Protein AF-A0A0E0Q072-F1 (afdb_monomer)

Nearest PDB structures (foldseek):
  6a0h-assembly2_B  TM=9.080E-01  e=6.173E-30  Homo sapiens
  6a0h-assembly1_A  TM=9.050E-01  e=2.503E-29  Homo sapiens
  6a0e-assembly2_B  TM=8.892E-01  e=4.600E-29  Homo sapiens
  6a0i-assembly2_B  TM=8.952E-01  e=5.868E-29  Homo sapiens
  2f9z-assembly2_D  TM=7.106E-01  e=1.193E-06  Thermotoga maritima MSB8

pLDDT: mean 83.38, std 21.67, range [19.42, 98.88]

Mean predicted aligned error: 9.22 Å

Foldseek 3Di:
DEDEPRHDDDQPDDDDDDDPDPDDRLLSSVVSQVPDPQQLVLLVVQLPFDAAEAEQWDDPPCPPPPDPQRFQEAEAEALAKDKAQLVQGQKYKYFQQWQWKKKWKAFPPRLTIMIHTYQALLLQQQAVVVRVVVRDDPLGEIEMAIAGREQDFDQDQDDDDPDGDGPRDARNSSNSSSNSVNVSPDPHHYHHNYDCYYHNQWDADPVGAITGSARMWMARSVVRDIHRYDYDPQRNDDPNLVSVLCNVQLCPAPVCRSHGFYFADNVQQKGWRAAGFHALCLLVVLVVLLPDDLQCNLVPPDSRSVHGDPCPSVSSNSNNVCCNVPSGSCLLQPVRGTFMWHQDPSRHTHTDPPNDDPDPPPPDPDDPDDPPDDDDDDDDDD

Secondary structure (DSSP, 8-state):
-EEETTEEP------------S-SHHHHHHHHHHT-HHHHHHHHHHHHSPPEEE--S--TT-TTS--PPPP-EEE--TTEEEEE-TTT-SEEEE---SSSEEEEEEETTT--EEEEEE--GGGHHHHHHHHHHHS--S-PPEEEEEEE------EEEEEETTEEEEEE--SHHHHHHHHHHHHHHSSS-EEEEEEEEGGGSEEE-TTS-EEES---EEEETTT--EEEEEE-GGGG-SSHHHHHHHHHHTTT-GGGTT-PEE--BTTTTEEEE------THHHHHHHHHHTS-HHHHHHHH-SSTTTS-TTHHHHHHHHHHHHHH---HHHHSGGGPPEEEEEPTTS-EEEPTTTS-S-TTTTS------------------

InterPro domains:
  IPR026750 Protein N-terminal asparagine amidohydrolase [PF14736] (68-348)
  IPR026750 Protein N-terminal asparagine amidohydrolase [PTHR12498] (1-348)

Sequence (382 aa):
MLLVDGEPVSASASPTFGSSRGGSGGRELVAALMGNPGLRAASERLRAEPERRISSGPEEDDADAAAAAAPRHVYVFQREFATVDPARVELVGTDEVTTCVGVVIRNNKTGMTSISHMDFPKIVEGGLKQMLELLGDDNAPFDVHLIGGFDDVSTKVVHSAGRKHIKQEGYSYPLCCRILEVLYKSRQQFHLRTFCVLGSNTTTDSYGNTRPIIGGFVVETSSGAVNPASFEMNSRCPDEIVRRIRVSVSSYDPNWQGRLLETYDTHSDAFEIAPACWMPDWAEMASSLNQLSDSEVLLQCSTSPAAEPPHFVENERRIWRYLIENPYWQDTFPKYKPRVFHRTSDGRCLCAVGQCRFHCTLLLGRNCASSASTQRFAISTV

Organism: Oryza rufipogon (NCBI:txid4529)

Radius of gyration: 22.43 Å; Cα contacts (8 Å, |Δi|>4): 724; chains: 1; bounding box: 52×67×78 Å

Solvent-accessible surface area (backbone atoms only — not comparable to full-atom values): 21535 Å² total; per-residue (Å²): 52,37,24,46,97,86,40,73,69,76,70,80,81,75,92,75,78,92,74,98,68,95,72,61,65,19,53,51,46,50,56,53,53,71,67,33,66,69,31,48,52,38,25,53,51,45,72,69,47,71,72,40,77,42,59,60,50,80,61,96,83,54,86,81,63,82,76,69,75,43,73,46,61,49,55,39,52,68,40,19,32,40,50,40,43,40,94,74,32,47,33,43,32,36,50,86,25,43,53,24,36,35,41,36,45,28,28,70,80,81,34,28,35,24,41,33,26,44,73,52,54,72,27,44,64,45,29,54,50,57,48,50,70,74,50,62,90,80,86,61,50,25,42,28,35,39,38,18,9,17,66,48,85,30,86,45,81,45,88,51,96,94,46,88,44,78,46,80,56,29,66,18,59,57,31,53,19,42,48,51,39,50,51,48,72,34,86,58,44,32,38,54,61,32,56,24,33,29,76,67,14,43,42,68,52,99,85,71,50,58,30,46,68,47,38,21,33,36,29,35,29,80,79,63,50,69,42,31,21,46,66,39,81,75,36,48,48,69,63,51,58,64,58,55,45,39,53,70,34,28,80,75,24,78,92,39,64,40,41,52,42,62,39,45,40,55,89,80,54,27,36,40,42,57,63,59,57,55,60,60,63,51,21,57,50,26,55,57,56,63,70,48,54,69,67,53,43,32,65,73,75,44,95,47,57,89,49,59,61,94,59,49,60,60,52,52,48,53,40,27,51,48,32,53,78,47,41,51,38,54,78,72,21,56,91,71,36,55,50,46,26,39,63,45,99,82,65,48,64,48,66,44,90,89,61,67,77,92,67,92,67,78,88,52,103,62,89,77,76,84,80,80,78,86,78,89,80,88,79,81,88,132

Structure (mmCIF, N/CA/C/O backbone):
data_AF-A0A0E0Q072-F1
#
_entry.id   AF-A0A0E0Q072-F1
#
loop_
_atom_site.group_PDB
_atom_site.id
_atom_site.type_symbol
_atom_site.label_atom_id
_atom_site.label_alt_id
_atom_site.label_comp_id
_atom_site.label_asym_id
_atom_site.label_entity_id
_atom_site.label_seq_id
_atom_site.pdbx_PDB_ins_code
_atom_site.Cartn_x
_atom_site.Cartn_y
_atom_site.Cartn_z
_atom_site.occupancy
_atom_site.B_iso_or_equiv
_atom_site.auth_seq_id
_atom_site.auth_comp_id
_atom_site.auth_asym_id
_atom_site.auth_atom_id
_atom_site.pdbx_PDB_model_num
ATOM 1 N N . MET A 1 1 ? -19.745 9.078 6.021 1.00 87.56 1 MET A N 1
ATOM 2 C CA . MET A 1 1 ? -19.800 9.256 7.489 1.00 87.56 1 MET A CA 1
ATOM 3 C C . MET A 1 1 ? -18.695 8.429 8.119 1.00 87.56 1 MET A C 1
ATOM 5 O O . MET A 1 1 ? -18.677 7.222 7.917 1.00 87.56 1 MET A O 1
ATOM 9 N N . LEU A 1 2 ? -17.774 9.070 8.841 1.00 94.31 2 LEU A N 1
ATOM 10 C CA . LEU A 1 2 ? -16.689 8.397 9.558 1.00 94.31 2 LEU A CA 1
ATOM 11 C C . LEU A 1 2 ? -17.085 8.207 11.026 1.00 94.31 2 LEU A C 1
ATOM 13 O O . LEU A 1 2 ? -17.513 9.166 11.669 1.00 94.31 2 LEU A O 1
ATOM 17 N N . LEU A 1 3 ? -16.942 6.987 11.527 1.00 94.62 3 LEU A N 1
ATOM 18 C CA . LEU A 1 3 ? -17.363 6.538 12.847 1.00 94.62 3 LEU A CA 1
ATOM 19 C C . LEU A 1 3 ? -16.160 5.988 13.622 1.00 94.62 3 LEU A C 1
ATOM 21 O O . LEU A 1 3 ? -15.319 5.292 13.051 1.00 94.62 3 LEU A O 1
ATOM 25 N N . VAL A 1 4 ? -16.116 6.242 14.927 1.00 95.06 4 VAL A N 1
ATOM 26 C CA . VAL A 1 4 ? -15.191 5.609 15.880 1.00 95.06 4 VAL A CA 1
ATOM 27 C C . VAL A 1 4 ? -16.017 5.127 17.060 1.00 95.06 4 VAL A C 1
ATOM 29 O O . VAL A 1 4 ? -16.837 5.878 17.574 1.00 95.06 4 VAL A O 1
ATOM 32 N N . ASP A 1 5 ? -15.856 3.861 17.444 1.00 89.94 5 ASP A N 1
ATOM 33 C CA . ASP A 1 5 ? -16.647 3.232 18.514 1.00 89.94 5 ASP A CA 1
ATOM 34 C C . ASP A 1 5 ? -18.176 3.362 18.321 1.00 89.94 5 ASP A C 1
ATOM 36 O O . ASP A 1 5 ? -18.945 3.373 19.275 1.00 89.94 5 ASP A O 1
ATOM 40 N N . GLY A 1 6 ? -18.620 3.442 17.060 1.00 88.44 6 GLY 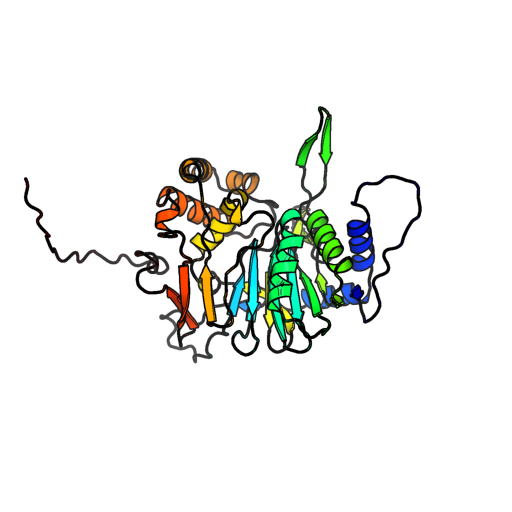A N 1
ATOM 41 C CA . GLY A 1 6 ? -20.030 3.601 16.682 1.00 88.44 6 GLY A CA 1
ATOM 42 C C . GLY A 1 6 ? -20.512 5.052 16.595 1.00 88.44 6 GLY A C 1
ATOM 43 O O . GLY A 1 6 ? -21.586 5.287 16.049 1.00 88.44 6 GLY A O 1
ATOM 44 N N . GLU A 1 7 ? -19.706 6.019 17.034 1.00 91.50 7 GLU A N 1
ATOM 45 C CA . GLU A 1 7 ? -20.078 7.433 17.085 1.00 91.50 7 GLU A CA 1
ATOM 46 C C . GLU A 1 7 ? -19.473 8.240 15.924 1.00 91.50 7 GLU A C 1
ATOM 48 O O . GLU A 1 7 ? -18.306 8.032 15.567 1.00 91.50 7 GLU A O 1
ATOM 53 N N . PRO A 1 8 ? -20.217 9.193 15.328 1.00 91.06 8 PRO A N 1
ATOM 54 C CA . PRO A 1 8 ? -19.684 10.091 14.311 1.00 91.06 8 PRO A CA 1
ATOM 55 C C . PRO A 1 8 ? -18.508 10.924 14.811 1.00 91.06 8 PRO A C 1
ATOM 57 O O . PRO A 1 8 ? -18.574 11.599 15.840 1.00 91.06 8 PRO A O 1
ATOM 60 N N . VAL A 1 9 ? -17.436 10.947 14.019 1.00 89.19 9 VAL A N 1
ATOM 61 C CA . VAL A 1 9 ? -16.302 11.836 14.269 1.00 89.19 9 VAL A CA 1
ATOM 62 C C . VAL A 1 9 ? -16.777 13.278 14.116 1.00 89.19 9 VAL A C 1
ATOM 64 O O . VAL A 1 9 ? -17.205 13.692 13.042 1.00 89.19 9 VAL A O 1
ATOM 67 N N . SER A 1 10 ? -16.696 14.063 15.187 1.00 78.00 10 SER A N 1
ATOM 68 C CA . SER A 1 10 ? -16.997 15.492 15.136 1.00 78.00 10 SER A CA 1
ATOM 69 C C . SER A 1 10 ? -15.737 16.261 14.750 1.00 78.00 10 SER A C 1
ATOM 71 O O . SER A 1 10 ? -14.806 16.360 15.546 1.00 78.00 10 SER A O 1
ATOM 73 N N . ALA A 1 11 ? -15.692 16.827 13.542 1.00 63.88 11 ALA A N 1
ATOM 74 C CA . ALA A 1 11 ? -14.712 17.870 13.250 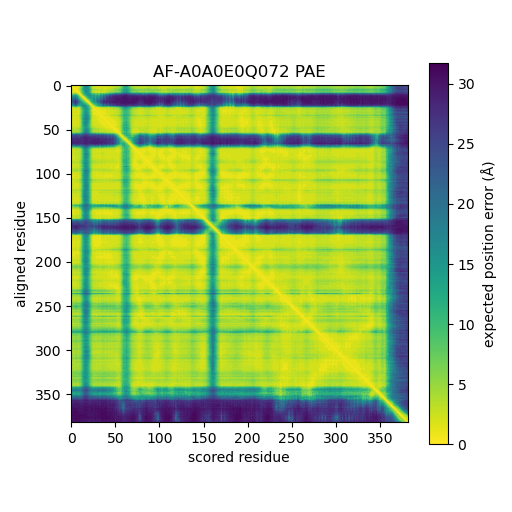1.00 63.88 11 ALA A CA 1
ATOM 75 C C . ALA A 1 11 ? -15.111 19.109 14.065 1.00 63.88 11 ALA A C 1
ATOM 77 O O . ALA A 1 11 ? -16.192 19.665 13.855 1.00 63.88 11 ALA A O 1
ATOM 78 N N . SER A 1 12 ? -14.299 19.515 15.043 1.00 55.53 12 SER A N 1
ATOM 79 C CA . SER A 1 12 ? -14.575 20.721 15.822 1.00 55.53 12 SER A CA 1
ATOM 80 C C . SER A 1 12 ? -14.520 21.935 14.894 1.00 55.53 12 SER A C 1
ATOM 82 O O . SER A 1 12 ? -13.439 22.434 14.591 1.00 55.53 12 SER A O 1
ATOM 84 N N . ALA A 1 13 ? -15.677 22.427 14.450 1.00 39.50 13 ALA A N 1
ATOM 85 C CA . ALA A 1 13 ? -15.762 23.702 13.759 1.00 39.50 13 ALA A CA 1
ATOM 86 C C . ALA A 1 13 ? -15.328 24.807 14.731 1.00 39.50 13 ALA A C 1
ATOM 88 O O . ALA A 1 13 ? -16.107 25.239 15.576 1.00 39.50 13 ALA A O 1
ATOM 89 N N . SER A 1 14 ? -14.083 25.265 14.625 1.00 35.72 14 SER A N 1
ATOM 90 C CA . SER A 1 14 ? -13.699 26.559 15.186 1.00 35.72 14 SER A CA 1
ATOM 91 C C . SER A 1 14 ? -14.120 27.632 14.177 1.00 35.72 14 SER A C 1
ATOM 93 O O . SER A 1 14 ? -13.580 27.654 13.068 1.00 35.72 14 SER A O 1
ATOM 95 N N . PRO A 1 15 ? -15.087 28.517 14.487 1.00 39.28 15 PRO A N 1
ATOM 96 C CA . PRO A 1 15 ? -15.460 29.587 13.585 1.00 39.28 15 PRO A CA 1
ATOM 97 C C . PRO A 1 15 ? -14.526 30.767 13.845 1.00 39.28 15 PRO A C 1
ATOM 99 O O . PRO A 1 15 ? -14.800 31.620 14.684 1.00 39.28 15 PRO A O 1
ATOM 102 N N . THR A 1 16 ? -13.426 30.852 13.107 1.00 33.47 16 THR A N 1
ATOM 103 C CA . THR A 1 16 ? -12.670 32.103 13.001 1.00 33.47 16 THR A CA 1
ATOM 104 C C . THR A 1 16 ? -12.431 32.447 11.540 1.00 33.47 16 THR A C 1
ATOM 106 O O . THR A 1 16 ? -11.523 31.956 10.885 1.00 33.47 16 THR A O 1
ATOM 109 N N . PHE A 1 17 ? -13.325 33.317 11.065 1.00 35.50 17 PHE A N 1
ATOM 110 C CA . PHE A 1 17 ? -13.156 34.295 9.994 1.00 35.50 17 PHE A CA 1
ATOM 111 C C . PHE A 1 17 ? -12.535 33.824 8.669 1.00 35.50 17 PHE A C 1
ATOM 113 O O . PHE A 1 17 ? -11.326 33.789 8.484 1.00 35.50 17 PHE A O 1
ATOM 120 N N . GLY A 1 18 ? -13.429 33.620 7.695 1.00 40.88 18 GLY A N 1
ATOM 121 C CA . GLY A 1 18 ? -13.274 34.089 6.318 1.00 40.88 18 GLY A CA 1
ATOM 122 C C . GLY A 1 18 ? -11.920 33.870 5.648 1.00 40.88 18 GLY A C 1
ATOM 123 O O . GLY A 1 18 ? -11.159 34.815 5.474 1.00 40.88 18 GLY A O 1
ATOM 124 N N . SER A 1 19 ? -11.678 32.664 5.139 1.00 33.84 19 SER A N 1
ATOM 125 C CA . SER A 1 19 ? -10.881 32.503 3.922 1.00 33.84 19 SER A CA 1
ATOM 126 C C . SER A 1 19 ? -11.206 31.176 3.248 1.00 33.84 19 SER A C 1
ATOM 128 O O . SER A 1 19 ? -10.967 30.094 3.779 1.00 33.84 19 SER A O 1
ATOM 130 N N . SER A 1 20 ? -11.776 31.261 2.053 1.00 41.22 20 SER A N 1
ATOM 131 C CA . SER A 1 20 ? -11.933 30.144 1.135 1.00 41.22 20 SER A CA 1
ATOM 132 C C . SER A 1 20 ? -10.554 29.627 0.707 1.00 41.22 20 SER A C 1
ATOM 134 O O . SER A 1 20 ? -9.929 30.216 -0.175 1.00 41.22 20 SER A O 1
ATOM 136 N N . ARG A 1 21 ? -10.081 28.530 1.309 1.00 39.97 21 ARG A N 1
ATOM 137 C CA . ARG A 1 21 ? -9.084 27.610 0.729 1.00 39.97 21 ARG A CA 1
ATOM 138 C C . ARG A 1 21 ? -9.036 26.321 1.555 1.00 39.97 21 ARG A C 1
ATOM 140 O O . ARG A 1 21 ? -8.611 26.331 2.703 1.00 39.97 21 ARG A O 1
ATOM 147 N N . GLY A 1 22 ? -9.526 25.225 0.970 1.00 40.94 22 GLY A N 1
ATOM 148 C CA . GLY A 1 22 ? -9.598 23.906 1.605 1.00 40.94 22 GLY A CA 1
ATOM 149 C C . GLY A 1 22 ? -8.232 23.431 2.101 1.00 40.94 22 GLY A C 1
ATOM 150 O O . GLY A 1 22 ? -7.261 23.437 1.348 1.00 40.94 22 GLY A O 1
ATOM 151 N N . GLY A 1 23 ? -8.158 23.057 3.378 1.00 46.75 23 GLY A N 1
ATOM 152 C CA . GLY A 1 23 ? -6.923 22.565 3.992 1.00 46.75 23 GLY A CA 1
ATOM 153 C C . GLY A 1 23 ? -6.960 22.375 5.513 1.00 46.75 23 GLY A C 1
ATOM 154 O O . GLY A 1 23 ? -6.079 21.703 6.039 1.00 46.75 23 GLY A O 1
ATOM 155 N N . SER A 1 24 ? -7.952 22.917 6.234 1.00 58.78 24 SER A N 1
ATOM 156 C CA . SER A 1 24 ? -8.035 22.777 7.702 1.00 58.78 24 SER A CA 1
ATOM 157 C C . SER A 1 24 ? -8.644 21.447 8.167 1.00 58.78 24 SER A C 1
ATOM 159 O O . SER A 1 24 ? -8.152 20.861 9.128 1.00 58.78 24 SER A O 1
ATOM 161 N N . GLY A 1 25 ? -9.642 20.914 7.450 1.00 80.44 25 GLY A N 1
ATOM 162 C CA . GLY A 1 25 ? -10.427 19.763 7.923 1.00 80.44 25 GLY A CA 1
ATOM 163 C C . GLY A 1 25 ? -9.619 18.479 8.154 1.00 80.44 25 GLY A C 1
ATOM 164 O O . GLY A 1 25 ? -9.797 17.821 9.170 1.00 80.44 25 GLY A O 1
ATOM 165 N N . GLY A 1 26 ? -8.682 18.134 7.262 1.00 89.25 26 GLY A N 1
ATOM 166 C CA . GLY A 1 26 ? -7.856 16.928 7.428 1.00 89.25 26 GLY A CA 1
ATOM 167 C C . GLY A 1 26 ? -6.961 16.973 8.673 1.00 89.25 26 GLY A C 1
ATOM 168 O O . GLY A 1 26 ? -6.786 15.961 9.346 1.00 89.25 26 GLY A O 1
ATOM 169 N N . ARG A 1 27 ? -6.441 18.156 9.020 1.00 91.81 27 ARG A N 1
ATOM 170 C CA . ARG A 1 27 ? -5.563 18.350 10.184 1.00 91.81 27 ARG A CA 1
ATOM 171 C C . ARG A 1 27 ? -6.324 18.220 11.499 1.00 91.81 27 ARG A C 1
ATOM 173 O O . ARG A 1 27 ? -5.841 17.570 12.421 1.00 91.81 27 ARG A O 1
ATOM 180 N N . GLU A 1 28 ? -7.516 18.810 11.559 1.00 92.44 28 GLU A N 1
ATOM 181 C CA . GLU A 1 28 ? -8.428 18.690 12.703 1.00 92.44 28 GLU A CA 1
ATOM 182 C C . GLU A 1 28 ? -8.840 17.229 12.925 1.00 92.44 28 GLU A C 1
ATOM 184 O O . GLU A 1 28 ? -8.807 16.751 14.058 1.00 92.44 28 GLU A O 1
ATOM 189 N N . LEU A 1 29 ? -9.136 16.495 11.844 1.00 95.12 29 LEU A N 1
ATOM 190 C CA . LEU A 1 29 ? -9.445 15.065 11.908 1.00 95.12 29 LEU A CA 1
ATOM 191 C C . LEU A 1 29 ? -8.266 14.247 12.446 1.00 95.12 29 LEU A C 1
ATOM 193 O O . LEU A 1 29 ? -8.465 13.443 13.352 1.00 95.12 29 LEU A O 1
ATOM 197 N N . VAL A 1 30 ? -7.041 14.464 11.946 1.00 95.62 30 VAL A N 1
ATOM 198 C CA . VAL A 1 30 ? -5.846 13.778 12.476 1.00 95.62 30 VAL A CA 1
ATOM 199 C C . VAL A 1 30 ? -5.697 14.048 13.973 1.00 95.62 30 VAL A C 1
ATOM 201 O O . VAL A 1 30 ? -5.550 13.106 14.745 1.00 95.62 30 VAL A O 1
ATOM 204 N N . ALA A 1 31 ? -5.773 15.311 14.401 1.00 93.25 31 ALA A N 1
ATOM 205 C CA . ALA A 1 31 ? -5.617 15.672 15.809 1.00 93.25 31 ALA A CA 1
ATOM 206 C C . ALA A 1 31 ? -6.680 15.008 16.703 1.00 93.25 31 ALA A C 1
ATOM 208 O O . ALA A 1 31 ? -6.342 14.443 17.744 1.00 93.25 31 ALA A O 1
ATOM 209 N N . ALA A 1 32 ? -7.947 15.023 16.276 1.00 93.69 32 ALA A N 1
ATOM 210 C CA . ALA A 1 32 ? -9.045 14.397 17.006 1.00 93.69 32 ALA A CA 1
ATOM 211 C C . ALA A 1 32 ? -8.873 12.872 17.120 1.00 93.69 32 ALA A C 1
ATOM 213 O O . ALA A 1 32 ? -9.045 12.306 18.199 1.00 93.69 32 ALA A O 1
ATOM 214 N N . LEU A 1 33 ? -8.494 12.205 16.026 1.00 96.25 33 LEU A N 1
ATOM 215 C CA . LEU A 1 33 ? -8.372 10.746 15.978 1.00 96.25 33 LEU A CA 1
ATOM 216 C C . LEU A 1 33 ? -7.120 10.235 16.700 1.00 96.25 33 LEU A C 1
ATOM 218 O O . LEU A 1 33 ? -7.197 9.216 17.381 1.00 96.25 33 LEU A O 1
ATOM 222 N N . MET A 1 34 ? -6.003 10.970 16.655 1.00 94.31 34 MET A N 1
ATOM 223 C CA . MET A 1 34 ? -4.815 10.675 17.474 1.00 94.31 34 MET A CA 1
ATOM 224 C C . MET A 1 34 ? -5.099 10.784 18.981 1.00 94.31 34 MET A C 1
ATOM 226 O O . MET A 1 34 ? -4.472 10.098 19.789 1.00 94.31 34 MET A O 1
ATOM 230 N N . GLY A 1 35 ? -6.030 11.659 19.372 1.00 90.50 35 GLY A N 1
ATOM 231 C CA . GLY A 1 35 ? -6.463 11.835 20.758 1.00 90.50 35 GLY A CA 1
ATOM 232 C C . GLY A 1 35 ? -7.518 10.830 21.230 1.00 90.50 35 GLY A C 1
ATOM 233 O O . GLY A 1 35 ? -7.785 10.767 22.429 1.00 90.50 35 GLY A O 1
ATOM 234 N N . ASN A 1 36 ? -8.117 10.043 20.330 1.00 95.56 36 ASN A N 1
ATOM 235 C CA . ASN A 1 36 ? -9.210 9.139 20.675 1.00 95.56 36 ASN A CA 1
ATOM 236 C C . ASN A 1 36 ? -8.704 7.919 21.488 1.00 95.56 36 ASN A C 1
ATOM 238 O O . ASN A 1 36 ? -7.833 7.188 21.008 1.00 95.56 36 ASN A O 1
ATOM 242 N N . PRO A 1 37 ? -9.250 7.648 22.692 1.00 95.38 37 PRO A N 1
ATOM 243 C CA . PRO A 1 37 ? -8.779 6.550 23.541 1.00 95.38 37 PRO A CA 1
ATOM 244 C C . PRO A 1 37 ? -8.940 5.151 22.928 1.00 95.38 37 PRO A C 1
ATOM 246 O O . PRO A 1 37 ? -8.040 4.325 23.070 1.00 95.38 37 PRO A O 1
ATOM 249 N N . GLY A 1 38 ? -10.052 4.886 22.233 1.00 96.19 38 GLY A N 1
ATOM 250 C CA . GLY A 1 38 ? -10.331 3.593 21.602 1.00 96.19 38 GLY A CA 1
ATOM 251 C C . GLY A 1 38 ? -9.330 3.269 20.494 1.00 96.19 38 GLY A C 1
ATOM 252 O O . GLY A 1 38 ? -8.743 2.184 20.477 1.00 96.19 38 GLY A O 1
ATOM 253 N N . LEU A 1 39 ? -9.048 4.249 19.630 1.00 97.88 39 LEU A N 1
ATOM 254 C CA . LEU A 1 39 ? -8.047 4.125 18.567 1.00 97.88 39 LEU A CA 1
ATOM 255 C C . LEU A 1 39 ? -6.625 3.996 19.115 1.00 97.88 39 LEU A C 1
ATOM 257 O O . LEU A 1 39 ? -5.859 3.172 18.619 1.00 97.88 39 LEU A O 1
ATOM 261 N N . ARG A 1 40 ? -6.271 4.752 20.161 1.00 96.94 40 ARG A N 1
ATOM 262 C CA . ARG A 1 40 ? -4.966 4.616 20.827 1.00 96.94 40 ARG A CA 1
ATOM 263 C C . ARG A 1 40 ? -4.769 3.214 21.392 1.00 96.94 40 ARG A C 1
ATOM 265 O O . ARG A 1 40 ? -3.735 2.604 21.132 1.00 96.94 40 ARG A O 1
ATOM 272 N N . ALA A 1 41 ? -5.777 2.685 22.085 1.00 97.75 41 ALA A N 1
ATOM 273 C CA . ALA A 1 41 ? -5.747 1.328 22.617 1.00 97.75 41 ALA A CA 1
ATOM 274 C C . ALA A 1 41 ? -5.674 0.272 21.498 1.00 97.75 41 ALA A C 1
ATOM 276 O O . ALA A 1 41 ? -4.998 -0.743 21.650 1.00 97.75 41 ALA A O 1
ATOM 277 N N . ALA A 1 42 ? -6.346 0.493 20.362 1.00 97.94 42 ALA A N 1
ATOM 278 C CA . ALA A 1 42 ? -6.244 -0.388 19.198 1.00 97.94 42 ALA A CA 1
ATOM 279 C C . ALA A 1 42 ? -4.830 -0.396 18.597 1.00 97.94 42 ALA A C 1
ATOM 281 O O . ALA A 1 42 ? -4.296 -1.468 18.319 1.00 97.94 42 ALA A O 1
ATOM 282 N N . SER A 1 43 ? -4.202 0.773 18.457 1.00 98.12 43 SER A N 1
ATOM 283 C CA . SER A 1 43 ? -2.818 0.894 17.987 1.00 98.12 43 SER A CA 1
ATOM 284 C C . SER A 1 43 ? -1.821 0.280 18.975 1.00 98.12 43 SER A C 1
ATOM 286 O O . SER A 1 43 ? -0.889 -0.393 18.559 1.00 98.12 43 SER A O 1
ATOM 288 N N . GLU A 1 44 ? -2.030 0.445 20.285 1.00 98.12 44 GLU A N 1
ATOM 289 C CA . GLU A 1 44 ? -1.227 -0.216 21.325 1.00 98.12 44 GLU A CA 1
ATOM 290 C C . GLU A 1 44 ? -1.287 -1.740 21.231 1.00 98.12 44 GLU A C 1
ATOM 292 O O . GLU A 1 44 ? -0.240 -2.381 21.276 1.00 98.12 44 GLU A O 1
ATOM 297 N N . ARG A 1 45 ? -2.485 -2.313 21.044 1.00 98.12 45 ARG A N 1
ATOM 298 C CA . ARG A 1 45 ? -2.640 -3.758 20.832 1.00 98.12 45 ARG A CA 1
ATOM 299 C C . ARG A 1 45 ? -1.919 -4.217 19.572 1.00 98.12 45 ARG A C 1
ATOM 301 O O . ARG A 1 45 ? -1.132 -5.147 19.652 1.00 98.12 45 ARG A O 1
ATOM 308 N N . LEU A 1 46 ? -2.117 -3.526 18.447 1.00 98.31 46 LEU A N 1
ATOM 309 C CA . LEU A 1 46 ? -1.458 -3.885 17.189 1.00 98.31 46 LEU A CA 1
ATOM 310 C C . LEU A 1 46 ? 0.074 -3.871 17.319 1.00 98.31 46 LEU A C 1
ATOM 312 O O . LEU A 1 46 ? 0.730 -4.774 16.821 1.00 98.31 46 LEU A O 1
ATOM 316 N N . ARG A 1 47 ? 0.650 -2.876 18.006 1.00 97.56 47 ARG A N 1
ATOM 317 C CA . ARG A 1 47 ? 2.104 -2.802 18.239 1.00 97.56 47 ARG A CA 1
ATOM 318 C C . ARG A 1 47 ? 2.636 -3.868 19.195 1.00 97.56 47 ARG A C 1
ATOM 320 O O . ARG A 1 47 ? 3.837 -4.115 19.195 1.00 97.56 47 ARG A O 1
ATOM 327 N N . ALA A 1 48 ? 1.782 -4.416 20.055 1.00 97.38 48 ALA A N 1
ATOM 328 C CA . ALA A 1 48 ? 2.157 -5.465 20.996 1.00 97.38 48 ALA A CA 1
ATOM 329 C C . ALA A 1 48 ? 2.132 -6.862 20.357 1.00 97.38 48 ALA A C 1
ATOM 331 O O . ALA A 1 48 ? 2.750 -7.778 20.899 1.00 97.38 48 ALA A O 1
ATOM 332 N N . GLU A 1 49 ? 1.440 -7.025 19.225 1.00 97.19 49 GLU A N 1
ATOM 333 C CA . GLU A 1 49 ? 1.439 -8.277 18.473 1.00 97.19 49 GLU A CA 1
ATOM 334 C C . GLU A 1 49 ? 2.822 -8.552 17.859 1.00 97.19 49 GLU A C 1
ATOM 336 O O . GLU A 1 49 ? 3.484 -7.630 17.367 1.00 97.19 49 GLU A O 1
ATOM 341 N N . PRO A 1 50 ? 3.279 -9.815 17.857 1.00 96.19 50 PRO A N 1
ATOM 342 C CA . PRO A 1 50 ? 4.528 -10.179 17.210 1.00 96.19 50 PRO A CA 1
ATOM 343 C C . PRO A 1 50 ? 4.423 -10.007 15.691 1.00 96.19 50 PRO A C 1
ATOM 345 O O . PRO A 1 50 ? 3.405 -10.332 15.076 1.00 96.19 50 PRO A O 1
ATOM 348 N N . GLU A 1 51 ? 5.511 -9.549 15.069 1.00 96.00 51 GLU A N 1
ATOM 349 C CA . GLU A 1 51 ? 5.589 -9.483 13.612 1.00 96.00 51 GLU A CA 1
ATOM 350 C C . GLU A 1 51 ? 5.552 -10.890 13.004 1.00 96.00 51 GLU A C 1
ATOM 352 O O . GLU A 1 51 ? 6.350 -11.768 13.343 1.00 96.00 51 GLU A O 1
ATOM 357 N N . ARG A 1 52 ? 4.612 -11.103 12.082 1.00 95.31 52 ARG A N 1
ATOM 358 C CA . ARG A 1 52 ? 4.470 -12.346 11.328 1.00 95.31 52 ARG A CA 1
ATOM 359 C C . ARG A 1 52 ? 5.327 -12.298 10.070 1.00 95.31 52 ARG A C 1
ATOM 361 O O . ARG A 1 52 ? 5.107 -11.465 9.197 1.00 95.31 52 ARG A O 1
ATOM 368 N N . ARG A 1 53 ? 6.240 -13.251 9.922 1.00 94.06 53 ARG A N 1
ATOM 369 C CA . ARG A 1 53 ? 7.015 -13.418 8.689 1.00 94.06 53 ARG A CA 1
ATOM 370 C C . ARG A 1 53 ? 6.240 -14.280 7.690 1.00 94.06 53 ARG A C 1
ATOM 372 O O . ARG A 1 53 ? 5.924 -15.429 7.990 1.00 94.06 53 ARG A O 1
ATOM 379 N N . ILE A 1 54 ? 5.907 -13.722 6.528 1.00 91.62 54 ILE A N 1
ATOM 380 C CA . ILE A 1 54 ? 5.132 -14.382 5.471 1.00 91.62 54 ILE A CA 1
ATOM 381 C C . ILE A 1 54 ? 6.073 -14.887 4.374 1.00 91.62 54 ILE A C 1
ATOM 383 O O . ILE A 1 54 ? 6.740 -14.098 3.699 1.00 91.62 54 ILE A O 1
ATOM 387 N N . SER A 1 55 ? 6.083 -16.203 4.169 1.00 85.44 55 SER A N 1
ATOM 388 C CA . SER A 1 55 ? 6.840 -16.894 3.122 1.00 85.44 55 SER A CA 1
ATOM 389 C C . SER A 1 55 ? 5.904 -17.611 2.143 1.00 85.44 55 SER A C 1
ATOM 391 O O . SER A 1 55 ? 4.728 -17.845 2.434 1.00 85.44 55 SER A O 1
ATOM 393 N N . SER A 1 56 ? 6.415 -17.951 0.958 1.00 70.44 56 SER A N 1
ATOM 394 C CA . SER A 1 56 ? 5.648 -18.644 -0.092 1.00 70.44 56 SER A CA 1
ATOM 395 C C . SER A 1 56 ? 5.692 -20.184 -0.005 1.00 70.44 56 SER A C 1
ATOM 397 O O . SER A 1 56 ? 5.282 -20.860 -0.944 1.00 70.44 56 SER A O 1
ATOM 399 N N . GLY A 1 57 ? 6.086 -20.744 1.146 1.00 63.41 57 GLY A N 1
ATOM 400 C CA . GLY A 1 57 ? 6.268 -22.190 1.358 1.00 63.41 57 GLY A CA 1
ATOM 401 C C . GLY A 1 57 ? 7.738 -22.617 1.258 1.00 63.41 57 GLY A C 1
ATOM 402 O O . GLY A 1 57 ? 8.585 -21.766 0.980 1.00 63.41 57 GLY A O 1
ATOM 403 N N . PRO A 1 58 ? 8.066 -23.894 1.541 1.00 50.88 58 PRO A N 1
ATOM 404 C CA . PRO A 1 58 ? 9.445 -24.368 1.479 1.00 50.88 58 PRO A CA 1
ATOM 405 C C . PRO A 1 58 ? 9.997 -24.254 0.053 1.00 50.88 58 PRO A C 1
ATOM 407 O O . PRO A 1 58 ? 9.321 -24.599 -0.920 1.00 50.88 58 PRO A O 1
ATOM 410 N N . GLU A 1 59 ? 11.233 -23.766 -0.061 1.00 50.81 59 GLU A N 1
ATOM 411 C CA . GLU A 1 59 ? 12.017 -23.890 -1.289 1.00 50.81 59 GLU A CA 1
ATOM 412 C C . GLU A 1 59 ? 12.263 -25.384 -1.573 1.00 50.81 59 GLU A C 1
ATOM 414 O O . GLU A 1 59 ? 12.253 -26.201 -0.652 1.00 50.81 59 GLU A O 1
ATOM 419 N N . GLU A 1 60 ? 12.459 -25.762 -2.842 1.00 50.38 60 GLU A N 1
ATOM 420 C CA . GLU A 1 60 ? 12.527 -27.167 -3.305 1.00 50.38 60 GLU A CA 1
ATOM 421 C C . GLU A 1 60 ? 13.583 -28.042 -2.579 1.00 50.38 60 GLU A C 1
ATOM 423 O O . GLU A 1 60 ? 13.560 -29.264 -2.722 1.00 50.38 60 GLU A O 1
ATOM 428 N N . ASP A 1 61 ? 14.467 -27.441 -1.775 1.00 47.81 61 ASP A N 1
ATOM 429 C CA . ASP A 1 61 ? 15.557 -28.100 -1.051 1.00 47.81 61 ASP A CA 1
ATOM 430 C C . ASP A 1 61 ? 15.198 -28.574 0.380 1.00 47.81 61 ASP A C 1
ATOM 432 O O . ASP A 1 61 ? 15.990 -29.303 0.978 1.00 47.81 61 ASP A O 1
ATOM 436 N N . ASP A 1 62 ? 14.022 -28.234 0.931 1.00 47.31 62 ASP A N 1
ATOM 437 C CA . ASP A 1 62 ? 13.630 -28.602 2.309 1.00 47.31 62 ASP A CA 1
ATOM 438 C C . ASP A 1 62 ? 12.605 -29.757 2.336 1.00 47.31 62 ASP A C 1
ATOM 440 O O . ASP A 1 62 ? 11.403 -29.589 2.558 1.00 47.31 62 ASP A O 1
ATOM 444 N N . ALA A 1 63 ? 13.093 -30.973 2.069 1.00 48.59 63 ALA A N 1
ATOM 445 C CA . ALA A 1 63 ? 12.285 -32.192 1.923 1.00 48.59 63 ALA A CA 1
ATOM 446 C C . ALA A 1 63 ? 11.600 -32.687 3.219 1.00 48.59 63 ALA A C 1
ATOM 448 O O . ALA A 1 63 ? 10.718 -33.546 3.150 1.00 48.59 63 ALA A O 1
ATOM 449 N N . ASP A 1 64 ? 11.984 -32.153 4.384 1.00 47.22 64 ASP A N 1
ATOM 450 C CA . ASP A 1 64 ? 11.529 -32.621 5.702 1.00 47.22 64 ASP A CA 1
ATOM 451 C C . ASP A 1 64 ? 10.410 -31.759 6.322 1.00 47.22 64 ASP A C 1
ATOM 453 O O . ASP A 1 64 ? 9.843 -32.117 7.362 1.00 47.22 64 ASP A O 1
ATOM 457 N N . ALA A 1 65 ? 10.029 -30.642 5.694 1.00 51.19 65 ALA A N 1
ATOM 458 C CA . ALA A 1 65 ? 8.904 -29.837 6.156 1.00 51.19 65 ALA A CA 1
ATOM 459 C C . ALA A 1 65 ? 7.581 -30.477 5.705 1.00 51.19 65 ALA A C 1
ATOM 461 O O . ALA A 1 65 ? 7.213 -30.425 4.532 1.00 51.19 65 ALA A O 1
ATOM 462 N N . ALA A 1 66 ? 6.836 -31.070 6.646 1.00 42.94 66 ALA A N 1
ATOM 463 C CA . ALA A 1 66 ? 5.457 -31.497 6.420 1.00 42.94 66 ALA A CA 1
ATOM 464 C C . ALA A 1 66 ? 4.655 -30.317 5.841 1.00 42.94 66 ALA A C 1
ATOM 466 O O . ALA A 1 66 ? 4.373 -29.346 6.543 1.00 42.94 66 ALA A O 1
ATOM 467 N N . ALA A 1 67 ? 4.352 -30.390 4.543 1.00 48.62 67 ALA A N 1
ATOM 468 C CA . ALA A 1 67 ? 3.831 -29.288 3.747 1.00 48.62 67 ALA A CA 1
ATOM 469 C C . ALA A 1 67 ? 2.400 -28.918 4.163 1.00 48.62 67 ALA A C 1
ATOM 471 O O . ALA A 1 67 ? 1.418 -29.318 3.537 1.00 48.62 67 ALA A O 1
ATOM 472 N N . ALA A 1 68 ? 2.264 -28.120 5.222 1.00 53.56 68 ALA A N 1
ATOM 473 C CA . ALA A 1 68 ? 1.133 -27.216 5.310 1.00 53.56 68 ALA A CA 1
ATOM 474 C C . ALA A 1 68 ? 1.239 -26.286 4.096 1.00 53.56 68 ALA A C 1
ATOM 476 O O . ALA A 1 68 ? 2.257 -25.614 3.918 1.00 53.56 68 ALA A O 1
ATOM 477 N N . ALA A 1 69 ? 0.231 -26.310 3.222 1.00 63.50 69 ALA A N 1
ATOM 478 C CA . ALA A 1 69 ? 0.198 -25.431 2.062 1.00 63.50 69 ALA A CA 1
ATOM 479 C C . ALA A 1 69 ? 0.388 -23.984 2.536 1.00 63.50 69 ALA A C 1
ATOM 481 O O . ALA A 1 69 ? -0.295 -23.545 3.465 1.00 63.50 69 ALA A O 1
ATOM 482 N N . ALA A 1 70 ? 1.339 -23.266 1.934 1.00 73.25 70 ALA A N 1
ATOM 483 C CA . ALA A 1 70 ? 1.547 -21.862 2.251 1.00 73.25 70 ALA A CA 1
ATOM 484 C C . ALA A 1 70 ? 0.230 -21.095 2.043 1.00 73.25 70 ALA A C 1
ATOM 486 O O . ALA A 1 70 ? -0.487 -21.375 1.073 1.00 73.25 70 ALA A O 1
ATOM 487 N N . PRO A 1 71 ? -0.108 -20.142 2.928 1.00 82.81 71 PRO A N 1
ATOM 488 C CA . PRO A 1 71 ? -1.373 -19.433 2.835 1.00 82.81 71 PRO A CA 1
ATOM 489 C C . PRO A 1 71 ? -1.457 -18.708 1.494 1.00 82.81 71 PRO A C 1
ATOM 491 O O . PRO A 1 71 ? -0.508 -18.030 1.069 1.00 82.81 71 PRO A O 1
ATOM 494 N N . ARG A 1 72 ? -2.610 -18.819 0.828 1.00 89.31 72 ARG A N 1
ATOM 495 C CA . ARG A 1 72 ? -2.855 -18.067 -0.404 1.00 89.31 72 ARG A CA 1
ATOM 496 C C . ARG A 1 72 ? -2.914 -16.594 -0.069 1.00 89.31 72 ARG A C 1
ATOM 498 O O . ARG A 1 72 ? -3.883 -16.125 0.526 1.00 89.31 72 ARG A O 1
ATOM 505 N N . HIS A 1 73 ? -1.869 -15.876 -0.457 1.00 93.31 73 HIS A N 1
ATOM 506 C CA . HIS A 1 73 ? -1.742 -14.471 -0.132 1.00 93.31 73 HIS A CA 1
ATOM 507 C C . HIS A 1 73 ? -1.561 -13.591 -1.360 1.00 93.31 73 HIS A C 1
ATOM 509 O O . HIS A 1 73 ? -1.075 -14.026 -2.410 1.00 93.31 73 HIS A O 1
ATOM 515 N N . VAL A 1 74 ? -1.971 -12.338 -1.207 1.00 95.75 74 VAL A N 1
ATOM 516 C CA . VAL A 1 74 ? -1.761 -11.269 -2.179 1.00 95.75 74 VAL A CA 1
ATOM 517 C C . VAL A 1 74 ? -0.943 -10.174 -1.504 1.00 95.75 74 VAL A C 1
ATOM 519 O O . VAL A 1 74 ? -1.372 -9.566 -0.523 1.00 95.75 74 VAL A O 1
ATOM 522 N N . TYR A 1 75 ? 0.258 -9.952 -2.027 1.00 97.00 75 TYR A N 1
ATOM 523 C CA . TYR A 1 75 ? 1.133 -8.863 -1.616 1.00 97.00 75 TYR A CA 1
ATOM 524 C C . TYR A 1 75 ? 0.891 -7.635 -2.503 1.00 97.00 75 TYR A C 1
ATOM 526 O O . TYR A 1 75 ? 0.785 -7.779 -3.723 1.00 97.00 75 TYR A O 1
ATOM 534 N N . VAL A 1 76 ? 0.834 -6.441 -1.914 1.00 98.06 76 VAL A N 1
ATOM 535 C CA . VAL A 1 76 ? 0.617 -5.154 -2.597 1.00 98.06 76 VAL A CA 1
ATOM 536 C C . VAL A 1 76 ? 1.854 -4.271 -2.417 1.00 98.06 76 VAL A C 1
ATOM 538 O O . VAL A 1 76 ? 2.242 -3.998 -1.286 1.00 98.06 76 VAL A O 1
ATOM 541 N N . PHE A 1 77 ? 2.480 -3.818 -3.510 1.00 97.62 77 PHE A N 1
ATOM 542 C CA . PHE A 1 77 ? 3.579 -2.847 -3.438 1.00 97.62 77 PHE A CA 1
ATOM 543 C C . PHE A 1 77 ? 3.059 -1.428 -3.224 1.00 97.62 77 PHE A C 1
ATOM 545 O O . PHE A 1 77 ? 1.877 -1.129 -3.401 1.00 97.62 77 PHE A O 1
ATOM 552 N N . GLN A 1 78 ? 3.986 -0.524 -2.912 1.00 97.06 78 GLN A N 1
ATOM 553 C CA . GLN A 1 78 ? 3.752 0.911 -2.955 1.00 97.06 78 GLN A CA 1
ATOM 554 C C . GLN A 1 78 ? 2.982 1.324 -4.217 1.00 97.06 78 GLN A C 1
ATOM 556 O O . GLN A 1 78 ? 3.262 0.858 -5.318 1.00 97.06 78 GLN A O 1
ATOM 561 N N . ARG A 1 79 ? 1.999 2.211 -4.043 1.00 96.81 79 ARG A N 1
ATOM 562 C CA . ARG A 1 79 ? 1.104 2.750 -5.077 1.00 96.81 79 ARG A CA 1
ATOM 563 C C . ARG A 1 79 ? 0.150 1.741 -5.721 1.00 96.81 79 ARG A C 1
ATOM 565 O O . ARG A 1 79 ? -0.656 2.124 -6.571 1.00 96.81 79 ARG A O 1
ATOM 572 N N . GLU A 1 80 ? 0.182 0.483 -5.308 1.00 98.06 80 GLU A N 1
ATOM 573 C CA . GLU A 1 80 ? -0.754 -0.538 -5.756 1.00 98.06 80 GLU A CA 1
ATOM 574 C C . GLU A 1 80 ? -1.967 -0.657 -4.820 1.00 98.06 80 GLU A C 1
ATOM 576 O O . GLU A 1 80 ? -1.974 -0.186 -3.675 1.00 98.06 80 GLU A O 1
ATOM 581 N N . PHE A 1 81 ? -3.012 -1.307 -5.329 1.00 98.19 81 PHE A N 1
ATOM 582 C CA . PHE A 1 81 ? -4.100 -1.836 -4.518 1.00 98.19 81 PHE A CA 1
ATOM 583 C C . PHE A 1 81 ? -4.570 -3.191 -5.037 1.00 98.19 81 PHE A C 1
ATOM 585 O O . PHE A 1 81 ? -4.352 -3.544 -6.201 1.00 98.19 81 PHE A O 1
ATOM 592 N N . ALA A 1 82 ? -5.249 -3.920 -4.158 1.00 98.06 82 ALA A N 1
ATOM 593 C CA . ALA A 1 82 ? -5.974 -5.135 -4.481 1.00 98.06 82 ALA A CA 1
ATOM 594 C C . ALA A 1 82 ? -7.299 -5.170 -3.713 1.00 98.06 82 ALA A C 1
ATOM 596 O O . ALA A 1 82 ? -7.419 -4.607 -2.620 1.00 98.06 82 ALA A O 1
ATOM 597 N N . THR A 1 83 ? -8.287 -5.859 -4.273 1.00 98.12 83 THR A N 1
ATOM 598 C CA . THR A 1 83 ? -9.525 -6.226 -3.580 1.00 98.12 83 THR A CA 1
ATOM 599 C C . THR A 1 83 ? -9.672 -7.729 -3.676 1.00 98.12 83 THR A C 1
ATOM 601 O O . THR A 1 83 ? -9.575 -8.282 -4.767 1.00 98.12 83 THR A O 1
ATOM 604 N N . VAL A 1 84 ? -9.851 -8.387 -2.536 1.00 97.81 84 VAL A N 1
ATOM 605 C CA . VAL A 1 84 ? -9.804 -9.842 -2.432 1.00 97.81 84 VAL A CA 1
ATOM 606 C C . VAL A 1 84 ? -11.076 -10.399 -1.806 1.00 97.81 84 VAL A C 1
ATOM 608 O O . VAL A 1 84 ? -11.628 -9.830 -0.858 1.00 97.81 84 VAL A O 1
ATOM 611 N N . ASP A 1 85 ? -11.513 -11.531 -2.348 1.00 96.94 85 ASP A N 1
ATOM 612 C CA . ASP A 1 85 ? -12.577 -12.365 -1.803 1.00 96.94 85 ASP A CA 1
ATOM 613 C C . ASP A 1 85 ? -11.997 -13.322 -0.743 1.00 96.94 85 ASP A C 1
ATOM 615 O O . ASP A 1 85 ? -11.075 -14.090 -1.061 1.00 96.94 85 ASP A O 1
ATOM 619 N N . PRO A 1 86 ? -12.521 -13.324 0.501 1.00 96.62 86 PRO A N 1
ATOM 620 C CA . PRO A 1 86 ? -12.079 -14.250 1.545 1.00 96.62 86 PRO A CA 1
ATOM 621 C C . PRO A 1 86 ? -12.250 -15.732 1.176 1.00 96.62 86 PRO A C 1
ATOM 623 O O . PRO A 1 86 ? -11.595 -16.586 1.768 1.00 96.62 86 PRO A O 1
ATOM 626 N N . ALA A 1 87 ? -13.086 -16.071 0.189 1.00 95.06 87 ALA A N 1
ATOM 627 C CA . ALA A 1 87 ? -13.206 -17.437 -0.319 1.00 95.06 87 ALA A CA 1
ATOM 628 C C . ALA A 1 87 ? -11.988 -17.898 -1.148 1.00 95.06 87 ALA A C 1
ATOM 630 O O . ALA A 1 87 ? -11.840 -19.095 -1.412 1.00 95.06 87 ALA A O 1
ATOM 631 N N . ARG A 1 88 ? -11.130 -16.970 -1.593 1.00 92.69 88 ARG A N 1
ATOM 632 C CA . ARG A 1 88 ? -10.017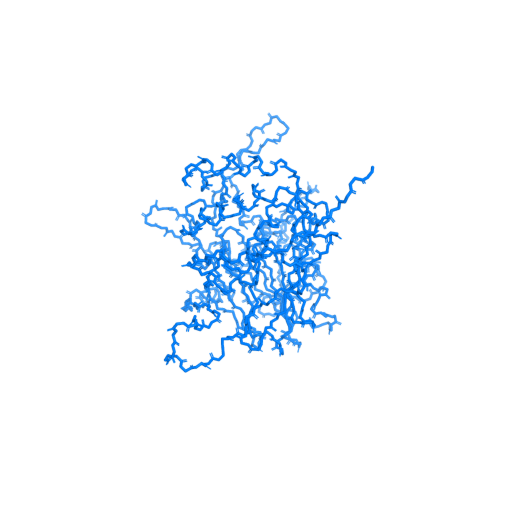 -17.237 -2.524 1.00 92.69 88 ARG A CA 1
ATOM 633 C C . ARG A 1 88 ? -8.654 -16.906 -1.943 1.00 92.69 88 ARG A C 1
ATOM 635 O O . ARG A 1 88 ? -7.703 -17.655 -2.157 1.00 92.69 88 ARG A O 1
ATOM 642 N N . VAL A 1 89 ? -8.574 -15.799 -1.217 1.00 94.19 89 VAL A N 1
ATOM 643 C CA . VAL A 1 89 ? -7.337 -15.279 -0.637 1.00 94.19 89 VAL A CA 1
ATOM 644 C C . VAL A 1 89 ? -7.467 -15.332 0.872 1.00 94.19 89 VAL A C 1
ATOM 646 O O . VAL A 1 89 ? -8.426 -14.800 1.415 1.00 94.19 89 VAL A O 1
ATOM 649 N N . GLU A 1 90 ? -6.505 -15.951 1.546 1.00 95.12 90 GLU A N 1
ATOM 650 C CA . GLU A 1 90 ? -6.475 -16.090 3.006 1.00 95.12 90 GLU A CA 1
ATOM 651 C C . GLU A 1 90 ? -5.824 -14.875 3.669 1.00 95.12 90 GLU A C 1
ATOM 653 O O . GLU A 1 90 ? -6.263 -14.426 4.728 1.00 95.12 90 GLU A O 1
ATOM 658 N N . LEU A 1 91 ? -4.791 -14.321 3.026 1.00 96.62 91 LEU A N 1
ATOM 659 C CA . LEU A 1 91 ? -4.013 -13.201 3.543 1.00 96.62 91 LEU A CA 1
ATOM 660 C C . LEU A 1 91 ? -3.819 -12.118 2.477 1.00 96.62 91 LEU A C 1
ATOM 662 O O . LEU A 1 91 ? -3.483 -12.406 1.333 1.00 96.62 91 LEU A O 1
ATOM 666 N N . VAL A 1 92 ? -3.948 -10.851 2.848 1.00 97.88 92 VAL A N 1
ATOM 667 C CA . VAL A 1 92 ? -3.578 -9.739 1.963 1.00 97.88 92 VAL A CA 1
ATOM 668 C C . VAL A 1 92 ? -2.792 -8.699 2.747 1.00 97.88 92 VAL A C 1
ATOM 670 O O . VAL A 1 92 ? -3.154 -8.381 3.877 1.00 97.88 92 VAL A O 1
ATOM 673 N N . GLY A 1 93 ? -1.689 -8.196 2.201 1.00 98.19 93 GLY A N 1
ATOM 674 C CA . GLY A 1 93 ? -0.809 -7.321 2.969 1.00 98.19 93 GLY A CA 1
ATOM 675 C C . GLY A 1 93 ? 0.208 -6.553 2.145 1.00 98.19 93 GLY A C 1
ATOM 676 O O . GLY A 1 93 ? 0.274 -6.668 0.923 1.00 98.19 93 GLY A O 1
ATOM 677 N N . THR A 1 94 ? 0.986 -5.751 2.858 1.00 98.38 94 THR A N 1
ATOM 678 C CA . THR A 1 94 ? 2.074 -4.926 2.334 1.00 98.38 94 THR A CA 1
ATOM 679 C C . THR A 1 94 ? 3.139 -4.775 3.412 1.00 98.38 94 THR A C 1
ATOM 681 O O . THR A 1 94 ? 2.821 -4.767 4.602 1.00 98.38 94 THR A O 1
ATOM 684 N N . ASP A 1 95 ? 4.390 -4.585 3.009 1.00 97.19 95 ASP A N 1
ATOM 685 C CA . ASP A 1 95 ? 5.448 -4.076 3.877 1.00 97.19 95 ASP A CA 1
ATOM 686 C C . ASP A 1 95 ? 6.184 -2.909 3.204 1.00 97.19 95 ASP A C 1
ATOM 688 O O . ASP A 1 95 ? 5.631 -2.285 2.293 1.00 97.19 95 ASP A O 1
ATOM 692 N N . GLU A 1 96 ? 7.361 -2.543 3.720 1.00 95.12 96 GLU A N 1
ATOM 693 C CA . GLU A 1 96 ? 8.150 -1.387 3.264 1.00 95.12 96 GLU A CA 1
ATOM 694 C C . GLU A 1 96 ? 7.403 -0.046 3.413 1.00 95.12 96 GLU A C 1
ATOM 696 O O . GLU A 1 96 ? 7.678 0.928 2.716 1.00 95.12 96 GLU A O 1
ATOM 701 N N . VAL A 1 97 ? 6.451 0.026 4.349 1.00 92.62 97 VAL A N 1
ATOM 702 C CA . VAL A 1 97 ? 5.633 1.214 4.612 1.00 92.62 97 VAL A CA 1
ATOM 703 C C . VAL A 1 97 ? 6.398 2.163 5.541 1.00 92.62 97 VAL A C 1
ATOM 705 O O . VAL A 1 97 ? 6.219 2.140 6.760 1.00 92.62 97 VAL A O 1
ATOM 708 N N . THR A 1 98 ? 7.274 2.993 4.969 1.00 93.56 98 THR A N 1
ATOM 709 C CA . THR A 1 98 ? 8.025 4.017 5.715 1.00 93.56 98 THR A CA 1
ATOM 710 C C . THR A 1 98 ? 7.185 5.279 5.920 1.00 93.56 98 THR A C 1
ATOM 712 O O . THR A 1 98 ? 6.452 5.381 6.902 1.00 93.56 98 THR A O 1
ATOM 715 N N . THR A 1 99 ? 7.248 6.241 4.998 1.00 96.50 99 THR A N 1
ATOM 716 C CA . THR A 1 99 ? 6.421 7.462 5.035 1.00 96.50 99 THR A CA 1
ATOM 717 C C . THR A 1 99 ? 5.037 7.286 4.405 1.00 96.50 99 THR A C 1
ATOM 719 O O . THR A 1 99 ? 4.137 8.111 4.590 1.00 96.50 99 THR A O 1
ATOM 722 N N . CYS A 1 100 ? 4.860 6.201 3.656 1.00 97.75 100 CYS A N 1
ATOM 723 C CA . CYS A 1 100 ? 3.599 5.789 3.064 1.00 97.75 100 CYS A CA 1
ATOM 724 C C . CYS A 1 100 ? 2.581 5.360 4.131 1.00 97.75 100 CYS A C 1
ATOM 726 O O . CYS A 1 100 ? 2.916 5.169 5.295 1.00 97.75 100 CYS A O 1
ATOM 728 N N . VAL A 1 101 ? 1.325 5.163 3.733 1.00 98.69 101 VAL A N 1
ATOM 729 C CA . VAL A 1 101 ? 0.263 4.652 4.608 1.00 98.69 101 VAL A CA 1
ATOM 730 C C . VAL A 1 101 ? -0.465 3.520 3.901 1.00 98.69 101 VAL A C 1
ATOM 732 O O . VAL A 1 101 ? -0.995 3.695 2.802 1.00 98.69 101 VAL A O 1
ATOM 735 N N . GLY A 1 102 ? -0.531 2.365 4.552 1.00 98.75 102 GLY A N 1
ATOM 736 C CA . GLY A 1 102 ? -1.419 1.290 4.151 1.00 98.75 102 GLY A CA 1
ATOM 737 C C . GLY A 1 102 ? -2.852 1.585 4.587 1.00 98.75 102 GLY A C 1
ATOM 738 O O . GLY A 1 102 ? -3.105 1.935 5.743 1.00 98.75 102 GLY A O 1
ATOM 739 N N . VAL A 1 103 ? -3.793 1.444 3.655 1.00 98.88 103 VAL A N 1
ATOM 740 C CA . VAL A 1 103 ? -5.226 1.638 3.898 1.00 98.88 103 VAL A CA 1
ATOM 741 C C . VAL A 1 103 ? -5.954 0.345 3.586 1.00 98.88 103 VAL A C 1
ATOM 743 O O . VAL A 1 103 ? -5.906 -0.127 2.451 1.00 98.88 103 VAL A O 1
ATOM 746 N N . VAL A 1 104 ? -6.661 -0.192 4.577 1.00 98.88 104 VAL A N 1
ATOM 747 C CA . VAL A 1 104 ? -7.565 -1.337 4.428 1.00 98.88 104 VAL A CA 1
ATOM 748 C C . VAL A 1 104 ? -9.000 -0.847 4.535 1.00 98.88 104 VAL A C 1
ATOM 750 O O . VAL A 1 104 ? -9.318 -0.095 5.455 1.00 98.88 104 VAL A O 1
ATOM 753 N N . ILE A 1 105 ? -9.860 -1.293 3.624 1.00 98.62 105 ILE A N 1
ATOM 754 C CA . ILE A 1 105 ? -11.310 -1.102 3.668 1.00 98.62 105 ILE A CA 1
ATOM 755 C C . ILE A 1 105 ? -11.954 -2.471 3.487 1.00 98.62 105 ILE A C 1
ATOM 757 O O . ILE A 1 105 ? -11.770 -3.119 2.457 1.00 98.62 105 ILE A O 1
ATOM 761 N N . ARG A 1 106 ? -12.707 -2.915 4.486 1.00 98.19 106 ARG A N 1
ATOM 762 C CA . ARG A 1 106 ? -13.356 -4.223 4.492 1.00 98.19 106 ARG A CA 1
ATOM 763 C C . ARG A 1 106 ? -14.866 -4.061 4.547 1.00 98.19 106 ARG A C 1
ATOM 765 O O . ARG A 1 106 ? -15.381 -3.350 5.402 1.00 98.19 106 ARG A O 1
ATOM 772 N N . ASN A 1 107 ? -15.580 -4.735 3.651 1.00 97.50 107 ASN A N 1
ATOM 773 C CA . ASN A 1 107 ? -17.034 -4.823 3.714 1.00 97.50 107 ASN A CA 1
ATOM 774 C C . ASN A 1 107 ? -17.427 -5.761 4.866 1.00 97.50 107 ASN A C 1
ATOM 776 O O . ASN A 1 107 ? -17.085 -6.945 4.863 1.00 97.50 107 ASN A O 1
ATOM 780 N N . ASN A 1 108 ? -18.159 -5.244 5.853 1.00 91.69 108 ASN A N 1
ATOM 781 C CA . ASN A 1 108 ? -18.480 -5.998 7.067 1.00 91.69 108 ASN A CA 1
ATOM 782 C C . ASN A 1 108 ? -19.463 -7.146 6.831 1.00 91.69 108 ASN A C 1
ATOM 784 O O . ASN A 1 108 ? -19.508 -8.082 7.628 1.00 91.69 108 ASN A O 1
ATOM 788 N N . LYS A 1 109 ? -20.236 -7.087 5.745 1.00 94.19 109 LYS A N 1
ATOM 789 C CA . LYS A 1 109 ? -21.243 -8.087 5.407 1.00 94.19 109 LYS A CA 1
ATOM 790 C C . LYS A 1 109 ? -20.676 -9.204 4.539 1.00 94.19 109 LYS A C 1
ATOM 792 O O . LYS A 1 109 ? -20.946 -10.368 4.812 1.00 94.19 109 LYS A O 1
ATOM 797 N N . THR A 1 110 ? -19.915 -8.863 3.501 1.00 95.44 110 THR A N 1
ATOM 798 C CA . THR A 1 110 ? -19.380 -9.854 2.548 1.00 95.44 110 THR A CA 1
ATOM 799 C C . THR A 1 110 ? -17.993 -10.365 2.924 1.00 95.44 110 THR A C 1
ATOM 801 O O . THR A 1 110 ? -17.594 -11.436 2.486 1.00 95.44 110 THR A O 1
ATOM 804 N N . GLY A 1 111 ? -17.243 -9.603 3.721 1.00 96.31 111 GLY A N 1
ATOM 805 C CA . GLY A 1 111 ? -15.841 -9.876 4.017 1.00 96.31 111 GLY A CA 1
ATOM 806 C C . GLY A 1 111 ? -14.870 -9.528 2.891 1.00 96.31 111 GLY A C 1
ATOM 807 O O . GLY A 1 111 ? -13.660 -9.654 3.087 1.00 96.31 111 GLY A O 1
ATOM 808 N N . MET A 1 112 ? -15.372 -9.026 1.755 1.00 97.75 112 MET A N 1
ATOM 809 C CA . MET A 1 112 ? -14.535 -8.457 0.700 1.00 97.75 112 MET A CA 1
ATOM 810 C C . MET A 1 112 ? -13.599 -7.415 1.309 1.00 97.75 112 MET A C 1
ATOM 812 O O . MET A 1 112 ? -14.040 -6.513 2.026 1.00 97.75 112 MET A O 1
ATOM 816 N N . THR A 1 113 ? -12.304 -7.561 1.049 1.00 98.56 113 THR A N 1
ATOM 817 C CA . THR A 1 113 ? -11.267 -6.743 1.679 1.00 98.56 113 THR A CA 1
ATOM 818 C C . THR A 1 113 ? -10.439 -6.074 0.601 1.00 98.56 113 THR A C 1
ATOM 820 O O . THR A 1 113 ? -9.855 -6.749 -0.240 1.00 98.56 113 THR A O 1
ATOM 823 N N . SER A 1 114 ? -10.369 -4.746 0.621 1.00 98.62 114 SER A N 1
ATOM 824 C CA . SER A 1 114 ? -9.457 -3.990 -0.226 1.00 98.62 114 SER A CA 1
ATOM 825 C C . SER A 1 114 ? -8.332 -3.401 0.601 1.00 98.62 114 SER A C 1
ATOM 827 O O . SER A 1 114 ? -8.572 -2.836 1.665 1.00 98.62 114 SER A O 1
ATOM 829 N N . ILE A 1 115 ? -7.109 -3.517 0.100 1.00 98.81 115 ILE A N 1
ATOM 830 C CA . ILE A 1 115 ? -5.916 -2.912 0.682 1.00 98.81 115 ILE A CA 1
ATOM 831 C C . ILE A 1 115 ? -5.183 -2.116 -0.390 1.00 98.81 115 ILE A C 1
ATOM 833 O O . ILE A 1 115 ? -5.114 -2.522 -1.549 1.00 98.81 115 ILE A O 1
ATOM 837 N N . SER A 1 116 ? -4.627 -0.982 0.011 1.00 98.69 116 SER A N 1
ATOM 838 C CA . SER A 1 116 ? -3.727 -0.178 -0.807 1.00 98.69 116 SER A CA 1
ATOM 839 C C . SER A 1 116 ? -2.523 0.275 0.000 1.00 98.69 116 SER A C 1
ATOM 841 O O . SER A 1 116 ? -2.609 0.423 1.220 1.00 98.69 116 SER A O 1
ATOM 843 N N . HIS A 1 117 ? -1.425 0.540 -0.696 1.00 98.62 117 HIS A N 1
ATOM 844 C CA . HIS A 1 117 ? -0.233 1.162 -0.136 1.00 98.62 117 HIS A CA 1
ATOM 845 C C . HIS A 1 117 ? -0.108 2.565 -0.737 1.00 98.62 117 HIS A C 1
ATOM 847 O O . HIS A 1 117 ? 0.406 2.747 -1.839 1.00 98.62 117 HIS A O 1
ATOM 853 N N . MET A 1 118 ? -0.612 3.581 -0.038 1.00 98.19 118 MET A N 1
ATOM 854 C CA . MET A 1 118 ? -0.649 4.950 -0.552 1.00 98.19 118 MET A CA 1
ATOM 855 C C . MET A 1 118 ? 0.637 5.699 -0.206 1.00 98.19 118 MET A C 1
ATOM 857 O O . MET A 1 118 ? 1.060 5.697 0.943 1.00 98.19 118 MET A O 1
ATOM 861 N N . ASP A 1 119 ? 1.224 6.390 -1.178 1.00 95.69 119 ASP A N 1
ATOM 862 C CA . ASP A 1 119 ? 2.490 7.123 -1.034 1.00 95.69 119 ASP A CA 1
ATOM 863 C C . ASP A 1 119 ? 2.356 8.635 -1.279 1.00 95.69 119 ASP A C 1
ATOM 865 O O . ASP A 1 119 ? 3.261 9.416 -0.979 1.00 95.69 119 ASP A O 1
ATOM 869 N N . PHE A 1 120 ? 1.218 9.083 -1.822 1.00 92.56 120 PHE A N 1
ATOM 870 C CA . PHE A 1 120 ? 1.068 10.460 -2.272 1.00 92.56 120 PHE A CA 1
ATOM 871 C C . PHE A 1 120 ? -0.358 11.015 -2.100 1.00 92.56 120 PHE A C 1
ATOM 873 O O . PHE A 1 120 ? -1.327 10.418 -2.563 1.00 92.56 120 PHE A O 1
ATOM 880 N N . PRO A 1 121 ? -0.551 12.225 -1.533 1.00 95.12 121 PRO A N 1
ATOM 881 C CA . PRO A 1 121 ? -1.893 12.778 -1.321 1.00 95.12 121 PRO A CA 1
ATOM 882 C C . PRO A 1 121 ? -2.766 12.890 -2.585 1.00 95.12 121 PRO A C 1
ATOM 884 O O . PRO A 1 121 ? -3.991 12.793 -2.503 1.00 95.12 121 PRO A O 1
ATOM 887 N N . LYS A 1 122 ? -2.174 13.100 -3.771 1.00 94.12 122 LYS A N 1
ATOM 888 C CA . LYS A 1 122 ? -2.962 13.305 -5.002 1.00 94.12 122 LYS A CA 1
ATOM 889 C C . LYS A 1 122 ? -3.597 12.026 -5.554 1.00 94.12 122 LYS A C 1
ATOM 891 O O . LYS A 1 122 ? -4.508 12.146 -6.365 1.00 94.12 122 LYS A O 1
ATOM 896 N N . ILE A 1 123 ? -3.149 10.842 -5.133 1.00 94.94 123 ILE A N 1
ATOM 897 C CA . ILE A 1 123 ? -3.751 9.567 -5.560 1.00 94.94 123 ILE A CA 1
ATOM 898 C C . ILE A 1 123 ? -4.878 9.105 -4.632 1.00 94.94 123 ILE A C 1
ATOM 900 O O . ILE A 1 123 ? -5.652 8.237 -5.007 1.00 94.94 123 ILE A O 1
ATOM 904 N N . VAL A 1 124 ? -5.010 9.700 -3.442 1.00 98.00 124 VAL A N 1
ATOM 905 C CA . VAL A 1 124 ? -5.927 9.227 -2.392 1.00 98.00 124 VAL A CA 1
ATOM 906 C C . VAL A 1 124 ? -7.388 9.211 -2.846 1.00 98.00 124 VAL A C 1
ATOM 908 O O . VAL A 1 124 ? -8.096 8.245 -2.599 1.00 98.00 124 VAL A O 1
ATOM 911 N N . GLU A 1 125 ? -7.863 10.270 -3.506 1.00 97.19 125 GLU A N 1
ATOM 912 C CA . GLU A 1 125 ? -9.282 10.370 -3.882 1.00 97.19 125 GLU A CA 1
ATOM 913 C C . GLU A 1 125 ? -9.665 9.370 -4.977 1.00 97.19 125 GLU A C 1
ATOM 915 O O . GLU A 1 125 ? -10.648 8.647 -4.825 1.00 97.19 125 GLU A O 1
ATOM 920 N N . GLY A 1 126 ? -8.867 9.285 -6.047 1.00 97.31 126 GLY A N 1
ATOM 921 C CA . GLY A 1 126 ? -9.080 8.293 -7.101 1.00 97.31 126 GLY A CA 1
ATOM 922 C C . GLY A 1 126 ? -8.854 6.867 -6.603 1.00 97.31 126 GLY A C 1
ATOM 923 O O . GLY A 1 126 ? -9.649 5.987 -6.912 1.00 97.31 126 GLY A O 1
ATOM 924 N N . GLY A 1 127 ? -7.844 6.658 -5.760 1.00 97.75 127 GLY A N 1
ATOM 925 C CA . GLY A 1 127 ? -7.532 5.366 -5.162 1.00 97.75 127 GLY A CA 1
ATOM 926 C C . GLY A 1 127 ? -8.641 4.830 -4.258 1.00 97.75 127 GLY A C 1
ATOM 927 O O . GLY A 1 127 ? -9.102 3.711 -4.455 1.00 97.75 127 GLY A O 1
ATOM 928 N N . LEU A 1 128 ? -9.143 5.639 -3.317 1.00 98.00 128 LEU A N 1
ATOM 929 C CA . LEU A 1 128 ? -10.269 5.238 -2.465 1.00 98.00 128 LEU A CA 1
ATOM 930 C C . LEU A 1 128 ? -11.530 4.962 -3.289 1.00 98.00 128 LEU A C 1
ATOM 932 O O . LEU A 1 128 ? -12.266 4.029 -2.980 1.00 98.00 128 LEU A O 1
ATOM 936 N N . LYS A 1 129 ? -11.769 5.734 -4.356 1.00 97.12 129 LYS A N 1
ATOM 937 C CA . LYS A 1 129 ? -12.866 5.461 -5.288 1.00 97.12 129 LYS A CA 1
ATOM 938 C C . LYS A 1 129 ? -12.706 4.085 -5.953 1.00 97.12 129 LYS A C 1
ATOM 940 O O . LYS A 1 129 ? -13.652 3.308 -5.905 1.00 97.12 129 LYS A O 1
ATOM 945 N N . GLN A 1 130 ? -11.523 3.771 -6.494 1.00 97.12 130 GLN A N 1
ATOM 946 C CA . GLN A 1 130 ? -11.228 2.465 -7.105 1.00 97.12 130 GLN A CA 1
ATOM 947 C C . GLN A 1 130 ? -11.450 1.309 -6.116 1.00 97.12 130 GLN A C 1
ATOM 949 O O . GLN A 1 130 ? -12.090 0.320 -6.457 1.00 97.12 130 GLN A O 1
ATOM 954 N N . MET A 1 131 ? -10.969 1.446 -4.876 1.00 97.81 131 MET A N 1
ATOM 955 C CA . MET A 1 131 ? -11.151 0.423 -3.839 1.00 97.81 131 MET A CA 1
ATOM 956 C C . MET A 1 131 ? -12.635 0.181 -3.525 1.00 97.81 131 MET A C 1
ATOM 958 O O . MET A 1 131 ? -13.065 -0.964 -3.420 1.00 97.81 131 MET A O 1
ATOM 962 N N . LEU A 1 132 ? -13.427 1.249 -3.383 1.00 96.25 132 LEU A N 1
ATOM 963 C CA . LEU A 1 132 ? -14.852 1.155 -3.046 1.00 96.25 132 LEU A CA 1
ATOM 964 C C . LEU A 1 132 ? -15.692 0.548 -4.174 1.00 96.25 132 LEU A C 1
ATOM 966 O O . LEU A 1 132 ? -16.620 -0.202 -3.889 1.00 96.25 132 LEU A O 1
ATOM 970 N N . GLU A 1 133 ? -15.362 0.834 -5.436 1.00 95.50 133 GLU A N 1
ATOM 971 C CA . GLU A 1 133 ? -16.066 0.277 -6.602 1.00 95.50 133 GLU A CA 1
ATOM 972 C C . GLU A 1 133 ? -16.024 -1.262 -6.636 1.00 95.50 133 GLU A C 1
ATOM 974 O O . GLU A 1 133 ? -16.979 -1.888 -7.096 1.00 95.50 133 GLU A O 1
ATOM 979 N N . LEU A 1 134 ? -14.965 -1.877 -6.096 1.00 95.56 134 LEU A N 1
ATOM 980 C CA . LEU A 1 134 ? -14.783 -3.334 -6.074 1.00 95.56 134 LEU A CA 1
ATOM 981 C C . LEU A 1 134 ? -15.298 -4.016 -4.796 1.00 95.56 134 LEU A C 1
ATOM 983 O O . LEU A 1 134 ? -15.363 -5.243 -4.736 1.00 95.56 134 LEU A O 1
ATOM 987 N N . LEU A 1 135 ? -15.671 -3.253 -3.766 1.00 94.94 135 LEU A N 1
ATOM 988 C CA . LEU A 1 135 ? -16.146 -3.790 -2.482 1.00 94.94 135 LEU A CA 1
ATOM 989 C C . LEU A 1 135 ? -17.656 -4.088 -2.448 1.00 94.94 135 LEU A C 1
ATOM 991 O O . LEU A 1 135 ? -18.158 -4.626 -1.454 1.00 94.94 135 LEU A O 1
ATOM 995 N N . GLY A 1 136 ? -18.360 -3.772 -3.538 1.00 85.94 136 GLY A N 1
ATOM 996 C CA . GLY A 1 136 ? -19.806 -3.925 -3.672 1.00 85.94 136 GLY A CA 1
ATOM 997 C C . GLY A 1 136 ? -20.604 -2.788 -3.023 1.00 85.94 136 GLY A C 1
ATOM 998 O O . GLY A 1 136 ? -20.114 -2.069 -2.155 1.00 85.94 136 GLY A O 1
ATOM 999 N N . ASP A 1 137 ? -21.856 -2.636 -3.461 1.00 79.06 137 ASP A N 1
ATOM 1000 C CA . ASP A 1 137 ? -22.788 -1.602 -2.992 1.00 79.06 137 ASP A CA 1
ATOM 1001 C C . ASP A 1 137 ? -24.014 -2.245 -2.329 1.00 79.06 137 ASP A C 1
ATOM 1003 O O . ASP A 1 137 ? -25.106 -2.331 -2.892 1.00 79.06 137 ASP A O 1
ATOM 1007 N N . ASP A 1 138 ? -23.808 -2.788 -1.132 1.00 84.25 138 ASP A N 1
ATOM 1008 C CA . ASP A 1 138 ? -24.852 -3.423 -0.324 1.00 84.25 138 ASP A CA 1
ATOM 1009 C C . ASP A 1 138 ? -25.326 -2.542 0.843 1.00 84.25 138 ASP A C 1
ATOM 1011 O O . ASP A 1 138 ? -26.046 -3.020 1.725 1.00 84.25 138 ASP A O 1
ATOM 1015 N N . ASN A 1 139 ? -24.949 -1.255 0.827 1.00 83.06 139 ASN A N 1
ATOM 1016 C CA . ASN A 1 139 ? -25.151 -0.270 1.895 1.00 83.06 139 ASN A CA 1
ATOM 1017 C C . ASN A 1 139 ? -24.606 -0.708 3.271 1.00 83.06 139 ASN A C 1
ATOM 1019 O O . ASN A 1 139 ? -24.977 -0.116 4.291 1.00 83.06 139 ASN A O 1
ATOM 1023 N N . ALA A 1 140 ? -23.749 -1.735 3.330 1.00 87.56 140 ALA A N 1
ATOM 1024 C CA . ALA A 1 140 ? -23.111 -2.138 4.571 1.00 87.56 140 ALA A CA 1
ATOM 1025 C C . ALA A 1 140 ? -22.040 -1.111 4.978 1.00 87.56 140 ALA A C 1
ATOM 1027 O O . ALA A 1 140 ? -21.356 -0.547 4.122 1.00 87.56 140 ALA A O 1
ATOM 1028 N N . PRO A 1 141 ? -21.852 -0.864 6.284 1.00 91.94 141 PRO A N 1
ATOM 1029 C CA . PRO A 1 141 ? -20.696 -0.117 6.750 1.00 91.94 141 PRO A CA 1
ATOM 1030 C C . PRO A 1 141 ? -19.389 -0.861 6.453 1.00 91.94 141 PRO A C 1
ATOM 1032 O O . PRO A 1 141 ? -19.336 -2.094 6.493 1.00 91.94 141 PRO A O 1
ATOM 1035 N N . PHE A 1 142 ? -18.327 -0.097 6.219 1.00 97.31 142 PHE A N 1
ATOM 1036 C CA . PHE A 1 142 ? -16.985 -0.619 5.994 1.00 97.31 142 PHE A CA 1
ATOM 1037 C C . PHE A 1 142 ? -16.115 -0.452 7.236 1.00 97.31 142 PHE A C 1
ATOM 1039 O O . PHE A 1 142 ? -16.067 0.635 7.812 1.00 97.31 142 PHE A O 1
ATOM 1046 N N . ASP A 1 143 ? -15.373 -1.485 7.610 1.00 97.94 143 ASP A N 1
ATOM 1047 C CA . ASP A 1 143 ? -14.277 -1.359 8.566 1.00 97.94 143 ASP A CA 1
ATOM 1048 C C . ASP A 1 143 ? -13.036 -0.796 7.865 1.00 97.94 143 ASP A C 1
ATOM 1050 O O . ASP A 1 143 ? -12.708 -1.183 6.742 1.00 97.94 143 ASP A O 1
ATOM 1054 N N . VAL A 1 144 ? -12.353 0.144 8.521 1.00 98.56 144 VAL A N 1
ATOM 1055 C CA . VAL A 1 144 ? -11.178 0.834 7.979 1.00 98.56 144 VAL A CA 1
ATOM 1056 C C . VAL A 1 144 ? -9.991 0.725 8.927 1.00 98.56 144 VAL A C 1
ATOM 1058 O O . VAL A 1 144 ? -10.118 0.978 10.128 1.00 98.56 144 VAL A O 1
ATOM 1061 N N . HIS A 1 145 ? -8.817 0.425 8.371 1.00 98.81 145 HIS A N 1
ATOM 1062 C CA . HIS A 1 145 ? -7.544 0.422 9.092 1.00 98.81 145 HIS A CA 1
ATOM 1063 C C . HIS A 1 145 ? -6.527 1.293 8.353 1.00 98.81 145 HIS A C 1
ATOM 1065 O O . HIS A 1 145 ? -6.311 1.111 7.155 1.00 98.81 145 HIS A O 1
ATOM 1071 N N . LEU A 1 146 ? -5.912 2.236 9.068 1.00 98.75 146 LEU A N 1
ATOM 1072 C CA . LEU A 1 146 ? -4.800 3.062 8.591 1.00 98.75 146 LEU A CA 1
ATOM 1073 C C . LEU A 1 146 ? -3.559 2.714 9.413 1.00 98.75 146 LEU A C 1
ATOM 1075 O O . LEU A 1 146 ? -3.568 2.875 10.640 1.00 98.75 146 LEU A O 1
ATOM 1079 N N . ILE A 1 147 ? -2.520 2.215 8.745 1.00 98.81 147 ILE A N 1
ATOM 1080 C CA . ILE A 1 147 ? -1.290 1.717 9.374 1.00 98.81 147 ILE A CA 1
ATOM 1081 C C . ILE A 1 147 ? -0.088 2.158 8.539 1.00 98.81 147 ILE A C 1
ATOM 1083 O O . ILE A 1 147 ? -0.136 2.110 7.311 1.00 98.81 147 ILE A O 1
ATOM 1087 N N . GLY A 1 148 ? 0.992 2.567 9.195 1.00 98.00 148 GLY A N 1
ATOM 1088 C CA . GLY A 1 148 ? 2.201 3.057 8.533 1.00 98.00 148 GLY A CA 1
ATOM 1089 C C . GLY A 1 148 ? 2.373 4.559 8.700 1.00 98.00 148 GLY A C 1
ATOM 1090 O O . GLY A 1 148 ? 1.624 5.204 9.432 1.00 98.00 148 GLY A O 1
ATOM 1091 N N . GLY A 1 149 ? 3.385 5.130 8.059 1.00 96.88 149 GLY A N 1
ATOM 1092 C CA . GLY A 1 149 ? 3.779 6.509 8.305 1.00 96.88 149 GLY A CA 1
ATOM 1093 C C . GLY A 1 149 ? 4.327 6.678 9.722 1.00 96.88 149 GLY A C 1
ATOM 1094 O O . GLY A 1 149 ? 4.061 5.894 10.635 1.00 96.88 149 GLY A O 1
ATOM 1095 N N . PHE A 1 150 ? 5.093 7.732 9.931 1.00 96.69 150 PHE A N 1
ATOM 1096 C CA . PHE A 1 150 ? 5.615 8.102 11.244 1.00 96.69 150 PHE A CA 1
ATOM 1097 C C . PHE A 1 150 ? 5.789 9.621 11.290 1.00 96.69 150 PHE A C 1
ATOM 1099 O O . PHE A 1 150 ? 5.481 10.314 10.319 1.00 96.69 150 PHE A O 1
ATOM 1106 N N . ASP A 1 151 ? 6.239 10.166 12.415 1.00 94.62 151 ASP A N 1
ATOM 1107 C CA . ASP A 1 151 ? 6.593 11.585 12.510 1.00 94.62 151 ASP A CA 1
ATOM 1108 C C . ASP A 1 151 ? 7.923 11.828 11.785 1.00 94.62 151 ASP A C 1
ATOM 1110 O O . ASP A 1 151 ? 8.999 11.955 12.381 1.00 94.62 151 ASP A O 1
ATOM 1114 N N . ASP A 1 152 ? 7.843 11.829 10.458 1.00 90.50 152 ASP A N 1
ATOM 1115 C CA . ASP A 1 152 ? 8.966 12.070 9.575 1.00 90.50 152 ASP A CA 1
ATOM 1116 C C . ASP A 1 152 ? 9.210 13.577 9.413 1.00 90.50 152 ASP A C 1
ATOM 1118 O O . ASP A 1 152 ? 8.289 14.394 9.313 1.00 90.50 152 ASP A O 1
ATOM 1122 N N . VAL A 1 153 ? 10.484 13.961 9.407 1.00 79.00 153 VAL A N 1
ATOM 1123 C CA . VAL A 1 153 ? 10.894 15.352 9.218 1.00 79.00 153 VAL A CA 1
ATOM 1124 C C . VAL A 1 153 ? 11.461 15.487 7.815 1.00 79.00 153 VAL A C 1
ATOM 1126 O O . VAL A 1 153 ? 12.575 15.048 7.543 1.00 79.00 153 VAL A O 1
ATOM 1129 N N . SER A 1 154 ? 10.714 16.136 6.921 1.00 63.38 154 SER A N 1
ATOM 1130 C CA . SER A 1 154 ? 11.221 16.505 5.598 1.00 63.38 154 SER A CA 1
ATOM 1131 C C . SER A 1 154 ? 11.516 18.001 5.527 1.00 63.38 154 SER A C 1
ATOM 1133 O O . SER A 1 154 ? 10.642 18.845 5.731 1.00 63.38 154 SER A O 1
ATOM 1135 N N . THR A 1 155 ? 12.756 18.359 5.198 1.00 52.34 155 THR A N 1
ATOM 1136 C CA . THR A 1 155 ? 13.154 19.721 4.824 1.00 52.34 155 THR A CA 1
ATOM 1137 C C . THR A 1 155 ? 12.968 19.915 3.321 1.00 52.34 155 THR A C 1
ATOM 1139 O O . THR A 1 155 ? 13.927 19.910 2.552 1.00 52.34 155 THR A O 1
ATOM 1142 N N . LYS A 1 156 ? 11.729 20.133 2.865 1.00 48.44 156 LYS A N 1
ATOM 1143 C CA . LYS A 1 156 ? 11.508 20.542 1.469 1.00 48.44 156 LYS A CA 1
ATOM 1144 C C . LYS A 1 156 ? 11.696 22.046 1.306 1.00 48.44 156 LYS A C 1
ATOM 1146 O O . LYS A 1 156 ? 11.000 22.858 1.920 1.00 48.44 156 LYS A O 1
ATOM 1151 N N . VAL A 1 157 ? 12.614 22.426 0.417 1.00 45.00 157 VAL A N 1
ATOM 1152 C CA . VAL A 1 157 ? 12.682 23.788 -0.124 1.00 45.00 157 VAL A CA 1
ATOM 1153 C C . VAL A 1 157 ? 11.567 23.920 -1.158 1.00 45.00 157 VAL A C 1
ATOM 1155 O O . VAL A 1 157 ? 11.676 23.405 -2.266 1.00 45.00 157 VAL A O 1
ATOM 1158 N N . VAL A 1 158 ? 10.470 24.589 -0.802 1.00 45.22 158 VAL A N 1
ATOM 1159 C CA . VAL A 1 158 ? 9.384 24.854 -1.751 1.00 45.22 158 VAL A CA 1
ATOM 1160 C C . VAL A 1 158 ? 9.642 26.205 -2.414 1.00 45.22 158 VAL A C 1
ATOM 1162 O O . VAL A 1 158 ? 9.635 27.249 -1.758 1.00 45.22 158 VAL A O 1
ATOM 1165 N N . HIS A 1 159 ? 9.857 26.194 -3.729 1.00 40.69 159 HIS A N 1
ATOM 1166 C CA . HIS A 1 159 ? 9.874 27.410 -4.535 1.00 40.69 159 HIS A CA 1
ATOM 1167 C C . HIS A 1 159 ? 8.428 27.808 -4.849 1.00 40.69 159 HIS A C 1
ATOM 1169 O O . HIS A 1 159 ? 7.734 27.146 -5.615 1.00 40.69 159 HIS A O 1
ATOM 1175 N N . SER A 1 160 ? 7.936 28.883 -4.239 1.00 40.25 160 SER A N 1
ATOM 1176 C CA . SER A 1 160 ? 6.643 29.477 -4.587 1.00 40.25 160 SER A CA 1
ATOM 1177 C C . SER A 1 160 ? 6.807 30.987 -4.716 1.00 40.25 160 SER A C 1
ATOM 1179 O O . SER A 1 160 ? 7.277 31.642 -3.790 1.00 40.25 160 SER A O 1
ATOM 1181 N N . ALA A 1 161 ? 6.459 31.522 -5.891 1.00 47.00 161 ALA A N 1
ATOM 1182 C CA . ALA A 1 161 ? 6.348 32.956 -6.186 1.00 47.00 161 ALA A CA 1
ATOM 1183 C C . ALA A 1 161 ? 7.481 33.844 -5.612 1.00 47.00 161 ALA A C 1
ATOM 1185 O O . ALA A 1 161 ? 7.226 34.861 -4.972 1.00 47.00 161 ALA A O 1
ATOM 1186 N N . GLY A 1 162 ? 8.744 33.451 -5.817 1.00 49.47 162 GLY A N 1
ATOM 1187 C CA . GLY A 1 162 ? 9.907 34.277 -5.468 1.00 49.47 162 GLY A CA 1
ATOM 1188 C C . GLY A 1 162 ? 10.260 34.361 -3.976 1.00 49.47 162 GLY A C 1
ATOM 1189 O O . GLY A 1 162 ? 11.170 35.108 -3.626 1.00 49.47 162 GLY A O 1
ATOM 1190 N N . ARG A 1 163 ? 9.608 33.594 -3.087 1.00 43.31 163 ARG A N 1
ATOM 1191 C CA . ARG A 1 163 ? 10.004 33.479 -1.671 1.00 43.31 163 ARG A CA 1
ATOM 1192 C C . ARG A 1 163 ? 10.350 32.036 -1.314 1.00 43.31 163 ARG A C 1
ATOM 1194 O O . ARG A 1 163 ? 9.554 31.122 -1.517 1.00 43.31 163 ARG A O 1
ATOM 1201 N N . LYS A 1 164 ? 11.556 31.837 -0.775 1.00 42.84 164 LYS A N 1
ATOM 1202 C CA . LYS A 1 164 ? 12.027 30.553 -0.243 1.00 42.84 164 LYS A CA 1
ATOM 1203 C C . LYS A 1 164 ? 11.291 30.286 1.072 1.00 42.84 164 LYS A C 1
ATOM 1205 O O . LYS A 1 164 ? 11.631 30.879 2.090 1.00 42.84 164 LYS A O 1
ATOM 1210 N N . HIS A 1 165 ? 10.280 29.422 1.052 1.00 44.12 165 HIS A N 1
ATOM 1211 C CA . HIS A 1 165 ? 9.651 28.928 2.275 1.00 44.12 165 HIS A CA 1
ATOM 1212 C C . HIS A 1 165 ? 10.202 27.534 2.582 1.00 44.12 165 HIS A C 1
ATOM 1214 O O . HIS A 1 165 ? 10.085 26.616 1.770 1.00 44.12 165 HIS A O 1
ATOM 1220 N N . ILE A 1 166 ? 10.821 27.383 3.754 1.00 45.78 166 ILE A N 1
ATOM 1221 C CA . ILE A 1 166 ? 11.150 26.068 4.303 1.00 45.78 166 ILE A CA 1
ATOM 1222 C C . ILE A 1 166 ? 9.850 25.536 4.897 1.00 45.78 166 ILE A C 1
ATOM 1224 O O . ILE A 1 166 ? 9.391 26.031 5.926 1.00 45.78 166 ILE A O 1
ATOM 1228 N N . LYS A 1 167 ? 9.222 24.572 4.225 1.00 51.25 167 LYS A N 1
ATOM 1229 C CA . LYS A 1 167 ? 8.104 23.832 4.805 1.00 51.25 167 LYS A CA 1
ATOM 1230 C C . LYS A 1 167 ? 8.708 22.590 5.450 1.00 51.25 167 LYS A C 1
ATOM 1232 O O . LYS A 1 167 ? 9.086 21.658 4.750 1.00 51.25 167 LYS A O 1
ATOM 1237 N N . GLN A 1 168 ? 8.861 22.628 6.771 1.00 55.28 168 GLN A N 1
ATOM 1238 C CA . GLN A 1 168 ? 9.163 21.442 7.573 1.00 55.28 168 GLN A CA 1
ATOM 1239 C C . GLN A 1 168 ? 7.862 20.665 7.767 1.00 55.28 168 GLN A C 1
ATOM 1241 O O . GLN A 1 168 ? 7.231 20.730 8.815 1.00 55.28 168 GLN A O 1
ATOM 1246 N N . GLU A 1 169 ? 7.389 20.028 6.706 1.00 68.69 169 GLU A N 1
ATOM 1247 C CA . GLU A 1 169 ? 6.245 19.127 6.776 1.00 68.69 169 GLU A CA 1
ATOM 1248 C C . GLU A 1 169 ? 6.709 17.829 6.125 1.00 68.69 169 GLU A C 1
ATOM 1250 O O . GLU A 1 169 ? 7.109 17.838 4.957 1.00 68.69 169 GLU A O 1
ATOM 1255 N N . GLY A 1 170 ? 6.736 16.753 6.913 1.00 84.94 170 GLY A N 1
ATOM 1256 C CA . GLY A 1 170 ? 7.026 15.407 6.436 1.00 84.94 170 GLY A CA 1
ATOM 1257 C C . GLY A 1 170 ? 6.065 14.943 5.342 1.00 84.94 170 GLY A C 1
ATOM 1258 O O . GLY A 1 170 ? 5.132 15.644 4.943 1.00 84.94 170 GLY A O 1
ATOM 1259 N N . TYR A 1 171 ? 6.285 13.738 4.848 1.00 92.81 171 TYR A N 1
ATOM 1260 C CA . TYR A 1 171 ? 5.469 13.068 3.847 1.00 92.81 171 TYR A CA 1
ATOM 1261 C C . TYR A 1 171 ? 4.237 12.394 4.471 1.00 92.81 171 TYR A C 1
ATOM 1263 O O . TYR A 1 171 ? 3.145 12.485 3.900 1.00 92.81 171 TYR A O 1
ATOM 1271 N N . SER A 1 172 ? 4.373 11.806 5.665 1.00 96.19 172 SER A N 1
ATOM 1272 C CA . SER A 1 172 ? 3.318 11.004 6.303 1.00 96.19 172 SER A CA 1
ATOM 1273 C C . SER A 1 172 ? 2.127 11.862 6.734 1.00 96.19 172 SER A C 1
ATOM 1275 O O . SER A 1 172 ? 0.968 11.501 6.514 1.00 96.19 172 SER A O 1
ATOM 1277 N N . TYR A 1 173 ? 2.385 13.033 7.330 1.00 95.75 173 TYR A N 1
ATOM 1278 C CA . TYR A 1 173 ? 1.329 13.885 7.894 1.00 95.75 173 TYR A CA 1
ATOM 1279 C C . TYR A 1 173 ? 0.348 14.427 6.833 1.00 95.75 173 TYR A C 1
ATOM 1281 O O . TYR A 1 173 ? -0.865 14.249 7.003 1.00 95.75 173 TYR A O 1
ATOM 1289 N N . PRO A 1 174 ? 0.801 15.021 5.706 1.00 95.44 174 PRO A N 1
ATOM 1290 C CA . PRO A 1 174 ? -0.091 15.427 4.618 1.00 95.44 174 PRO A CA 1
ATOM 1291 C C . PRO A 1 174 ? -0.885 14.268 4.011 1.00 95.44 174 PRO A C 1
ATOM 1293 O O . PRO A 1 174 ? -2.044 14.458 3.633 1.00 95.44 174 PRO A O 1
ATOM 1296 N N . LEU A 1 175 ? -0.278 13.081 3.916 1.00 97.25 175 LEU A N 1
ATOM 1297 C CA . LEU A 1 175 ? -0.941 11.888 3.404 1.00 97.25 175 LEU A CA 1
ATOM 1298 C C . LEU A 1 175 ? -2.076 11.444 4.333 1.00 97.25 175 LEU A C 1
ATOM 1300 O O . LEU A 1 175 ? -3.211 11.309 3.872 1.00 97.25 175 LEU A O 1
ATOM 1304 N N . CYS A 1 176 ? -1.813 11.347 5.640 1.00 97.81 176 CYS A N 1
ATOM 1305 C CA . CYS A 1 176 ? -2.824 11.042 6.657 1.00 97.81 176 CYS A CA 1
ATOM 1306 C C . CYS A 1 176 ? -3.985 12.044 6.628 1.00 97.81 176 CYS A C 1
ATOM 1308 O O . CYS A 1 176 ? -5.151 11.644 6.603 1.00 97.81 176 CYS A O 1
ATOM 1310 N N . CYS A 1 177 ? -3.677 13.346 6.567 1.00 96.88 177 CYS A N 1
ATOM 1311 C CA . CYS A 1 177 ? -4.690 14.399 6.472 1.00 96.88 177 CYS A CA 1
ATOM 1312 C C . CYS A 1 177 ? -5.607 14.191 5.264 1.00 96.88 177 CYS A C 1
ATOM 1314 O O . CYS A 1 177 ? -6.823 14.356 5.369 1.00 96.88 177 CYS A O 1
ATOM 1316 N N . ARG A 1 178 ? -5.027 13.839 4.111 1.00 97.75 178 ARG A N 1
ATOM 1317 C CA . ARG A 1 178 ? -5.781 13.673 2.873 1.00 97.75 178 ARG A CA 1
ATOM 1318 C C . ARG A 1 178 ? -6.640 12.409 2.877 1.00 97.75 178 ARG A C 1
ATOM 1320 O O . ARG A 1 178 ? -7.783 12.485 2.433 1.00 97.75 178 ARG A O 1
ATOM 1327 N N . ILE A 1 179 ? -6.138 11.288 3.399 1.00 98.38 179 ILE A N 1
ATOM 1328 C CA . ILE A 1 179 ? -6.915 10.041 3.532 1.00 98.38 179 ILE A CA 1
ATOM 1329 C C . ILE A 1 179 ? -8.156 10.290 4.392 1.00 98.38 179 ILE A C 1
ATOM 1331 O O . ILE A 1 179 ? -9.276 10.025 3.954 1.00 98.38 179 ILE A O 1
ATOM 1335 N N . LEU A 1 180 ? -7.977 10.883 5.575 1.00 97.75 180 LEU A N 1
ATOM 1336 C CA . LEU A 1 180 ? -9.089 11.174 6.478 1.00 97.75 180 LEU A CA 1
ATOM 1337 C C . LEU A 1 180 ? -10.076 12.185 5.896 1.00 97.75 180 LEU A C 1
ATOM 1339 O O . LEU A 1 180 ? -11.281 12.010 6.050 1.00 97.75 180 LEU A O 1
ATOM 1343 N N . GLU A 1 181 ? -9.595 13.214 5.195 1.00 96.38 181 GLU A N 1
ATOM 1344 C CA . GLU A 1 181 ? -10.468 14.184 4.532 1.00 96.38 181 GLU A CA 1
ATOM 1345 C C . GLU A 1 181 ? -11.398 13.509 3.510 1.00 96.38 181 GLU A C 1
ATOM 1347 O O . GLU A 1 181 ? -12.593 13.816 3.473 1.00 96.38 181 GLU A O 1
ATOM 1352 N N . VAL A 1 182 ? -10.873 12.594 2.688 1.00 96.94 182 VAL A N 1
ATOM 1353 C CA . VAL A 1 182 ? -11.673 11.891 1.674 1.00 96.94 182 VAL A CA 1
ATOM 1354 C C . VAL A 1 182 ? -12.651 10.909 2.327 1.00 96.94 182 VAL A C 1
ATOM 1356 O O . VAL A 1 182 ? -13.832 10.917 1.976 1.00 96.94 182 VAL A O 1
ATOM 1359 N N . LEU A 1 183 ? -12.209 10.124 3.318 1.00 96.56 183 LEU A N 1
ATOM 1360 C CA . LEU A 1 183 ? -13.086 9.209 4.063 1.00 96.56 183 LEU A CA 1
ATOM 1361 C C . LEU A 1 183 ? -14.226 9.956 4.769 1.00 96.56 183 LEU A C 1
ATOM 1363 O O . LEU A 1 183 ? -15.384 9.545 4.703 1.00 96.56 183 LEU A O 1
ATOM 1367 N N . TYR A 1 184 ? -13.919 11.090 5.400 1.00 94.94 184 TYR A N 1
ATOM 1368 C CA . TYR A 1 184 ? -14.896 11.902 6.120 1.00 94.94 184 TYR A CA 1
ATOM 1369 C C . TYR A 1 184 ? -15.967 12.495 5.194 1.00 94.94 184 TYR A C 1
ATOM 1371 O O . TYR A 1 184 ? -17.153 12.473 5.527 1.00 94.94 184 TYR A O 1
ATOM 1379 N N . LYS A 1 185 ? -15.565 12.995 4.017 1.00 93.50 185 LYS A N 1
ATOM 1380 C CA . LYS A 1 185 ? -16.478 13.588 3.020 1.00 93.50 185 LYS A CA 1
ATOM 1381 C C . LYS A 1 185 ? -17.295 12.557 2.243 1.00 93.50 185 LYS A C 1
ATOM 1383 O O . LYS A 1 185 ? -18.277 12.924 1.596 1.00 93.50 185 LYS A O 1
ATOM 1388 N N . SER A 1 186 ? -16.892 11.292 2.268 1.00 92.25 186 SER A N 1
ATOM 1389 C CA . SER A 1 186 ? -17.599 10.236 1.558 1.00 92.25 186 SER A CA 1
ATOM 1390 C C . SER A 1 186 ? -18.982 9.967 2.166 1.00 92.25 186 SER A C 1
ATOM 1392 O O . SER A 1 186 ? -19.206 10.060 3.379 1.00 92.25 186 SER A O 1
ATOM 1394 N N . ARG A 1 187 ? -19.932 9.619 1.291 1.00 90.50 187 ARG A N 1
ATOM 1395 C CA . ARG A 1 187 ? -21.307 9.255 1.666 1.00 90.50 187 ARG A CA 1
ATOM 1396 C C . ARG A 1 187 ? -21.392 7.869 2.304 1.00 90.50 187 ARG A C 1
ATOM 1398 O O . ARG A 1 187 ? -22.324 7.626 3.061 1.00 90.50 187 ARG A O 1
ATOM 1405 N N . GLN A 1 188 ? -20.415 7.007 2.031 1.00 93.00 188 GLN A N 1
ATOM 1406 C CA . GLN A 1 188 ? -20.329 5.673 2.618 1.00 93.00 188 GLN A CA 1
ATOM 1407 C C . GLN A 1 188 ? -20.069 5.749 4.128 1.00 93.00 188 GLN A C 1
ATOM 1409 O O . GLN A 1 188 ? -19.537 6.746 4.629 1.00 93.00 188 GLN A O 1
ATOM 1414 N N . GLN A 1 189 ? -20.473 4.716 4.863 1.00 94.62 189 GLN A N 1
ATOM 1415 C CA . GLN A 1 189 ? -20.237 4.622 6.304 1.00 94.62 189 GLN A CA 1
ATOM 1416 C C . GLN A 1 189 ? -18.937 3.863 6.572 1.00 94.62 189 GLN A C 1
ATOM 1418 O O . GLN A 1 189 ? -18.780 2.736 6.114 1.00 94.62 189 GLN A O 1
ATOM 1423 N N . PHE A 1 190 ? -18.024 4.479 7.321 1.00 97.12 190 PHE A N 1
ATOM 1424 C CA . PHE A 1 190 ? -16.721 3.912 7.660 1.00 97.12 190 PHE A CA 1
ATOM 1425 C C . PHE A 1 190 ? -16.560 3.828 9.170 1.00 97.12 190 PHE A C 1
ATOM 1427 O O . PHE A 1 190 ? -16.620 4.856 9.838 1.00 97.12 190 PHE A O 1
ATOM 1434 N N . HIS A 1 191 ? -16.294 2.642 9.701 1.00 97.38 191 HIS A N 1
ATOM 1435 C CA . HIS A 1 191 ? -15.851 2.439 11.073 1.00 97.38 191 HIS A CA 1
ATOM 1436 C C . HIS A 1 191 ? -14.329 2.384 11.089 1.00 97.38 191 HIS A C 1
ATOM 1438 O O . HIS A 1 191 ? -13.728 1.404 10.653 1.00 97.38 191 HIS A O 1
ATOM 1444 N N . LEU A 1 192 ? -13.686 3.434 11.592 1.00 98.06 192 LEU A N 1
ATOM 1445 C CA . LEU A 1 192 ? -12.240 3.428 11.761 1.00 98.06 192 LEU A CA 1
ATOM 1446 C C . LEU A 1 192 ? -11.889 2.530 12.952 1.00 98.06 192 LEU A C 1
ATOM 1448 O O . LEU A 1 192 ? -12.183 2.862 14.098 1.00 98.06 192 LEU A O 1
ATOM 1452 N N . ARG A 1 193 ? -11.293 1.371 12.664 1.00 98.00 193 ARG A N 1
ATOM 1453 C CA . ARG A 1 193 ? -10.933 0.339 13.648 1.00 98.00 193 ARG A CA 1
ATOM 1454 C C . ARG A 1 193 ? -9.507 0.482 14.150 1.00 98.00 193 ARG A C 1
ATOM 1456 O O . ARG A 1 193 ? -9.223 0.191 15.309 1.00 98.00 193 ARG A O 1
ATOM 1463 N N . THR A 1 194 ? -8.609 0.931 13.280 1.00 98.31 194 THR A N 1
ATOM 1464 C CA . THR A 1 194 ? -7.191 1.098 13.599 1.00 98.31 194 THR A CA 1
ATOM 1465 C C . THR A 1 194 ? -6.671 2.382 12.981 1.00 98.31 194 THR A C 1
ATOM 1467 O O . THR A 1 194 ? -6.881 2.639 11.796 1.00 98.31 194 THR A O 1
ATOM 1470 N N . PHE A 1 195 ? -5.969 3.171 13.790 1.00 98.44 195 PHE A N 1
ATOM 1471 C CA . PHE A 1 195 ? -5.305 4.400 13.373 1.00 98.44 195 PHE A CA 1
ATOM 1472 C C . PHE A 1 195 ? -3.887 4.415 13.960 1.00 98.44 195 PHE A C 1
ATOM 1474 O O . PHE A 1 195 ? -3.587 5.111 14.934 1.00 98.44 195 PHE A O 1
ATOM 1481 N N . CYS A 1 196 ? -3.032 3.552 13.410 1.00 98.56 196 CYS A N 1
ATOM 1482 C CA . CYS A 1 196 ? -1.652 3.349 13.847 1.00 98.56 196 CYS A CA 1
ATOM 1483 C C . CYS A 1 196 ? -0.699 4.028 12.862 1.00 98.56 196 CYS A C 1
ATOM 1485 O O . CYS A 1 196 ? 0.004 3.375 12.093 1.00 98.56 196 CYS A O 1
ATOM 1487 N N . VAL A 1 197 ? -0.727 5.360 12.881 1.00 98.38 197 VAL A N 1
ATOM 1488 C CA . VAL A 1 197 ? 0.063 6.235 12.007 1.00 98.38 197 VAL A CA 1
ATOM 1489 C C . VAL A 1 197 ? 0.754 7.332 12.818 1.00 98.38 197 VAL A C 1
ATOM 1491 O O . VAL A 1 197 ? 0.379 7.570 13.972 1.00 98.38 197 VAL A O 1
ATOM 1494 N N . LEU A 1 198 ? 1.717 8.038 12.213 1.00 97.06 198 LEU A N 1
ATOM 1495 C CA . LEU A 1 198 ? 2.389 9.205 12.819 1.00 97.06 198 LEU A CA 1
ATOM 1496 C C . LEU A 1 198 ? 2.940 8.858 14.210 1.00 97.06 198 LEU A C 1
ATOM 1498 O O . LEU A 1 198 ? 3.446 7.757 14.384 1.00 97.06 198 LEU A O 1
ATOM 1502 N N . GLY A 1 199 ? 2.785 9.724 15.215 1.00 95.94 199 GLY A N 1
ATOM 1503 C CA . GLY A 1 199 ? 3.209 9.464 16.597 1.00 95.94 199 GLY A CA 1
ATOM 1504 C C . GLY A 1 199 ? 2.756 8.136 17.213 1.00 95.94 199 GLY A C 1
ATOM 1505 O O . GLY A 1 199 ? 3.435 7.624 18.096 1.00 95.94 199 GLY A O 1
ATOM 1506 N N . SER A 1 200 ? 1.667 7.523 16.736 1.00 97.19 200 SER A N 1
ATOM 1507 C CA . SER A 1 200 ? 1.241 6.191 17.195 1.00 97.19 200 SER A CA 1
ATOM 1508 C C . SER A 1 200 ? 2.081 5.066 16.593 1.00 97.19 200 SER A C 1
ATOM 1510 O O . SER A 1 200 ? 2.032 3.949 17.096 1.00 97.19 200 SER A O 1
ATOM 1512 N N . ASN A 1 201 ? 2.825 5.345 15.530 1.00 98.00 201 ASN A N 1
ATOM 1513 C CA . ASN A 1 201 ? 3.728 4.440 14.836 1.00 98.00 201 ASN A CA 1
ATOM 1514 C C . ASN A 1 201 ? 5.177 4.968 14.818 1.00 98.00 201 ASN A C 1
ATOM 1516 O O . ASN A 1 201 ? 6.002 4.420 14.103 1.00 98.00 201 ASN A O 1
ATOM 1520 N N . THR A 1 202 ? 5.514 6.008 15.588 1.00 97.06 202 THR A N 1
ATOM 1521 C CA . THR A 1 202 ? 6.874 6.568 15.656 1.00 97.06 202 THR A CA 1
ATOM 1522 C C . THR A 1 202 ? 7.675 5.922 16.781 1.00 97.06 202 THR A C 1
ATOM 1524 O O . THR A 1 202 ? 7.234 5.874 17.927 1.00 97.06 202 THR A O 1
ATOM 1527 N N . THR A 1 203 ? 8.907 5.523 16.483 1.00 95.56 203 THR A N 1
ATOM 1528 C CA . THR A 1 203 ? 9.954 5.289 17.483 1.00 95.56 203 THR A CA 1
ATOM 1529 C C . THR A 1 203 ? 11.244 5.992 17.067 1.00 95.56 203 THR A C 1
ATOM 1531 O O . THR A 1 203 ? 11.323 6.586 15.991 1.00 95.56 203 THR A O 1
ATOM 1534 N N . THR A 1 204 ? 12.258 5.943 17.922 1.00 94.56 204 THR A N 1
ATOM 1535 C CA . THR A 1 204 ? 13.564 6.556 17.680 1.00 94.56 204 THR A CA 1
ATOM 1536 C C . THR A 1 204 ? 14.654 5.493 17.750 1.00 94.56 204 THR A C 1
ATOM 1538 O O . THR A 1 204 ? 14.592 4.570 18.567 1.00 94.56 204 THR A O 1
ATOM 1541 N N . ASP A 1 205 ? 15.632 5.577 16.856 1.00 90.44 205 ASP A N 1
ATOM 1542 C CA . ASP A 1 205 ? 16.824 4.736 16.910 1.00 90.44 205 ASP A CA 1
ATOM 1543 C C . ASP A 1 205 ? 17.851 5.231 17.945 1.00 90.44 205 ASP A C 1
ATOM 1545 O O . ASP A 1 205 ? 17.665 6.244 18.621 1.00 90.44 205 ASP A O 1
ATOM 1549 N N . SER A 1 206 ? 18.963 4.507 18.087 1.00 91.69 206 SER A N 1
ATOM 1550 C CA . SER A 1 206 ? 20.056 4.881 18.994 1.00 91.69 206 SER A CA 1
ATOM 1551 C C . SER A 1 206 ? 20.761 6.190 18.619 1.00 91.69 206 SER A C 1
ATOM 1553 O O . SER A 1 206 ? 21.513 6.725 19.430 1.00 91.69 206 SER A O 1
ATOM 1555 N N . TYR A 1 207 ? 20.552 6.689 17.400 1.00 89.44 207 TYR A N 1
ATOM 1556 C CA . TYR A 1 207 ? 21.163 7.902 16.861 1.00 89.44 207 TYR A CA 1
ATOM 1557 C C . TYR A 1 207 ? 20.220 9.112 16.913 1.00 89.44 207 TYR A C 1
ATOM 1559 O O . TYR A 1 207 ? 20.626 10.213 16.545 1.00 89.44 207 TYR A O 1
ATOM 1567 N N . GLY A 1 208 ? 18.986 8.937 17.392 1.00 88.81 208 GLY A N 1
ATOM 1568 C CA . GLY A 1 208 ? 17.992 10.004 17.456 1.00 88.81 208 GLY A CA 1
ATOM 1569 C C . GLY A 1 208 ? 17.138 10.152 16.192 1.00 88.81 208 GLY A C 1
ATOM 1570 O O . GLY A 1 208 ? 16.331 11.079 16.133 1.00 88.81 208 GLY A O 1
ATOM 1571 N N . ASN A 1 209 ? 17.270 9.269 15.197 1.00 90.25 209 ASN A N 1
ATOM 1572 C CA . ASN A 1 209 ? 16.438 9.311 13.994 1.00 90.25 209 ASN A CA 1
ATOM 1573 C C . ASN A 1 209 ? 15.062 8.707 14.274 1.00 90.25 209 ASN A C 1
ATOM 1575 O O . ASN A 1 209 ? 14.953 7.650 14.903 1.00 90.25 209 ASN A O 1
ATOM 1579 N N . THR A 1 210 ? 14.006 9.354 13.779 1.00 93.69 210 THR A N 1
ATOM 1580 C CA . THR A 1 210 ? 12.655 8.790 13.823 1.00 93.69 210 THR A CA 1
ATOM 1581 C C . THR A 1 210 ? 12.489 7.699 12.765 1.00 93.69 210 THR A C 1
ATOM 1583 O O . THR A 1 210 ? 13.027 7.797 11.662 1.00 93.69 210 THR A O 1
ATOM 1586 N N . ARG A 1 211 ? 11.752 6.641 13.112 1.00 94.44 211 ARG A N 1
ATOM 1587 C CA . ARG A 1 211 ? 11.456 5.495 12.240 1.00 94.44 211 ARG A CA 1
ATOM 1588 C C . ARG A 1 211 ? 10.084 4.895 12.574 1.00 94.44 211 ARG A C 1
ATOM 1590 O O . ARG A 1 211 ? 9.620 5.080 13.707 1.00 94.44 211 ARG A O 1
ATOM 1597 N N . PRO A 1 212 ? 9.440 4.175 11.639 1.00 96.56 212 PRO A N 1
ATOM 1598 C CA . PRO A 1 212 ? 8.191 3.486 11.929 1.00 96.56 212 PRO A CA 1
ATOM 1599 C C . PRO A 1 212 ? 8.412 2.325 12.913 1.00 96.56 212 PRO A C 1
ATOM 1601 O O . PRO A 1 212 ? 9.458 1.677 12.898 1.00 96.56 212 PRO A O 1
ATOM 1604 N N . ILE A 1 213 ? 7.423 2.057 13.768 1.00 97.06 213 ILE A N 1
ATOM 1605 C CA . ILE A 1 213 ? 7.374 0.858 14.619 1.00 97.06 213 ILE A CA 1
ATOM 1606 C C . ILE A 1 213 ? 6.909 -0.336 13.786 1.00 97.06 213 ILE A C 1
ATOM 1608 O O . ILE A 1 213 ? 7.546 -1.382 13.792 1.00 97.06 213 ILE A O 1
ATOM 1612 N N . ILE A 1 214 ? 5.802 -0.163 13.065 1.00 97.81 214 ILE A N 1
ATOM 1613 C CA . ILE A 1 214 ? 5.226 -1.142 12.148 1.00 97.81 214 ILE A CA 1
ATOM 1614 C C . ILE A 1 214 ? 5.536 -0.675 10.726 1.00 97.81 214 ILE A C 1
ATOM 1616 O O . ILE A 1 214 ? 4.993 0.337 10.276 1.00 97.81 214 ILE A O 1
ATOM 1620 N N . GLY A 1 215 ? 6.415 -1.414 10.043 1.00 95.94 215 GLY A N 1
ATOM 1621 C CA . GLY A 1 215 ? 6.784 -1.194 8.638 1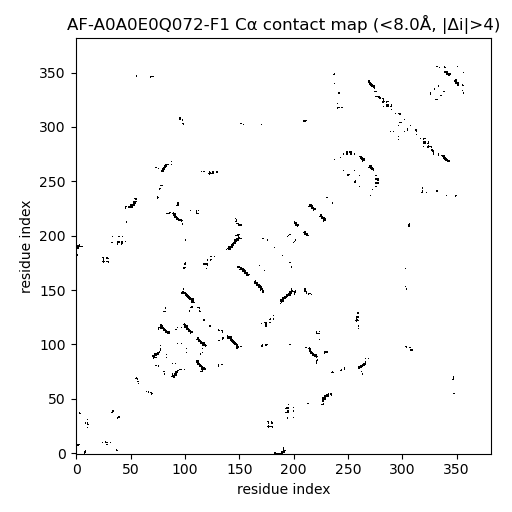.00 95.94 215 GLY A CA 1
ATOM 1622 C C . GLY A 1 215 ? 6.009 -2.067 7.644 1.00 95.94 215 GLY A C 1
ATOM 1623 O O . GLY A 1 215 ? 6.172 -1.915 6.437 1.00 95.94 215 GLY A O 1
ATOM 1624 N N . GLY A 1 216 ? 5.162 -2.974 8.130 1.00 98.12 216 GLY A N 1
ATOM 1625 C CA . GLY A 1 216 ? 4.337 -3.845 7.304 1.00 98.12 216 GLY A CA 1
ATOM 1626 C C . GLY A 1 216 ? 3.256 -4.550 8.107 1.00 98.12 216 GLY A C 1
ATOM 1627 O O . GLY A 1 216 ? 3.327 -4.653 9.334 1.00 98.12 216 GLY A O 1
ATOM 1628 N N . PHE A 1 217 ? 2.210 -4.991 7.419 1.00 98.75 217 PHE A N 1
ATOM 1629 C CA . PHE A 1 217 ? 1.087 -5.683 8.034 1.00 98.75 217 PHE A CA 1
ATOM 1630 C C . PHE A 1 217 ? 0.374 -6.597 7.040 1.00 98.75 217 PHE A C 1
ATOM 1632 O O . PHE A 1 217 ? 0.468 -6.455 5.818 1.00 98.75 217 PHE A O 1
ATOM 1639 N N . VAL A 1 218 ? -0.386 -7.533 7.598 1.00 98.50 218 VAL A N 1
ATOM 1640 C CA . VAL A 1 218 ? -1.216 -8.476 6.859 1.00 98.50 218 VAL A CA 1
ATOM 1641 C C . VAL A 1 218 ? -2.609 -8.530 7.470 1.00 98.50 218 VAL A C 1
ATOM 1643 O O . VAL A 1 218 ? -2.777 -8.424 8.688 1.00 98.50 218 VAL A O 1
ATOM 1646 N N . VAL A 1 219 ? -3.607 -8.697 6.611 1.00 98.56 219 VAL A N 1
ATOM 1647 C CA . VAL A 1 219 ? -5.008 -8.886 6.970 1.00 98.56 219 VAL A CA 1
ATOM 1648 C C . VAL A 1 219 ? -5.379 -10.338 6.717 1.00 98.56 219 VAL A C 1
ATOM 1650 O O . VAL A 1 219 ? -5.206 -10.836 5.605 1.00 98.56 219 VAL A O 1
ATOM 1653 N N . GLU A 1 220 ? -5.910 -11.004 7.735 1.00 97.88 220 GLU A N 1
ATOM 1654 C CA . GLU A 1 220 ? -6.599 -12.279 7.567 1.00 97.88 220 GLU A CA 1
ATOM 1655 C C . GLU A 1 220 ? -8.007 -12.007 7.039 1.00 97.88 220 GLU A C 1
ATOM 1657 O O . GLU A 1 220 ? -8.819 -11.360 7.696 1.00 97.88 220 GLU A O 1
ATOM 1662 N N . THR A 1 221 ? -8.299 -12.453 5.823 1.00 97.25 221 THR A N 1
ATOM 1663 C CA . THR A 1 221 ? -9.511 -12.041 5.092 1.00 97.25 221 THR A CA 1
ATOM 1664 C C . THR A 1 221 ? -10.792 -12.611 5.712 1.00 97.25 221 THR A C 1
ATOM 1666 O O . THR A 1 221 ? -11.831 -11.941 5.742 1.00 97.25 221 THR A O 1
ATOM 1669 N N . SER A 1 222 ? -10.708 -13.823 6.267 1.00 96.50 222 SER A N 1
ATOM 1670 C CA . SER A 1 222 ? -11.825 -14.529 6.898 1.00 96.50 222 SER A CA 1
ATOM 1671 C C . SER A 1 222 ? -12.353 -13.784 8.128 1.00 96.50 222 SER A C 1
ATOM 1673 O O . SER A 1 222 ? -13.566 -13.654 8.294 1.00 96.50 222 SER A O 1
ATOM 1675 N N . SER A 1 223 ? -11.456 -13.240 8.953 1.00 96.56 223 SER A N 1
ATOM 1676 C CA . SER A 1 223 ? -11.784 -12.559 10.210 1.00 96.56 223 SER A CA 1
ATOM 1677 C C . SER A 1 223 ? -11.742 -11.030 10.113 1.00 96.56 223 SER A C 1
ATOM 1679 O O . SER A 1 223 ? -12.408 -10.346 10.886 1.00 96.56 223 SER A O 1
ATOM 1681 N N . GLY A 1 224 ? -10.975 -10.480 9.169 1.00 96.88 224 GLY A N 1
ATOM 1682 C CA . GLY A 1 224 ? -10.604 -9.065 9.127 1.00 96.88 224 GLY A CA 1
ATOM 1683 C C . GLY A 1 224 ? -9.501 -8.683 10.122 1.00 96.88 224 GLY A C 1
ATOM 1684 O O . GLY A 1 224 ? -9.225 -7.496 10.284 1.00 96.88 224 GLY A O 1
ATOM 1685 N N . ALA A 1 225 ? -8.876 -9.648 10.806 1.00 97.38 225 ALA A N 1
ATOM 1686 C CA . ALA A 1 225 ? -7.828 -9.370 11.782 1.00 97.38 225 ALA A CA 1
ATOM 1687 C C . ALA A 1 225 ? -6.563 -8.825 11.105 1.00 97.38 225 ALA A C 1
ATOM 1689 O O . ALA A 1 225 ? -6.070 -9.395 10.131 1.00 97.38 225 ALA A O 1
ATOM 1690 N N . VAL A 1 226 ? -6.009 -7.747 11.661 1.00 98.31 226 VAL A N 1
ATOM 1691 C CA . VAL A 1 226 ? -4.787 -7.109 11.161 1.00 98.31 226 VAL A CA 1
ATOM 1692 C C . VAL A 1 226 ? -3.636 -7.374 12.119 1.00 98.31 226 VAL A C 1
ATOM 1694 O O . VAL A 1 226 ? -3.780 -7.163 13.320 1.00 98.31 226 VAL A O 1
ATOM 1697 N N . ASN A 1 227 ? -2.501 -7.821 11.584 1.00 98.00 227 ASN A N 1
ATOM 1698 C CA . ASN A 1 227 ? -1.305 -8.161 12.356 1.00 98.00 227 ASN A CA 1
ATOM 1699 C C . ASN A 1 227 ? -0.068 -7.515 11.718 1.00 98.00 227 ASN A C 1
ATOM 1701 O O . ASN A 1 227 ? -0.014 -7.453 10.484 1.00 98.00 227 ASN A O 1
ATOM 1705 N N . PRO A 1 228 ? 0.938 -7.083 12.502 1.00 98.50 228 PRO A N 1
ATOM 1706 C CA . PRO A 1 228 ? 2.228 -6.683 11.952 1.00 98.50 228 PRO A CA 1
ATOM 1707 C C . PRO A 1 228 ? 2.843 -7.840 11.159 1.00 98.50 228 PRO A C 1
ATOM 1709 O O . PRO A 1 228 ? 2.727 -9.004 11.555 1.00 98.50 228 PRO A O 1
ATOM 1712 N N . ALA A 1 229 ? 3.463 -7.537 10.024 1.00 97.62 229 ALA A N 1
ATOM 1713 C CA . ALA A 1 229 ? 4.033 -8.554 9.154 1.00 97.62 229 ALA A CA 1
ATOM 1714 C C . ALA A 1 229 ? 5.182 -8.034 8.292 1.00 97.62 229 ALA A C 1
ATOM 1716 O O . ALA A 1 229 ? 5.200 -6.873 7.889 1.00 97.62 229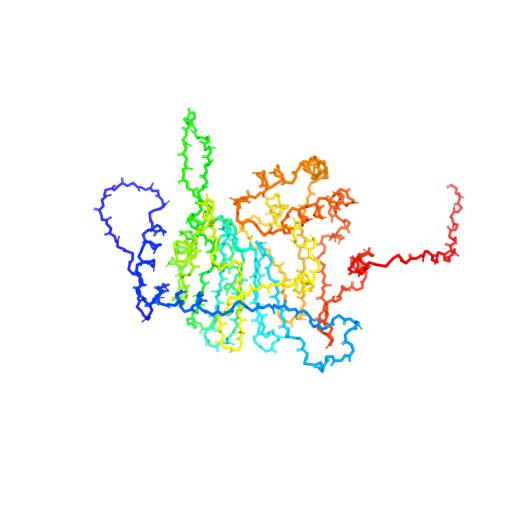 ALA A O 1
ATOM 1717 N N . SER A 1 230 ? 6.077 -8.952 7.944 1.00 95.88 230 SER A N 1
ATOM 1718 C CA . SER A 1 230 ? 7.114 -8.785 6.929 1.00 95.88 230 SER A CA 1
ATOM 1719 C C . SER A 1 230 ? 6.997 -9.891 5.883 1.00 95.88 230 SER A C 1
ATOM 1721 O O . SER A 1 230 ? 6.582 -11.014 6.182 1.00 95.88 230 SER A O 1
ATOM 1723 N N . PHE A 1 231 ? 7.337 -9.575 4.637 1.00 93.81 231 PHE A N 1
ATOM 1724 C CA . PHE A 1 231 ? 7.242 -10.496 3.510 1.00 93.81 231 PHE A CA 1
ATOM 1725 C C . PHE A 1 231 ? 8.633 -10.848 3.009 1.00 93.81 231 PHE A C 1
ATOM 1727 O O . PHE A 1 231 ? 9.429 -9.972 2.668 1.00 93.81 231 PHE A O 1
ATOM 1734 N N . GLU A 1 232 ? 8.917 -12.142 2.926 1.00 90.38 232 GLU A N 1
ATOM 1735 C CA . GLU A 1 232 ? 10.115 -12.620 2.249 1.00 90.38 232 GLU A CA 1
ATOM 1736 C C . GLU A 1 232 ? 10.100 -12.270 0.760 1.00 90.38 232 GLU A C 1
ATOM 1738 O O . GLU A 1 232 ? 9.059 -12.084 0.136 1.00 90.38 232 GLU A O 1
ATOM 1743 N N . MET A 1 233 ? 11.279 -12.206 0.151 1.00 83.19 233 MET A N 1
ATOM 1744 C CA . MET A 1 233 ? 11.408 -11.772 -1.239 1.00 83.19 233 MET A CA 1
ATOM 1745 C C . MET A 1 233 ? 10.569 -12.618 -2.216 1.00 83.19 233 MET A C 1
ATOM 1747 O O . MET A 1 233 ? 9.956 -12.070 -3.131 1.00 83.19 233 MET A O 1
ATOM 1751 N N . ASN A 1 234 ? 10.476 -13.932 -1.989 1.00 81.81 234 ASN A N 1
ATOM 1752 C CA . ASN A 1 234 ? 9.692 -14.851 -2.821 1.00 81.81 234 ASN A CA 1
ATOM 1753 C C . ASN A 1 234 ? 8.165 -14.758 -2.591 1.00 81.81 234 ASN A C 1
ATOM 1755 O O . ASN A 1 234 ? 7.392 -15.170 -3.455 1.00 81.81 234 ASN A O 1
ATOM 1759 N N . SER A 1 235 ? 7.706 -14.174 -1.477 1.00 87.12 235 SER A N 1
ATOM 1760 C CA . SER A 1 235 ? 6.279 -13.980 -1.176 1.00 87.12 235 SER A CA 1
ATOM 1761 C C . SER A 1 235 ? 5.734 -12.652 -1.721 1.00 87.12 235 SER A C 1
ATOM 1763 O O . SER A 1 235 ? 4.532 -12.415 -1.752 1.00 87.12 235 SER A O 1
ATOM 1765 N N . ARG A 1 236 ? 6.598 -11.794 -2.272 1.00 90.19 236 ARG A N 1
ATOM 1766 C CA . ARG A 1 236 ? 6.196 -10.536 -2.931 1.00 90.19 236 ARG A CA 1
ATOM 1767 C C . ARG A 1 236 ? 5.881 -10.706 -4.423 1.00 90.19 236 ARG A C 1
ATOM 1769 O O . ARG A 1 236 ? 5.580 -9.740 -5.126 1.00 90.19 236 ARG A O 1
ATOM 1776 N N . CYS A 1 237 ? 5.980 -11.936 -4.923 1.00 81.75 237 CYS A N 1
ATOM 1777 C CA . CYS A 1 237 ? 5.675 -12.322 -6.295 1.00 81.75 237 CYS A CA 1
ATOM 1778 C C . CYS A 1 237 ? 4.184 -12.130 -6.652 1.00 81.75 237 CYS A C 1
ATOM 1780 O O . CYS A 1 237 ? 3.339 -12.004 -5.765 1.00 81.75 237 CYS A O 1
ATOM 1782 N N . PRO A 1 238 ? 3.833 -12.138 -7.953 1.00 91.06 238 PRO A N 1
ATOM 1783 C CA . PRO A 1 238 ? 4.697 -12.253 -9.134 1.00 91.06 238 PRO A CA 1
ATOM 1784 C C . PRO A 1 238 ? 5.280 -10.912 -9.601 1.00 91.06 238 PRO A C 1
ATOM 1786 O O . PRO A 1 238 ? 4.871 -9.852 -9.135 1.00 91.06 238 PRO A O 1
ATOM 1789 N N . ASP A 1 239 ? 6.224 -10.990 -10.548 1.00 91.31 239 ASP A N 1
ATOM 1790 C CA . ASP A 1 239 ? 6.735 -9.868 -11.362 1.00 91.31 239 ASP A CA 1
ATOM 1791 C C . ASP A 1 239 ? 7.255 -8.660 -10.560 1.00 91.31 239 ASP A C 1
ATOM 1793 O O . ASP A 1 239 ? 7.073 -7.506 -10.947 1.00 91.31 239 ASP A O 1
ATOM 1797 N N . GLU A 1 240 ? 7.914 -8.947 -9.433 1.00 92.31 240 GLU A N 1
ATOM 1798 C CA . GLU A 1 240 ? 8.384 -7.979 -8.430 1.00 92.31 240 GLU A CA 1
ATOM 1799 C C . GLU A 1 240 ? 9.047 -6.739 -9.055 1.00 92.31 240 GLU A C 1
ATOM 1801 O O . GLU A 1 240 ? 8.657 -5.610 -8.772 1.00 92.31 240 GLU A O 1
ATOM 1806 N N . ILE A 1 241 ? 10.010 -6.939 -9.962 1.00 93.56 241 ILE A N 1
ATOM 1807 C CA . ILE A 1 241 ? 10.760 -5.843 -10.592 1.00 93.56 241 ILE A CA 1
ATOM 1808 C C . ILE A 1 241 ? 9.866 -4.958 -11.461 1.00 93.56 241 ILE A C 1
ATOM 1810 O O . ILE A 1 241 ? 9.922 -3.736 -11.339 1.00 93.56 241 ILE A O 1
ATOM 1814 N N . VAL A 1 242 ? 9.015 -5.544 -12.308 1.00 94.75 242 VAL A N 1
ATOM 1815 C CA . VAL A 1 242 ? 8.115 -4.774 -13.182 1.00 94.75 242 VAL A CA 1
ATOM 1816 C C . VAL A 1 242 ? 7.099 -3.998 -12.350 1.00 94.75 242 VAL A C 1
ATOM 1818 O O . VAL A 1 242 ? 6.832 -2.832 -12.634 1.00 94.75 242 VAL A O 1
ATOM 1821 N N . ARG A 1 243 ? 6.567 -4.603 -11.286 1.00 95.94 243 ARG A N 1
ATOM 1822 C CA . ARG A 1 243 ? 5.649 -3.933 -10.355 1.00 95.94 243 ARG A CA 1
ATOM 1823 C C . ARG A 1 243 ? 6.309 -2.754 -9.647 1.00 95.94 243 ARG A C 1
ATOM 1825 O O . ARG A 1 243 ? 5.735 -1.670 -9.633 1.00 95.94 243 ARG A O 1
ATOM 1832 N N . ARG A 1 244 ? 7.550 -2.911 -9.176 1.00 94.75 244 ARG A N 1
ATOM 1833 C CA . ARG A 1 244 ? 8.335 -1.804 -8.606 1.00 94.75 244 ARG A CA 1
ATOM 1834 C C . ARG A 1 244 ? 8.635 -0.704 -9.631 1.00 94.75 244 ARG A C 1
ATOM 1836 O O . ARG A 1 244 ? 8.480 0.469 -9.311 1.00 94.75 244 ARG A O 1
ATOM 1843 N N . ILE A 1 245 ? 8.960 -1.051 -10.882 1.00 94.44 245 ILE A N 1
ATOM 1844 C CA . ILE A 1 245 ? 9.135 -0.067 -11.969 1.00 94.44 245 ILE A CA 1
ATOM 1845 C C . ILE A 1 245 ? 7.876 0.788 -12.140 1.00 94.44 245 ILE A C 1
ATOM 1847 O O . ILE A 1 245 ? 7.983 2.010 -12.272 1.00 94.44 245 ILE A O 1
ATOM 1851 N N . ARG A 1 246 ? 6.680 0.174 -12.104 1.00 94.50 246 ARG A N 1
ATOM 1852 C CA . ARG A 1 246 ? 5.405 0.901 -12.240 1.00 94.50 246 ARG A CA 1
ATOM 1853 C C . ARG A 1 246 ? 5.270 2.014 -11.201 1.00 94.50 246 ARG A C 1
ATOM 1855 O O . ARG A 1 246 ? 4.741 3.070 -11.543 1.00 94.50 246 ARG A O 1
ATOM 1862 N N . VAL A 1 247 ? 5.772 1.833 -9.979 1.00 90.50 247 VAL A N 1
ATOM 1863 C CA . VAL A 1 247 ? 5.735 2.864 -8.925 1.00 90.50 247 VAL A CA 1
ATOM 1864 C C . VAL A 1 247 ? 6.436 4.142 -9.386 1.00 90.50 247 VAL A C 1
ATOM 1866 O O . VAL A 1 247 ? 5.845 5.224 -9.341 1.00 90.50 247 VAL A O 1
ATOM 1869 N N . SER A 1 248 ? 7.648 4.008 -9.926 1.00 85.69 248 SER A N 1
ATOM 1870 C CA . SER A 1 248 ? 8.478 5.132 -10.368 1.00 85.69 248 SER A CA 1
ATOM 1871 C C . SER A 1 248 ? 7.937 5.789 -11.640 1.00 85.69 248 SER A C 1
ATOM 1873 O O . SER A 1 248 ? 7.804 7.015 -11.713 1.00 85.69 248 SER A O 1
ATOM 1875 N N . VAL A 1 249 ? 7.565 4.985 -12.639 1.00 88.19 249 VAL A N 1
ATOM 1876 C CA . VAL A 1 249 ? 7.236 5.496 -13.983 1.00 88.19 249 VAL A CA 1
ATOM 1877 C C . VAL A 1 249 ? 5.785 5.967 -14.112 1.00 88.19 249 VAL A C 1
ATOM 1879 O O . VAL A 1 249 ? 5.502 6.882 -14.885 1.00 88.19 249 VAL A O 1
ATOM 1882 N N . SER A 1 250 ? 4.857 5.424 -13.312 1.00 86.25 250 SER A N 1
ATOM 1883 C CA . SER A 1 250 ? 3.426 5.781 -13.372 1.00 86.25 250 SER A CA 1
ATOM 1884 C C . SER A 1 250 ? 3.138 7.252 -13.073 1.00 86.25 250 SER A C 1
ATOM 1886 O O . SER A 1 250 ? 2.097 7.769 -13.467 1.00 86.25 250 SER A O 1
ATOM 1888 N N . SER A 1 251 ? 4.051 7.965 -12.407 1.00 79.19 251 SER A N 1
ATOM 1889 C CA . SER A 1 251 ? 3.950 9.419 -12.214 1.00 79.19 251 SER A CA 1
ATOM 1890 C C . SER A 1 251 ? 3.943 10.212 -13.524 1.00 79.19 251 SER A C 1
ATOM 1892 O O . SER A 1 251 ? 3.425 11.328 -13.539 1.00 79.19 251 SER A O 1
ATOM 1894 N N . TYR A 1 252 ? 4.506 9.651 -14.595 1.00 80.06 252 TYR A N 1
ATOM 1895 C CA . TYR A 1 252 ? 4.642 10.294 -15.903 1.00 80.06 252 TYR A CA 1
ATOM 1896 C C . TYR A 1 252 ? 3.656 9.754 -16.942 1.00 80.06 252 TYR A C 1
ATOM 1898 O O . TYR A 1 252 ? 3.488 10.371 -17.991 1.00 80.06 252 TYR A O 1
ATOM 1906 N N . ASP A 1 253 ? 2.990 8.634 -16.656 1.00 86.00 253 ASP A N 1
ATOM 1907 C CA . ASP A 1 253 ? 1.975 8.044 -17.525 1.00 86.00 253 ASP A CA 1
ATOM 1908 C C . ASP A 1 253 ? 0.601 8.686 -17.242 1.00 86.00 253 ASP A C 1
ATOM 1910 O O . ASP A 1 253 ?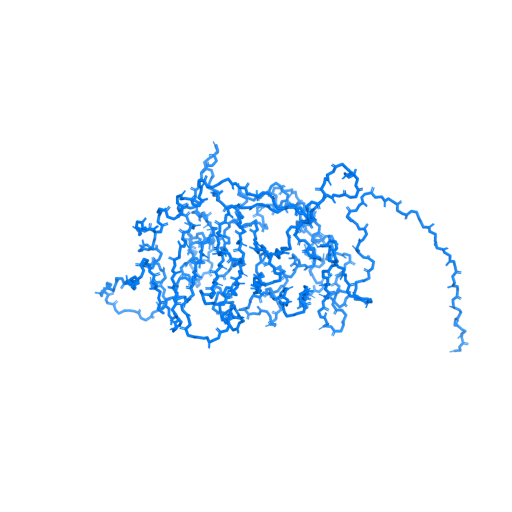 0.047 8.504 -16.149 1.00 86.00 253 ASP A O 1
ATOM 1914 N N . PRO A 1 254 ? 0.005 9.417 -18.206 1.00 87.19 254 PRO A N 1
ATOM 1915 C CA . PRO A 1 254 ? -1.285 10.076 -18.013 1.00 87.19 254 PRO A CA 1
ATOM 1916 C C . PRO A 1 254 ? -2.423 9.121 -17.628 1.00 87.19 254 PRO A C 1
ATOM 1918 O O . PRO A 1 254 ? -3.376 9.547 -16.977 1.00 87.19 254 PRO A O 1
ATOM 1921 N N . ASN A 1 255 ? -2.330 7.832 -17.980 1.00 88.88 255 ASN A N 1
ATOM 1922 C CA . ASN A 1 255 ? -3.361 6.841 -17.657 1.00 88.88 255 ASN A CA 1
ATOM 1923 C C . ASN A 1 255 ? -3.452 6.542 -16.151 1.00 88.88 255 ASN A C 1
ATOM 1925 O O . ASN A 1 255 ? -4.506 6.123 -15.663 1.00 88.88 255 ASN A O 1
ATOM 1929 N N . TRP A 1 256 ? -2.364 6.787 -15.414 1.00 91.44 256 TRP A N 1
ATOM 1930 C CA . TRP A 1 256 ? -2.246 6.534 -13.976 1.00 91.44 256 TRP A CA 1
ATOM 1931 C C . TRP A 1 256 ? -2.341 7.808 -13.127 1.00 91.44 256 TRP A C 1
ATOM 1933 O O . TRP A 1 256 ? -2.196 7.764 -11.900 1.00 91.44 256 TRP A O 1
ATOM 1943 N N . GLN A 1 257 ? -2.604 8.964 -13.743 1.00 90.25 257 GLN A N 1
ATOM 1944 C CA . GLN A 1 257 ? -2.686 10.225 -13.019 1.00 90.25 257 GLN A CA 1
ATOM 1945 C C . GLN A 1 257 ? -3.844 10.210 -12.007 1.00 90.25 257 GLN A C 1
ATOM 1947 O O . GLN A 1 257 ? -5.013 10.090 -12.364 1.00 90.25 257 GLN A O 1
ATOM 1952 N N . GLY A 1 258 ? -3.508 10.365 -10.722 1.00 91.50 258 GLY A N 1
ATOM 1953 C CA . GLY A 1 258 ? -4.488 10.387 -9.630 1.00 91.50 258 GLY A CA 1
ATOM 1954 C C . GLY A 1 258 ? -5.099 9.023 -9.291 1.00 91.50 258 GLY A C 1
ATOM 1955 O O . GLY A 1 258 ? -6.096 8.987 -8.575 1.00 91.50 258 GLY A O 1
ATOM 1956 N N . ARG A 1 259 ? -4.520 7.922 -9.787 1.00 94.38 259 ARG A N 1
ATOM 1957 C CA . ARG A 1 259 ? -5.002 6.551 -9.580 1.00 94.38 259 ARG A CA 1
ATOM 1958 C C . ARG A 1 259 ? -3.969 5.689 -8.861 1.00 94.38 259 ARG A C 1
ATOM 1960 O O . ARG A 1 259 ? -2.766 5.946 -8.944 1.00 94.38 259 ARG A O 1
ATOM 1967 N N . LEU A 1 260 ? -4.463 4.653 -8.192 1.00 96.56 260 LEU A N 1
ATOM 1968 C CA . LEU A 1 260 ? -3.659 3.519 -7.749 1.00 96.56 260 LEU A CA 1
ATOM 1969 C C . LEU A 1 260 ? -3.463 2.528 -8.902 1.00 96.56 260 LEU A C 1
ATOM 1971 O O . LEU A 1 260 ? -4.275 2.454 -9.831 1.00 96.56 260 LEU A O 1
ATOM 1975 N N . LEU A 1 261 ? -2.381 1.763 -8.810 1.00 95.94 261 LEU A N 1
ATOM 1976 C CA . LEU A 1 261 ? -2.008 0.717 -9.749 1.00 95.94 261 LEU A CA 1
ATOM 1977 C C . LEU A 1 261 ? -2.785 -0.570 -9.446 1.00 95.94 261 LEU A C 1
ATOM 1979 O O . LEU A 1 261 ? -2.680 -1.139 -8.361 1.00 95.94 261 LEU A O 1
ATOM 1983 N N . GLU A 1 262 ? -3.548 -1.038 -10.428 1.00 91.94 262 GLU A N 1
ATOM 1984 C CA . GLU A 1 262 ? -4.292 -2.303 -10.360 1.00 91.94 262 GLU A CA 1
ATOM 1985 C C . GLU A 1 262 ? -3.319 -3.484 -10.510 1.00 91.94 262 GLU A C 1
ATOM 1987 O O . GLU A 1 262 ? -2.348 -3.389 -11.278 1.00 91.94 262 GLU A O 1
ATOM 1992 N N . THR A 1 263 ? -3.530 -4.556 -9.733 1.00 90.88 263 THR A N 1
ATOM 1993 C CA . THR A 1 263 ? -2.564 -5.671 -9.629 1.00 90.88 263 THR A CA 1
ATOM 1994 C C . THR A 1 263 ? -3.143 -7.068 -9.524 1.00 90.88 263 THR A C 1
ATOM 1996 O O . THR A 1 263 ? -2.454 -8.019 -9.886 1.00 90.88 263 THR A O 1
ATOM 1999 N N . TYR A 1 264 ? -4.361 -7.217 -9.014 1.00 95.56 264 TYR A N 1
ATOM 2000 C CA . TYR A 1 264 ? -4.958 -8.517 -8.743 1.00 95.56 264 TYR A CA 1
ATOM 2001 C C . TYR A 1 264 ? -6.447 -8.483 -9.066 1.00 95.56 264 TYR A C 1
ATOM 2003 O O . TYR A 1 264 ? -7.163 -7.603 -8.586 1.00 95.56 264 TYR A O 1
ATOM 2011 N N . ASP A 1 265 ? -6.893 -9.454 -9.858 1.00 94.75 265 ASP A N 1
ATOM 2012 C CA . ASP A 1 265 ? -8.300 -9.731 -10.099 1.00 94.75 265 ASP A CA 1
ATOM 2013 C C . ASP A 1 265 ? -8.733 -10.942 -9.269 1.00 94.75 265 ASP A C 1
ATOM 2015 O O . ASP A 1 265 ? -8.347 -12.090 -9.516 1.00 94.75 265 ASP A O 1
ATOM 2019 N N . THR A 1 266 ? -9.588 -10.682 -8.283 1.00 93.50 266 THR A N 1
ATOM 2020 C CA . THR A 1 266 ? -10.111 -11.727 -7.407 1.00 93.50 266 THR A CA 1
ATOM 2021 C C . THR A 1 266 ? -11.072 -12.678 -8.110 1.00 93.50 266 THR A C 1
ATOM 2023 O O . THR A 1 266 ? -11.267 -13.788 -7.618 1.00 93.50 266 THR A O 1
ATOM 2026 N N . HIS A 1 267 ? -11.697 -12.293 -9.226 1.00 91.50 267 HIS A N 1
ATOM 2027 C CA . HIS A 1 267 ? -12.640 -13.173 -9.916 1.00 91.50 267 HIS A CA 1
ATOM 2028 C C . HIS A 1 267 ? -11.917 -14.301 -10.652 1.00 91.50 267 HIS A C 1
ATOM 2030 O O . HIS A 1 267 ? -12.333 -15.462 -10.555 1.00 91.50 267 HIS A O 1
ATOM 2036 N N . SER A 1 268 ? -10.827 -13.969 -11.346 1.00 90.75 268 SER A N 1
ATOM 2037 C CA . SER A 1 268 ? -9.976 -14.935 -12.046 1.00 90.75 268 SER A CA 1
ATOM 2038 C C . SER A 1 268 ? -8.862 -15.542 -11.183 1.00 90.75 268 SER A C 1
ATOM 2040 O O . SER A 1 268 ? -8.203 -16.473 -11.644 1.00 90.75 268 SER A O 1
ATOM 2042 N N . ASP A 1 269 ? -8.679 -15.068 -9.943 1.00 90.94 269 ASP A N 1
ATOM 2043 C CA . ASP A 1 269 ? -7.537 -15.410 -9.076 1.00 90.94 269 ASP A CA 1
ATOM 2044 C C . ASP A 1 269 ? -6.201 -15.260 -9.822 1.00 90.94 269 ASP A C 1
ATOM 2046 O O . ASP A 1 269 ? -5.376 -16.177 -9.909 1.00 90.94 269 ASP A O 1
ATOM 2050 N N . ALA A 1 270 ? -6.024 -14.086 -10.428 1.00 92.94 270 ALA A N 1
ATOM 2051 C CA . ALA A 1 270 ? -4.874 -13.774 -11.256 1.00 92.94 270 ALA A CA 1
ATOM 2052 C C . ALA A 1 270 ? -4.287 -12.411 -10.898 1.00 92.94 270 ALA A C 1
ATOM 2054 O O . ALA A 1 270 ? -5.000 -11.451 -10.607 1.00 92.94 270 ALA A O 1
ATOM 2055 N N . PHE A 1 271 ? -2.963 -12.314 -10.968 1.00 94.75 271 PHE A N 1
ATOM 2056 C CA . PHE A 1 271 ? -2.294 -11.023 -10.952 1.00 94.75 271 PHE A CA 1
ATOM 2057 C C . PHE A 1 271 ? -2.280 -10.459 -12.366 1.00 94.75 271 PHE A C 1
ATOM 2059 O O . PHE A 1 271 ? -1.627 -11.014 -13.251 1.00 94.75 271 PHE A O 1
ATOM 2066 N N . GLU A 1 272 ? -2.987 -9.355 -12.570 1.00 94.50 272 GLU A N 1
ATOM 2067 C CA . GLU A 1 272 ? -3.018 -8.622 -13.831 1.00 94.50 272 GLU A CA 1
ATOM 2068 C C . GLU A 1 272 ? -2.196 -7.344 -13.688 1.00 94.50 272 GLU A C 1
ATOM 2070 O O . GLU A 1 272 ? -2.668 -6.299 -13.237 1.00 94.50 272 GLU A O 1
ATOM 2075 N N . ILE A 1 273 ? -0.921 -7.425 -14.062 1.00 95.19 273 ILE A N 1
ATOM 2076 C CA . ILE A 1 273 ? -0.006 -6.292 -13.970 1.00 95.19 273 ILE A CA 1
ATOM 2077 C C . ILE A 1 273 ? -0.278 -5.377 -15.160 1.00 95.19 273 ILE A C 1
ATOM 2079 O O . ILE A 1 273 ? 0.191 -5.618 -16.278 1.00 95.19 273 ILE A O 1
ATOM 2083 N N . ALA A 1 274 ? -1.095 -4.349 -14.925 1.00 93.44 274 ALA A N 1
ATOM 2084 C CA . ALA A 1 274 ? -1.515 -3.424 -15.966 1.00 93.44 274 ALA A CA 1
ATOM 2085 C C . ALA A 1 274 ? -0.329 -2.604 -16.521 1.00 93.44 274 ALA A C 1
ATOM 2087 O O . ALA A 1 274 ? 0.578 -2.242 -15.761 1.00 93.44 274 ALA A O 1
ATOM 2088 N N . PRO A 1 275 ? -0.328 -2.279 -17.828 1.00 92.62 275 PRO A N 1
ATOM 2089 C CA . PRO A 1 275 ? 0.780 -1.575 -18.464 1.00 92.62 275 PRO A CA 1
ATOM 2090 C C . PRO A 1 275 ? 1.086 -0.225 -17.819 1.00 92.62 275 PRO A C 1
ATOM 2092 O O . PRO A 1 275 ? 0.180 0.531 -17.471 1.00 92.62 275 PRO A O 1
ATOM 2095 N N . ALA A 1 276 ? 2.370 0.110 -17.733 1.00 91.81 276 ALA A N 1
ATOM 2096 C CA . ALA A 1 276 ? 2.828 1.469 -17.478 1.00 91.81 276 ALA A CA 1
ATOM 2097 C C . ALA A 1 276 ? 3.871 1.848 -18.529 1.00 91.81 276 ALA A C 1
ATOM 2099 O O . ALA A 1 276 ? 4.785 1.070 -18.810 1.00 91.81 276 ALA A O 1
ATOM 2100 N N . CYS A 1 277 ? 3.717 3.030 -19.114 1.00 91.38 277 CYS A N 1
ATOM 2101 C CA . CYS A 1 277 ? 4.654 3.556 -20.095 1.00 91.38 277 CYS A CA 1
ATOM 2102 C C . CYS A 1 277 ? 5.792 4.310 -19.404 1.00 91.38 277 CYS A C 1
ATOM 2104 O O . CYS A 1 277 ? 5.550 5.128 -18.516 1.00 91.38 277 CYS A O 1
ATOM 2106 N N . TRP A 1 278 ? 7.020 4.107 -19.875 1.00 88.81 278 TRP A N 1
ATOM 2107 C CA . TRP A 1 278 ? 8.157 4.965 -19.543 1.00 88.81 278 TRP A CA 1
ATOM 2108 C C . TRP A 1 278 ? 8.827 5.508 -20.796 1.00 88.81 278 TRP A C 1
ATOM 2110 O O . TRP A 1 278 ? 8.775 4.915 -21.873 1.00 88.81 278 TRP A O 1
ATOM 2120 N N . MET A 1 279 ? 9.421 6.684 -20.648 1.00 86.25 279 MET A N 1
ATOM 2121 C CA . MET A 1 279 ? 10.155 7.347 -21.716 1.00 86.25 279 MET A CA 1
ATOM 2122 C C . MET A 1 279 ? 11.572 6.747 -21.833 1.00 86.25 279 MET A C 1
ATOM 2124 O O . MET A 1 279 ? 12.105 6.279 -20.828 1.00 86.25 279 MET A O 1
ATOM 2128 N N . PRO A 1 280 ? 12.202 6.733 -23.025 1.00 78.56 280 PRO A N 1
ATOM 2129 C CA . PRO A 1 280 ? 13.535 6.137 -23.195 1.00 78.56 280 PRO A CA 1
ATOM 2130 C C . PRO A 1 280 ? 14.648 6.775 -22.344 1.00 78.56 280 PRO A C 1
ATOM 2132 O O . PRO A 1 280 ? 15.627 6.109 -22.018 1.00 78.56 280 PRO A O 1
ATOM 2135 N N . ASP A 1 281 ? 14.493 8.041 -21.947 1.00 88.81 281 ASP A N 1
ATOM 2136 C CA . ASP A 1 281 ? 15.407 8.762 -21.048 1.00 88.81 281 ASP A CA 1
ATOM 2137 C C . ASP A 1 281 ? 15.478 8.152 -19.636 1.00 88.81 281 ASP A C 1
ATOM 2139 O O . ASP A 1 281 ? 16.455 8.369 -18.918 1.00 88.81 281 ASP A O 1
ATOM 2143 N N . TRP A 1 282 ? 14.509 7.314 -19.247 1.00 90.50 282 TRP A N 1
ATOM 2144 C CA . TRP A 1 282 ? 14.588 6.534 -18.012 1.00 90.50 282 TRP A CA 1
ATOM 2145 C C . TRP A 1 282 ? 15.800 5.609 -17.970 1.00 90.50 282 TRP A C 1
ATOM 2147 O O . TRP A 1 282 ? 16.341 5.399 -16.889 1.00 90.50 282 TRP A O 1
ATOM 2157 N N . ALA A 1 283 ? 16.254 5.077 -19.108 1.00 92.44 283 ALA A N 1
ATOM 2158 C CA . ALA A 1 283 ? 17.455 4.247 -19.148 1.00 92.44 283 ALA A CA 1
ATOM 2159 C C . ALA A 1 283 ? 18.717 5.068 -18.836 1.00 92.44 283 ALA A C 1
ATOM 2161 O O . ALA A 1 283 ? 19.588 4.613 -18.094 1.00 92.44 283 ALA A O 1
ATOM 2162 N N . GLU A 1 284 ? 18.796 6.303 -19.339 1.00 93.88 284 GLU A N 1
ATOM 2163 C CA . GLU A 1 284 ? 19.891 7.228 -19.031 1.00 93.88 284 GLU A CA 1
ATOM 2164 C C . GLU A 1 284 ? 19.854 7.647 -17.558 1.00 93.88 284 GLU A C 1
ATOM 2166 O O . GLU A 1 284 ? 20.869 7.556 -16.866 1.00 93.88 284 GLU A O 1
ATOM 2171 N N . MET A 1 285 ? 18.673 8.013 -17.048 1.00 92.81 285 MET A N 1
ATOM 2172 C CA . MET A 1 285 ? 18.474 8.357 -15.638 1.00 92.81 285 MET A CA 1
ATOM 2173 C C . MET A 1 285 ? 18.847 7.191 -14.715 1.00 92.81 285 MET A C 1
ATOM 2175 O O . MET A 1 285 ? 19.602 7.379 -13.762 1.00 92.81 285 MET A O 1
ATOM 2179 N N . ALA A 1 286 ? 18.380 5.981 -15.028 1.00 94.81 286 ALA A N 1
ATOM 2180 C CA . ALA A 1 286 ? 18.723 4.756 -14.315 1.00 94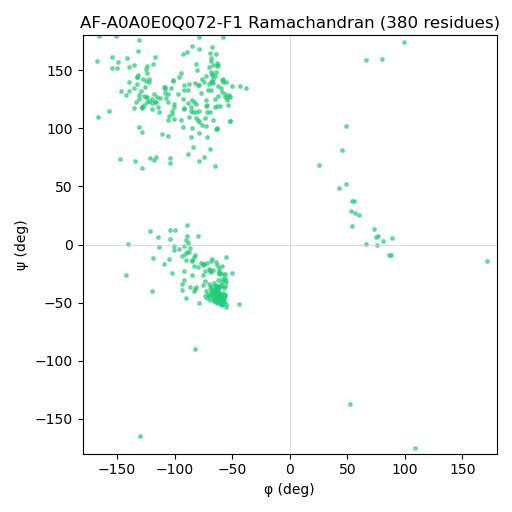.81 286 ALA A CA 1
ATOM 2181 C C . ALA A 1 286 ? 20.235 4.490 -14.349 1.00 94.81 286 ALA A C 1
ATOM 2183 O O . ALA A 1 286 ? 20.822 4.155 -13.323 1.00 94.81 286 ALA A O 1
ATOM 2184 N N . SER A 1 287 ? 20.893 4.694 -15.496 1.00 96.19 287 SER A N 1
ATOM 2185 C CA . SER A 1 287 ? 22.348 4.559 -15.611 1.00 96.19 287 SER A CA 1
ATOM 2186 C C . SER A 1 287 ? 23.093 5.571 -14.740 1.00 96.19 287 SER A C 1
ATOM 2188 O O . SER A 1 287 ? 24.086 5.201 -14.116 1.00 96.19 287 SER A O 1
ATOM 2190 N N . SER A 1 288 ? 22.643 6.828 -14.682 1.00 96.56 288 SER A N 1
ATOM 2191 C CA . SER A 1 288 ? 23.247 7.850 -13.818 1.00 96.56 288 SER A CA 1
ATOM 2192 C C . SER A 1 288 ? 23.058 7.528 -12.336 1.00 96.56 288 SER A C 1
ATOM 2194 O O . SER A 1 288 ? 24.025 7.558 -11.579 1.00 96.56 288 SER A O 1
ATOM 2196 N N . LEU A 1 289 ? 21.842 7.162 -11.924 1.00 95.94 289 LEU A N 1
ATOM 2197 C CA . LEU A 1 289 ? 21.545 6.790 -10.538 1.00 95.94 289 LEU A CA 1
ATOM 2198 C C . LEU A 1 289 ? 22.330 5.547 -10.101 1.00 95.94 289 LEU A C 1
ATOM 2200 O O . LEU A 1 289 ? 22.856 5.500 -8.992 1.00 95.94 289 LEU A O 1
ATOM 2204 N N . ASN A 1 290 ? 22.498 4.567 -10.991 1.00 95.75 290 ASN A N 1
ATOM 2205 C CA . ASN A 1 290 ? 23.217 3.336 -10.677 1.00 95.75 290 ASN A CA 1
ATOM 2206 C C . ASN A 1 290 ? 24.734 3.538 -10.468 1.00 95.75 290 ASN A C 1
ATOM 2208 O O . ASN A 1 290 ? 25.390 2.655 -9.917 1.00 95.75 290 ASN A O 1
ATOM 2212 N N . GLN A 1 291 ? 25.296 4.685 -10.862 1.00 96.44 291 GLN A N 1
ATOM 2213 C CA . GLN A 1 291 ? 26.698 5.044 -10.599 1.00 96.44 291 GLN A CA 1
ATOM 2214 C C . GLN A 1 291 ? 26.919 5.680 -9.219 1.00 96.44 291 GLN A C 1
ATOM 2216 O O . GLN A 1 291 ? 28.065 5.798 -8.787 1.00 96.44 291 GLN A O 1
ATOM 2221 N N . LEU A 1 292 ? 25.849 6.083 -8.533 1.00 97.19 292 LEU A N 1
ATOM 2222 C CA . LEU A 1 292 ? 25.926 6.680 -7.204 1.00 97.19 292 LEU A CA 1
ATOM 2223 C C . LEU A 1 292 ? 26.343 5.647 -6.149 1.00 97.19 292 LEU A C 1
ATOM 2225 O O . LEU A 1 292 ? 26.071 4.447 -6.277 1.00 97.19 292 LEU A O 1
ATOM 2229 N N . SER A 1 293 ? 26.973 6.123 -5.077 1.00 97.69 293 SER A N 1
ATOM 2230 C CA . SER A 1 293 ? 27.214 5.321 -3.874 1.00 97.69 293 SER A CA 1
ATOM 2231 C C . SER A 1 293 ? 25.906 5.004 -3.141 1.00 97.69 293 SER A C 1
ATOM 2233 O O . SER A 1 293 ? 24.901 5.692 -3.309 1.00 97.69 293 SER A O 1
ATOM 2235 N N . ASP A 1 294 ? 25.902 3.979 -2.288 1.00 97.06 294 ASP A N 1
ATOM 2236 C CA . ASP A 1 294 ? 24.686 3.558 -1.576 1.00 97.06 294 ASP A CA 1
ATOM 2237 C C . ASP A 1 294 ? 24.098 4.667 -0.685 1.00 97.06 294 ASP A C 1
ATOM 2239 O O . ASP A 1 294 ? 22.879 4.808 -0.588 1.00 97.06 294 ASP A O 1
ATOM 2243 N N . SER A 1 295 ? 24.947 5.505 -0.083 1.00 95.62 295 SER A N 1
ATOM 2244 C CA . SER A 1 295 ? 24.504 6.652 0.718 1.00 95.62 295 SER A CA 1
ATOM 2245 C C . SER A 1 295 ? 23.869 7.751 -0.136 1.00 95.62 295 SER A C 1
ATOM 2247 O O . SER A 1 295 ? 22.882 8.357 0.281 1.00 95.62 295 SER A O 1
ATOM 2249 N N . GLU A 1 296 ? 24.398 8.000 -1.335 1.00 95.94 296 GLU A N 1
ATOM 2250 C CA . GLU A 1 296 ? 23.810 8.935 -2.296 1.00 95.94 296 GLU A CA 1
ATOM 2251 C C . GLU A 1 296 ? 22.481 8.411 -2.839 1.00 95.94 296 GLU A C 1
ATOM 2253 O O . GLU A 1 296 ? 21.533 9.187 -2.940 1.00 95.94 296 GLU A O 1
ATOM 2258 N N . VAL A 1 297 ? 22.380 7.106 -3.120 1.00 95.25 297 VAL A N 1
ATOM 2259 C CA . VAL A 1 297 ? 21.117 6.464 -3.514 1.00 95.25 297 VAL A CA 1
ATOM 2260 C C . VAL A 1 297 ? 20.067 6.651 -2.426 1.00 95.25 297 VAL A C 1
ATOM 2262 O O . VAL A 1 297 ? 18.985 7.157 -2.719 1.00 95.25 297 VAL A O 1
ATOM 2265 N N . LEU A 1 298 ? 20.388 6.317 -1.172 1.00 92.81 298 LEU A N 1
ATOM 2266 C CA . LEU A 1 298 ? 19.477 6.521 -0.045 1.00 92.81 298 LEU A CA 1
ATOM 2267 C C . LEU A 1 298 ? 19.039 7.983 0.049 1.00 92.81 298 LEU A C 1
ATOM 2269 O O . LEU A 1 298 ? 17.847 8.267 0.073 1.00 92.81 298 LEU A O 1
ATOM 2273 N N . LEU A 1 299 ? 19.980 8.928 0.049 1.00 90.75 299 LEU A N 1
ATOM 2274 C CA . LEU A 1 299 ? 19.661 10.341 0.244 1.00 90.75 299 LEU A CA 1
ATOM 2275 C C . LEU A 1 299 ? 18.830 10.944 -0.901 1.00 90.75 299 LEU A C 1
ATOM 2277 O O . LEU A 1 299 ? 18.028 11.844 -0.656 1.00 90.75 299 LEU A O 1
ATOM 2281 N N . GLN A 1 300 ? 19.038 10.488 -2.140 1.00 91.06 300 GLN A N 1
ATOM 2282 C CA . GLN A 1 300 ? 18.370 11.044 -3.321 1.00 91.06 300 GLN A CA 1
ATOM 2283 C C . GLN A 1 300 ? 17.059 10.335 -3.675 1.00 91.06 300 GLN A C 1
ATOM 2285 O O . GLN A 1 300 ? 16.166 10.977 -4.227 1.00 91.06 300 GLN A O 1
ATOM 2290 N N . CYS A 1 301 ? 16.942 9.039 -3.379 1.00 92.38 301 CYS A N 1
ATOM 2291 C CA . CYS A 1 301 ? 15.835 8.203 -3.855 1.00 92.38 301 CYS A CA 1
ATOM 2292 C C . CYS A 1 301 ? 14.848 7.808 -2.747 1.00 92.38 301 CYS A C 1
ATOM 2294 O O . CYS A 1 301 ? 13.729 7.412 -3.060 1.00 92.38 301 CYS A O 1
ATOM 2296 N N . SER A 1 302 ? 15.214 7.939 -1.467 1.00 91.94 302 SER A N 1
ATOM 2297 C CA . SER A 1 302 ? 14.310 7.666 -0.344 1.00 91.94 302 SER A CA 1
ATOM 2298 C C . SER A 1 302 ? 13.605 8.928 0.163 1.00 91.94 302 SER A C 1
ATOM 2300 O O . SER A 1 302 ? 14.154 10.032 0.190 1.00 91.94 302 SER A O 1
ATOM 2302 N N . THR A 1 303 ? 12.372 8.750 0.641 1.00 90.25 303 THR A N 1
ATOM 2303 C CA . THR A 1 303 ? 11.639 9.785 1.390 1.00 90.25 303 THR A CA 1
ATOM 2304 C C . THR A 1 303 ? 12.068 9.876 2.859 1.00 90.25 303 THR A C 1
ATOM 2306 O O . THR A 1 303 ? 11.856 10.912 3.493 1.00 90.25 303 THR A O 1
ATOM 2309 N N . SER A 1 304 ? 12.707 8.829 3.383 1.00 91.94 304 SER A N 1
ATOM 2310 C CA . SER A 1 304 ? 13.161 8.682 4.766 1.00 91.94 304 SER A CA 1
ATOM 2311 C C . SER A 1 304 ? 14.456 7.850 4.852 1.00 91.94 304 SER A C 1
ATOM 2313 O O . SER A 1 304 ? 14.417 6.714 5.325 1.00 91.94 304 SER A O 1
ATOM 2315 N N . PRO A 1 305 ? 15.621 8.399 4.452 1.00 92.56 305 PRO A N 1
ATOM 2316 C CA . PRO A 1 305 ? 16.859 7.626 4.280 1.00 92.56 305 PRO A CA 1
ATOM 2317 C C . PRO A 1 305 ? 17.319 6.827 5.510 1.00 92.56 305 PRO A C 1
ATOM 2319 O O . PRO A 1 305 ? 17.907 5.761 5.367 1.00 92.56 305 PRO A O 1
ATOM 2322 N N . ALA A 1 306 ? 17.053 7.325 6.723 1.00 91.12 306 ALA A N 1
ATOM 2323 C CA . ALA A 1 306 ? 17.423 6.660 7.978 1.00 91.12 306 ALA A CA 1
ATOM 2324 C C . ALA A 1 306 ? 16.436 5.561 8.424 1.00 91.12 306 ALA A C 1
ATOM 2326 O O . ALA A 1 306 ? 16.711 4.849 9.388 1.00 91.12 306 ALA A O 1
ATOM 2327 N N . ALA A 1 307 ? 15.284 5.447 7.760 1.00 92.69 307 ALA A N 1
ATOM 2328 C CA . ALA A 1 307 ? 14.218 4.507 8.098 1.00 92.69 307 ALA A CA 1
ATOM 2329 C C . ALA A 1 307 ? 14.006 3.422 7.028 1.00 92.69 307 ALA A C 1
ATOM 2331 O O . ALA A 1 307 ? 13.157 2.554 7.220 1.00 92.69 307 ALA A O 1
ATOM 2332 N N . GLU A 1 308 ? 14.749 3.467 5.918 1.00 93.19 308 GLU A N 1
ATOM 2333 C CA . GLU A 1 308 ? 14.653 2.450 4.871 1.00 93.19 308 GLU A CA 1
ATOM 2334 C C . GLU A 1 308 ? 15.185 1.088 5.336 1.00 93.19 308 GLU A C 1
ATOM 2336 O O . GLU A 1 308 ? 16.129 1.020 6.133 1.00 93.19 308 GLU A O 1
ATOM 2341 N N . PRO A 1 309 ? 14.618 -0.018 4.825 1.00 90.50 309 PRO A N 1
ATOM 2342 C CA . PRO A 1 309 ? 15.119 -1.343 5.131 1.00 90.50 309 PRO A CA 1
ATOM 2343 C C . PRO A 1 309 ? 16.506 -1.582 4.499 1.00 90.50 309 PRO A C 1
ATOM 2345 O O . PRO A 1 309 ? 16.842 -0.966 3.482 1.00 90.50 309 PRO A O 1
ATOM 2348 N N . PRO A 1 310 ? 17.305 -2.530 5.030 1.00 90.25 310 PRO A N 1
ATOM 2349 C CA . PRO A 1 310 ? 18.673 -2.783 4.560 1.00 90.25 310 PRO A CA 1
ATOM 2350 C C . PRO A 1 310 ? 18.792 -3.098 3.062 1.00 90.25 310 PRO A C 1
ATOM 2352 O O . PRO A 1 310 ? 19.810 -2.802 2.444 1.00 90.25 310 PRO A O 1
ATOM 2355 N N . HIS A 1 311 ? 17.751 -3.684 2.469 1.00 91.25 311 HIS A N 1
ATOM 2356 C CA . HIS A 1 311 ? 17.709 -4.093 1.063 1.00 91.25 311 HIS A CA 1
ATOM 2357 C C . HIS A 1 311 ? 17.183 -3.009 0.101 1.00 91.25 311 HIS A C 1
ATOM 2359 O O . HIS A 1 311 ? 17.040 -3.277 -1.091 1.00 91.25 311 HIS A O 1
ATOM 2365 N N . PHE A 1 312 ? 16.895 -1.788 0.575 1.00 94.06 312 PHE A N 1
ATOM 2366 C CA . PHE A 1 312 ? 16.362 -0.695 -0.255 1.00 94.06 312 PHE A CA 1
ATOM 2367 C C . PHE A 1 312 ? 17.249 -0.397 -1.474 1.00 94.06 312 PHE A C 1
ATOM 2369 O O . PHE A 1 312 ? 16.788 -0.443 -2.613 1.00 94.06 312 PHE A O 1
ATOM 2376 N N . VAL A 1 313 ? 18.545 -0.156 -1.247 1.00 96.12 313 VAL A N 1
ATOM 2377 C CA . VAL A 1 313 ? 19.486 0.209 -2.319 1.00 96.12 313 VAL A CA 1
ATOM 2378 C C . VAL A 1 313 ? 19.657 -0.928 -3.323 1.00 96.12 313 VAL A C 1
ATOM 2380 O O . VAL A 1 313 ? 19.709 -0.692 -4.529 1.00 96.12 313 VAL A O 1
ATOM 2383 N N . GLU A 1 314 ? 19.718 -2.172 -2.848 1.00 95.19 314 GLU A N 1
ATOM 2384 C CA . GLU A 1 314 ? 19.806 -3.338 -3.726 1.00 95.19 314 GLU A CA 1
ATOM 2385 C C . GLU A 1 314 ? 18.582 -3.435 -4.648 1.00 95.19 314 GLU A C 1
ATOM 2387 O O . GLU A 1 314 ? 18.733 -3.659 -5.853 1.00 95.19 314 GLU A O 1
ATOM 2392 N N . ASN A 1 315 ? 17.381 -3.202 -4.113 1.00 93.50 315 ASN A N 1
ATOM 2393 C CA . ASN A 1 315 ? 16.152 -3.193 -4.899 1.00 93.50 315 ASN A CA 1
ATOM 2394 C C . ASN A 1 315 ? 16.142 -2.081 -5.954 1.00 93.50 315 ASN A C 1
ATOM 2396 O O . ASN A 1 315 ? 15.850 -2.370 -7.116 1.00 93.50 315 ASN A O 1
ATOM 2400 N N . GLU A 1 316 ? 16.541 -0.857 -5.601 1.00 95.38 316 GLU A N 1
ATOM 2401 C CA . GLU A 1 316 ? 16.676 0.246 -6.565 1.00 95.38 316 GLU A CA 1
ATOM 2402 C C . GLU A 1 316 ? 17.646 -0.108 -7.702 1.00 95.38 316 GLU A C 1
ATOM 2404 O O . GLU A 1 316 ? 17.328 0.034 -8.885 1.00 95.38 316 GLU A O 1
ATOM 2409 N N . ARG A 1 317 ? 18.800 -0.702 -7.379 1.00 96.81 317 ARG A N 1
ATOM 2410 C CA . ARG A 1 317 ? 19.774 -1.135 -8.395 1.00 96.81 317 ARG A CA 1
ATOM 2411 C C . ARG A 1 317 ? 19.223 -2.222 -9.319 1.00 96.81 317 ARG A C 1
ATOM 2413 O O . ARG A 1 317 ? 19.540 -2.227 -10.511 1.00 96.81 317 ARG A O 1
ATOM 2420 N N . ARG A 1 318 ? 18.401 -3.147 -8.808 1.00 95.31 318 ARG A N 1
ATOM 2421 C CA . ARG A 1 318 ? 17.727 -4.173 -9.630 1.00 95.31 318 ARG A CA 1
ATOM 2422 C C . ARG A 1 318 ? 16.716 -3.539 -10.593 1.00 95.31 318 ARG A C 1
ATOM 2424 O O . ARG A 1 318 ? 16.687 -3.928 -11.760 1.00 95.31 318 ARG A O 1
ATOM 2431 N N . ILE A 1 319 ? 15.951 -2.548 -10.131 1.00 94.62 319 ILE A N 1
ATOM 2432 C CA . ILE A 1 319 ? 15.010 -1.764 -10.950 1.00 94.62 319 ILE A CA 1
ATOM 2433 C C . ILE A 1 319 ? 15.757 -1.043 -12.078 1.00 94.62 319 ILE A C 1
ATOM 2435 O O . ILE A 1 319 ? 15.400 -1.177 -13.249 1.00 94.62 319 ILE A O 1
ATOM 2439 N N . TRP A 1 320 ? 16.828 -0.318 -11.749 1.00 96.00 320 TRP A N 1
ATOM 2440 C CA . TRP A 1 320 ? 17.600 0.443 -12.733 1.00 96.00 320 TRP A CA 1
ATOM 2441 C C . TRP A 1 320 ? 18.276 -0.449 -13.764 1.00 96.00 320 TRP A C 1
ATOM 2443 O O . TRP A 1 320 ? 18.234 -0.136 -14.951 1.00 96.00 320 TRP A O 1
ATOM 2453 N N . ARG A 1 321 ? 18.837 -1.591 -13.347 1.00 96.38 321 ARG A N 1
ATOM 2454 C CA . ARG A 1 321 ? 19.414 -2.568 -14.279 1.00 96.38 321 ARG A CA 1
ATOM 2455 C C . ARG A 1 321 ? 18.383 -3.037 -15.303 1.00 96.38 321 ARG A C 1
ATOM 2457 O O . ARG A 1 321 ? 18.675 -3.033 -16.494 1.00 96.38 321 ARG A O 1
ATOM 2464 N N . TYR A 1 322 ? 17.167 -3.352 -14.855 1.00 94.69 322 TYR A N 1
ATOM 2465 C CA . TYR A 1 322 ? 16.094 -3.751 -15.761 1.00 94.69 322 TYR A CA 1
ATOM 2466 C C . TYR A 1 322 ? 15.739 -2.638 -16.755 1.00 94.69 322 TYR A C 1
ATOM 2468 O O . TYR A 1 322 ? 15.585 -2.923 -17.939 1.00 94.69 322 TYR A O 1
ATOM 2476 N N . LEU A 1 323 ? 15.631 -1.382 -16.305 1.00 93.62 323 LEU A N 1
ATOM 2477 C CA . LEU A 1 323 ? 15.330 -0.237 -17.178 1.00 93.62 323 LEU A CA 1
ATOM 2478 C C . LEU A 1 323 ? 16.437 0.034 -18.209 1.00 93.62 323 LEU A C 1
ATOM 2480 O O . LEU A 1 323 ? 16.133 0.402 -19.340 1.00 93.62 323 LEU A O 1
ATOM 2484 N N . ILE A 1 324 ? 17.704 -0.175 -17.840 1.00 94.06 324 ILE A N 1
ATOM 2485 C CA . ILE A 1 324 ? 18.855 -0.058 -18.750 1.00 94.06 324 ILE A CA 1
ATOM 2486 C C . ILE A 1 324 ? 18.819 -1.164 -19.815 1.00 94.06 324 ILE A C 1
ATOM 2488 O O . ILE A 1 324 ? 19.065 -0.900 -20.990 1.00 94.06 324 ILE A O 1
ATOM 2492 N N . GLU A 1 325 ? 18.503 -2.398 -19.415 1.00 93.56 325 GLU A N 1
ATOM 2493 C CA . GLU A 1 325 ? 18.427 -3.557 -20.315 1.00 93.56 325 GLU A CA 1
ATOM 2494 C C . GLU A 1 325 ? 17.157 -3.555 -21.186 1.00 93.56 325 GLU A C 1
ATOM 2496 O O . GLU A 1 325 ? 17.167 -4.102 -22.288 1.00 93.56 325 GLU A O 1
ATOM 2501 N N . ASN A 1 326 ? 16.077 -2.918 -20.718 1.00 92.06 326 ASN A N 1
ATOM 2502 C CA . ASN A 1 326 ? 14.764 -2.866 -21.367 1.00 92.06 326 ASN A CA 1
ATOM 2503 C C . ASN A 1 326 ? 14.264 -1.407 -21.487 1.00 92.06 326 ASN A C 1
ATOM 2505 O O . ASN A 1 326 ? 13.261 -1.033 -20.866 1.00 92.06 326 ASN A O 1
ATOM 2509 N N . PRO A 1 327 ? 14.934 -0.560 -22.291 1.00 91.19 327 PRO A N 1
ATOM 2510 C CA . PRO A 1 327 ? 14.631 0.872 -22.375 1.00 91.19 327 PRO A CA 1
ATOM 2511 C C . PRO A 1 327 ? 13.251 1.167 -22.979 1.00 91.19 327 PRO A C 1
ATOM 2513 O O . PRO A 1 327 ? 12.685 2.235 -22.746 1.00 91.19 327 PRO A O 1
ATOM 2516 N N . TYR A 1 328 ? 12.685 0.226 -23.738 1.00 91.50 328 TYR A N 1
ATOM 2517 C CA . TYR A 1 328 ? 11.378 0.358 -24.369 1.00 91.50 328 TYR A CA 1
ATOM 2518 C C . TYR A 1 328 ? 10.326 -0.433 -23.590 1.00 91.50 328 TYR A C 1
ATOM 2520 O O . TYR A 1 328 ? 10.339 -1.665 -23.556 1.00 91.50 328 TYR A O 1
ATOM 2528 N N . TRP A 1 329 ? 9.355 0.269 -22.998 1.00 92.25 329 TRP A N 1
ATOM 2529 C CA . TRP A 1 329 ? 8.268 -0.361 -22.238 1.00 92.25 329 TRP A CA 1
ATOM 2530 C C . TRP A 1 329 ? 7.477 -1.388 -23.054 1.00 92.25 329 TRP A C 1
ATOM 2532 O O . TRP A 1 329 ? 6.918 -2.324 -22.485 1.00 92.25 329 TRP A O 1
ATOM 2542 N N . GLN A 1 330 ? 7.454 -1.252 -24.384 1.00 92.62 330 GLN A N 1
ATOM 2543 C CA . GLN A 1 330 ? 6.788 -2.170 -25.307 1.00 92.62 330 GLN A CA 1
ATOM 2544 C C . GLN A 1 330 ? 7.356 -3.594 -25.244 1.00 92.62 330 GLN A C 1
ATOM 2546 O O . GLN A 1 330 ? 6.628 -4.539 -25.548 1.00 92.62 330 GLN A O 1
ATOM 2551 N N . ASP A 1 331 ? 8.613 -3.761 -24.830 1.00 90.06 331 ASP A N 1
ATOM 2552 C CA . ASP A 1 331 ? 9.211 -5.082 -24.620 1.00 90.06 331 ASP A CA 1
ATOM 2553 C C . ASP A 1 331 ? 8.664 -5.746 -23.349 1.00 90.06 331 ASP A C 1
ATOM 2555 O O . ASP A 1 331 ? 8.489 -6.965 -23.298 1.00 90.06 331 ASP A O 1
ATOM 2559 N N . THR A 1 332 ? 8.318 -4.937 -22.343 1.00 91.56 332 THR A N 1
ATOM 2560 C CA . THR A 1 332 ? 7.716 -5.408 -21.087 1.00 91.56 332 THR A CA 1
ATOM 2561 C C . THR A 1 332 ? 6.204 -5.600 -21.209 1.00 91.56 332 THR A C 1
ATOM 2563 O O . THR A 1 332 ? 5.683 -6.608 -20.727 1.00 91.56 332 THR A O 1
ATOM 2566 N N . PHE A 1 333 ? 5.509 -4.688 -21.899 1.00 92.56 333 PHE A N 1
ATOM 2567 C CA . PHE A 1 333 ? 4.065 -4.726 -22.157 1.00 92.56 333 PHE A CA 1
ATOM 2568 C C . PHE A 1 333 ? 3.757 -4.719 -23.667 1.00 92.56 333 PHE A C 1
ATOM 2570 O O . PHE A 1 333 ? 3.292 -3.708 -24.216 1.00 92.56 333 PHE A O 1
ATOM 2577 N N . PRO A 1 334 ? 3.975 -5.843 -24.377 1.00 92.06 334 PRO A N 1
ATOM 2578 C CA . PRO A 1 334 ? 3.724 -5.921 -25.809 1.00 92.06 334 PRO A CA 1
ATOM 2579 C C . PRO A 1 334 ? 2.283 -5.560 -26.161 1.00 92.06 334 PRO A C 1
ATOM 2581 O O . PRO A 1 334 ? 1.330 -6.108 -25.606 1.00 92.06 334 PRO A O 1
ATOM 2584 N N . LYS A 1 335 ? 2.119 -4.656 -27.134 1.00 91.38 335 LYS A N 1
ATOM 2585 C CA . LYS A 1 335 ? 0.806 -4.160 -27.590 1.00 91.38 335 LYS A CA 1
ATOM 2586 C C . LYS A 1 335 ? -0.034 -3.537 -26.465 1.00 91.38 335 LYS A C 1
ATOM 2588 O O . LYS A 1 335 ? -1.259 -3.573 -26.554 1.00 91.38 335 LYS A O 1
ATOM 2593 N N . TYR A 1 336 ? 0.614 -2.996 -25.428 1.00 91.38 336 TYR A N 1
ATOM 2594 C CA . TYR A 1 336 ? -0.055 -2.394 -24.270 1.00 91.38 336 TYR A CA 1
ATOM 2595 C C . TYR A 1 336 ? -1.025 -3.373 -23.582 1.00 91.38 336 TYR A C 1
ATOM 2597 O O . TYR A 1 336 ? -2.119 -3.009 -23.159 1.00 91.38 336 TYR A O 1
ATOM 2605 N N . LYS A 1 337 ? -0.648 -4.655 -23.520 1.00 92.75 337 LYS A N 1
ATOM 2606 C CA . LYS A 1 337 ? -1.414 -5.684 -22.810 1.00 92.75 337 LYS A CA 1
ATOM 2607 C C . LYS A 1 337 ? -0.866 -5.895 -21.399 1.00 92.75 337 LYS A C 1
ATOM 2609 O O . LYS A 1 337 ? 0.354 -5.824 -21.232 1.00 92.75 337 LYS A O 1
ATOM 2614 N N . PRO A 1 338 ? -1.733 -6.175 -20.408 1.00 93.06 338 PRO A N 1
ATOM 2615 C CA . PRO A 1 338 ? -1.286 -6.533 -19.069 1.00 93.06 338 PRO A CA 1
ATOM 2616 C C . PRO A 1 338 ? -0.478 -7.834 -19.093 1.00 93.06 338 PRO A C 1
ATOM 2618 O O . PRO A 1 338 ? -0.673 -8.683 -19.970 1.00 93.06 338 PRO A O 1
ATOM 2621 N N . ARG A 1 339 ? 0.408 -7.989 -18.108 1.00 93.69 339 ARG A N 1
ATOM 2622 C CA . ARG A 1 339 ? 1.107 -9.252 -17.838 1.00 93.69 339 ARG A CA 1
ATOM 2623 C C . ARG A 1 339 ? 0.286 -10.023 -16.814 1.00 93.69 339 ARG A C 1
ATOM 2625 O O . ARG A 1 339 ? 0.068 -9.530 -15.711 1.00 93.69 339 ARG A O 1
ATOM 2632 N N . VAL A 1 340 ? -0.205 -11.191 -17.206 1.00 93.94 340 VAL A N 1
ATOM 2633 C CA . VAL A 1 340 ? -1.155 -11.982 -16.423 1.00 93.94 340 VAL A CA 1
ATOM 2634 C C . VAL A 1 340 ? -0.443 -13.182 -15.820 1.00 93.94 340 VAL A C 1
ATOM 2636 O O . VAL A 1 340 ? 0.230 -13.934 -16.531 1.00 93.94 340 VAL A O 1
ATOM 2639 N N . PHE A 1 341 ? -0.608 -13.373 -14.515 1.00 92.69 341 PHE A N 1
ATOM 2640 C CA . PHE A 1 341 ? -0.044 -14.494 -13.776 1.00 92.69 341 PHE A CA 1
ATOM 2641 C C . PHE A 1 341 ? -1.145 -15.233 -13.030 1.00 92.69 341 PHE A C 1
ATOM 2643 O O . PHE A 1 341 ? -1.878 -14.631 -12.248 1.00 92.69 341 PHE A O 1
ATOM 2650 N N . HIS A 1 342 ? -1.225 -16.543 -13.235 1.00 87.94 342 HIS A N 1
ATOM 2651 C CA . HIS A 1 342 ? -2.188 -17.397 -12.548 1.00 87.94 342 HIS A CA 1
ATOM 2652 C C . HIS A 1 342 ? -1.518 -18.143 -11.408 1.00 87.94 342 HIS A C 1
ATOM 2654 O O . HIS A 1 342 ? -0.380 -18.609 -11.546 1.00 87.94 342 HIS A O 1
ATOM 2660 N N . ARG A 1 343 ? -2.244 -18.288 -10.300 1.00 81.62 343 ARG A N 1
ATOM 2661 C CA . ARG A 1 343 ? -1.798 -19.120 -9.191 1.00 81.62 343 ARG A CA 1
ATOM 2662 C C . ARG A 1 343 ? -1.879 -20.598 -9.574 1.00 81.62 343 ARG A C 1
ATOM 2664 O O . ARG A 1 343 ? -2.878 -21.057 -10.126 1.00 81.62 343 ARG A O 1
ATOM 2671 N N . THR A 1 344 ? -0.827 -21.349 -9.291 1.00 75.75 344 THR A N 1
ATOM 2672 C CA . THR A 1 344 ? -0.776 -22.803 -9.450 1.00 75.75 344 THR A CA 1
ATOM 2673 C C . THR A 1 344 ? -1.239 -23.508 -8.179 1.00 75.75 344 THR A C 1
ATOM 2675 O O . THR A 1 344 ? -1.357 -22.909 -7.110 1.00 75.75 344 THR A O 1
ATOM 2678 N N . SER A 1 345 ? -1.513 -24.809 -8.281 1.00 70.06 345 SER A N 1
ATOM 2679 C CA . SER A 1 345 ? -1.974 -25.631 -7.153 1.00 70.06 345 SER A CA 1
ATOM 2680 C C . SER A 1 345 ? -0.973 -25.721 -5.997 1.00 70.06 345 SER A C 1
ATOM 2682 O O . SER A 1 345 ? -1.373 -26.003 -4.875 1.00 70.06 345 SER A O 1
ATOM 2684 N N . ASP A 1 346 ? 0.311 -25.489 -6.267 1.00 64.56 346 ASP A N 1
ATOM 2685 C CA . ASP A 1 346 ? 1.395 -25.419 -5.279 1.00 64.56 346 ASP A CA 1
ATOM 2686 C C . ASP A 1 346 ? 1.611 -23.996 -4.720 1.00 64.56 346 ASP A C 1
ATOM 2688 O O . ASP A 1 346 ? 2.573 -23.753 -4.001 1.00 64.56 346 ASP A O 1
ATOM 2692 N N . GLY A 1 347 ? 0.732 -23.042 -5.051 1.00 64.88 347 GLY A N 1
ATOM 2693 C CA . GLY A 1 347 ? 0.763 -21.673 -4.533 1.00 64.88 347 GLY A CA 1
ATOM 2694 C C . GLY A 1 347 ? 1.666 -20.702 -5.300 1.00 64.88 347 GLY A C 1
ATOM 2695 O O . GLY A 1 347 ? 1.562 -19.492 -5.067 1.00 64.88 347 GLY A O 1
ATOM 2696 N N . ARG A 1 348 ? 2.487 -21.188 -6.246 1.00 71.19 348 ARG A N 1
ATOM 2697 C CA . ARG A 1 348 ? 3.327 -20.346 -7.119 1.00 71.19 348 ARG A CA 1
ATOM 2698 C C . ARG A 1 348 ? 2.472 -19.550 -8.112 1.00 71.19 348 ARG A C 1
ATOM 2700 O O . ARG A 1 348 ? 1.291 -19.818 -8.302 1.00 71.19 348 ARG A O 1
ATOM 2707 N N . CYS A 1 349 ? 3.053 -18.531 -8.740 1.00 77.88 349 CYS A N 1
ATOM 2708 C CA . CYS A 1 349 ? 2.390 -17.750 -9.789 1.00 77.88 349 CYS A CA 1
ATOM 2709 C C . CYS A 1 349 ? 3.147 -17.913 -11.108 1.00 77.88 349 CYS A C 1
ATOM 2711 O O . CYS A 1 349 ? 4.333 -17.593 -11.183 1.00 77.88 349 CYS A O 1
ATOM 2713 N N . LEU A 1 350 ? 2.466 -18.387 -12.152 1.00 78.12 350 LEU A N 1
ATOM 2714 C CA . LEU A 1 350 ? 3.052 -18.592 -13.477 1.00 78.12 350 LEU A CA 1
ATOM 2715 C C . LEU A 1 350 ? 2.509 -17.578 -14.478 1.00 78.12 350 LEU A C 1
ATOM 2717 O O . LEU A 1 350 ? 1.304 -17.344 -14.551 1.00 78.12 350 LEU A O 1
ATOM 2721 N N . CYS A 1 351 ? 3.409 -17.008 -15.279 1.00 81.38 351 CYS A N 1
ATOM 2722 C CA . CYS A 1 351 ? 3.042 -16.080 -16.344 1.00 81.38 351 CYS A CA 1
ATOM 2723 C C . CYS A 1 351 ? 2.293 -16.795 -17.473 1.00 81.38 351 CYS A C 1
ATOM 2725 O O . CYS A 1 351 ? 2.684 -17.888 -17.894 1.00 81.38 351 CYS A O 1
ATOM 2727 N N . ALA A 1 352 ? 1.257 -16.151 -18.009 1.00 73.19 352 ALA A N 1
ATOM 2728 C CA . ALA A 1 352 ? 0.518 -16.653 -19.155 1.00 73.19 352 ALA A CA 1
ATOM 2729 C C . ALA A 1 352 ? 1.434 -16.856 -20.379 1.00 73.19 352 ALA A C 1
ATOM 2731 O O . ALA A 1 352 ? 2.353 -16.074 -20.660 1.00 73.19 352 ALA A O 1
ATOM 2732 N N . VAL A 1 353 ? 1.169 -17.932 -21.126 1.00 69.12 353 VAL A N 1
ATOM 2733 C CA . VAL A 1 353 ? 2.008 -18.379 -22.247 1.00 69.12 353 VAL A CA 1
ATOM 2734 C C . VAL A 1 353 ? 2.211 -17.250 -23.263 1.00 69.12 353 VAL A C 1
ATOM 2736 O O . VAL A 1 353 ? 1.257 -16.659 -23.765 1.00 69.12 353 VAL A O 1
ATOM 2739 N N . GLY A 1 354 ? 3.477 -16.964 -23.583 1.00 62.28 354 GLY A N 1
ATOM 2740 C CA . GLY A 1 354 ? 3.860 -15.973 -24.592 1.00 62.28 354 GLY A CA 1
ATOM 2741 C C . GLY A 1 354 ? 3.847 -14.510 -24.132 1.00 62.28 354 GLY A C 1
ATOM 2742 O O . GLY A 1 354 ? 4.132 -13.643 -24.957 1.00 62.28 354 GLY A O 1
ATOM 2743 N N . GLN A 1 355 ? 3.550 -14.219 -22.857 1.00 65.19 355 GLN A N 1
ATOM 2744 C CA . GLN A 1 355 ? 3.579 -12.849 -22.321 1.00 65.19 355 GLN A CA 1
ATOM 2745 C C . GLN A 1 355 ? 4.919 -12.478 -21.677 1.00 65.19 355 GLN A C 1
ATOM 2747 O O . GLN A 1 355 ? 5.415 -11.373 -21.886 1.00 65.19 355 GLN A O 1
ATOM 2752 N N . CYS A 1 356 ? 5.548 -13.406 -20.955 1.00 62.47 356 CYS A N 1
ATOM 2753 C CA . CYS A 1 356 ? 6.857 -13.182 -20.349 1.00 62.47 356 CYS A CA 1
ATOM 2754 C C . CYS A 1 356 ? 7.951 -13.840 -21.195 1.00 62.47 356 CYS A C 1
ATOM 2756 O O . CYS A 1 356 ? 8.086 -15.064 -21.211 1.00 62.47 356 CYS A O 1
ATOM 2758 N N . ARG A 1 357 ? 8.759 -13.043 -21.905 1.00 53.25 357 ARG A N 1
ATOM 2759 C CA . ARG A 1 357 ? 10.004 -13.542 -22.508 1.00 53.25 357 ARG A CA 1
ATOM 2760 C C . ARG A 1 357 ? 11.027 -13.785 -21.394 1.00 53.25 357 ARG A C 1
ATOM 2762 O O . ARG A 1 357 ? 11.346 -12.852 -20.671 1.00 53.25 357 ARG A O 1
ATOM 2769 N N . PHE A 1 358 ? 11.495 -15.032 -21.263 1.00 44.56 358 PHE A N 1
ATOM 2770 C CA . PHE A 1 358 ? 12.691 -15.464 -20.518 1.00 44.56 358 PHE A CA 1
ATOM 2771 C C . PHE A 1 358 ? 13.126 -14.546 -19.360 1.00 44.56 358 PHE A C 1
ATOM 2773 O O . PHE A 1 358 ? 14.160 -13.905 -19.458 1.00 44.56 358 PHE A O 1
ATOM 2780 N N . HIS A 1 359 ? 12.352 -14.458 -18.277 1.00 41.72 359 HIS A N 1
ATOM 2781 C CA . HIS A 1 359 ? 12.797 -13.788 -17.038 1.00 41.72 359 HIS A CA 1
ATOM 2782 C C . HIS A 1 359 ? 12.363 -14.521 -15.760 1.00 41.72 359 HIS A C 1
ATOM 2784 O O . HIS A 1 359 ? 12.709 -14.111 -14.658 1.00 41.72 359 HIS A O 1
ATOM 2790 N N . CYS A 1 360 ? 11.668 -15.657 -15.886 1.00 33.28 360 CYS A N 1
ATOM 2791 C CA . CYS A 1 360 ? 11.236 -16.461 -14.739 1.00 33.28 360 CYS A CA 1
ATOM 2792 C C . CYS A 1 360 ? 12.357 -17.351 -14.155 1.00 33.28 360 CYS A C 1
ATOM 2794 O O . CYS A 1 360 ? 12.091 -18.172 -13.290 1.00 33.28 360 CYS A O 1
ATOM 2796 N N . THR A 1 361 ? 13.606 -17.220 -14.620 1.00 32.69 361 THR A N 1
ATOM 2797 C CA . THR A 1 361 ? 14.706 -18.147 -14.275 1.00 32.69 361 THR A CA 1
ATOM 2798 C C . THR A 1 361 ? 15.839 -17.510 -13.462 1.00 32.69 361 THR A C 1
ATOM 2800 O O . THR A 1 361 ? 16.842 -18.165 -13.218 1.00 32.69 361 THR A O 1
ATOM 2803 N N . LEU A 1 362 ? 15.710 -16.255 -13.016 1.00 31.84 362 LEU A N 1
ATOM 2804 C CA . LEU A 1 362 ? 16.774 -15.560 -12.268 1.00 31.84 362 LEU A CA 1
ATOM 2805 C C . LEU A 1 362 ? 16.586 -15.542 -10.741 1.00 31.84 362 LEU A C 1
ATOM 2807 O O . LEU A 1 362 ? 17.310 -14.832 -10.052 1.00 31.84 362 LEU A O 1
ATOM 2811 N N . LEU A 1 363 ? 15.658 -16.341 -10.202 1.00 37.44 363 LEU A N 1
ATOM 2812 C CA . LEU A 1 363 ? 15.502 -16.526 -8.750 1.00 37.44 363 LEU A CA 1
ATOM 2813 C C . LEU A 1 363 ? 16.303 -17.705 -8.178 1.00 37.44 363 LEU A C 1
ATOM 2815 O O . LEU A 1 363 ? 16.307 -17.899 -6.972 1.00 37.44 363 LEU A O 1
ATOM 2819 N N . LEU A 1 364 ? 17.028 -18.461 -9.005 1.00 32.12 364 LEU A N 1
ATOM 2820 C CA . LEU A 1 364 ? 17.917 -19.518 -8.529 1.00 32.12 364 LEU A CA 1
ATOM 2821 C C . LEU A 1 364 ? 19.305 -19.284 -9.111 1.00 32.12 364 LEU A C 1
ATOM 2823 O O . LEU A 1 364 ? 19.480 -19.259 -10.328 1.00 32.12 364 LEU A O 1
ATOM 2827 N N . GLY A 1 365 ? 20.297 -19.104 -8.239 1.00 28.73 365 GLY A N 1
ATOM 2828 C CA . GLY A 1 365 ? 21.708 -18.957 -8.589 1.00 28.73 365 GLY A CA 1
ATOM 2829 C C . GLY A 1 365 ? 22.299 -20.215 -9.230 1.00 28.73 365 GLY A C 1
ATOM 2830 O O . GLY A 1 365 ? 23.161 -20.869 -8.649 1.00 28.73 365 GLY A O 1
ATOM 2831 N N . ARG A 1 366 ? 21.865 -20.562 -10.446 1.00 26.89 366 ARG A N 1
ATOM 2832 C CA . ARG A 1 366 ? 22.460 -21.616 -11.269 1.00 26.89 366 ARG A CA 1
ATOM 2833 C C . ARG A 1 366 ? 22.619 -21.152 -12.712 1.00 26.89 366 ARG A C 1
ATOM 2835 O O . ARG A 1 366 ? 21.652 -20.920 -13.430 1.00 26.89 366 ARG A O 1
ATOM 2842 N N . ASN A 1 367 ? 23.880 -21.103 -13.142 1.00 27.44 367 ASN A N 1
ATOM 2843 C CA . ASN A 1 367 ? 24.275 -21.098 -14.546 1.00 27.44 367 ASN A CA 1
ATOM 2844 C C . ASN A 1 367 ? 23.610 -22.279 -15.268 1.00 27.44 367 ASN A C 1
ATOM 2846 O O . ASN A 1 367 ? 24.051 -23.419 -15.120 1.00 27.44 367 ASN A O 1
ATOM 2850 N N . CYS A 1 368 ? 22.591 -22.021 -16.085 1.00 26.16 368 CYS A N 1
ATOM 2851 C CA . CYS A 1 368 ? 22.216 -22.966 -17.129 1.00 26.16 368 CYS A CA 1
ATOM 2852 C C . CYS A 1 368 ? 23.097 -22.700 -18.346 1.00 26.16 368 CYS A C 1
ATOM 2854 O O . CYS A 1 368 ? 22.886 -21.756 -19.107 1.00 26.16 368 CYS A O 1
ATOM 2856 N N . ALA A 1 369 ? 24.119 -23.545 -18.486 1.00 24.59 369 ALA A N 1
ATOM 2857 C CA . ALA A 1 369 ? 24.908 -23.666 -19.694 1.00 24.59 369 ALA A CA 1
ATOM 2858 C C . ALA A 1 369 ? 23.989 -23.838 -20.912 1.00 24.59 369 ALA A C 1
ATOM 2860 O O . ALA A 1 369 ? 23.010 -24.587 -20.899 1.00 24.59 369 ALA A O 1
ATOM 2861 N N . SER A 1 370 ? 24.337 -23.118 -21.969 1.00 28.28 370 SER A N 1
ATOM 2862 C CA . SER A 1 370 ? 23.708 -23.174 -23.274 1.00 28.28 370 SER A CA 1
ATOM 2863 C C . SER A 1 370 ? 23.687 -24.602 -23.830 1.00 28.28 370 SER A C 1
ATOM 2865 O O . SER A 1 370 ? 24.720 -25.228 -24.046 1.00 28.28 370 SER A O 1
ATOM 2867 N N . SER A 1 371 ? 22.498 -25.093 -24.172 1.00 23.88 371 SER A N 1
ATOM 2868 C CA . SER A 1 371 ? 22.342 -26.057 -25.264 1.00 23.88 371 SER A CA 1
ATOM 2869 C C . SER A 1 371 ? 21.498 -25.402 -26.351 1.00 23.88 371 SER A C 1
ATOM 2871 O O . SER A 1 371 ? 20.308 -25.641 -26.520 1.00 23.88 371 SER A O 1
ATOM 2873 N N . ALA A 1 372 ? 22.140 -24.494 -27.087 1.00 25.72 372 ALA A N 1
ATOM 2874 C CA . ALA A 1 372 ? 21.603 -23.986 -28.336 1.00 25.72 372 ALA A CA 1
ATOM 2875 C C . ALA A 1 372 ? 21.710 -25.098 -29.391 1.00 25.72 372 ALA A C 1
ATOM 2877 O O . ALA A 1 372 ? 22.735 -25.240 -30.058 1.00 25.72 372 ALA A O 1
ATOM 2878 N N . SER A 1 373 ? 20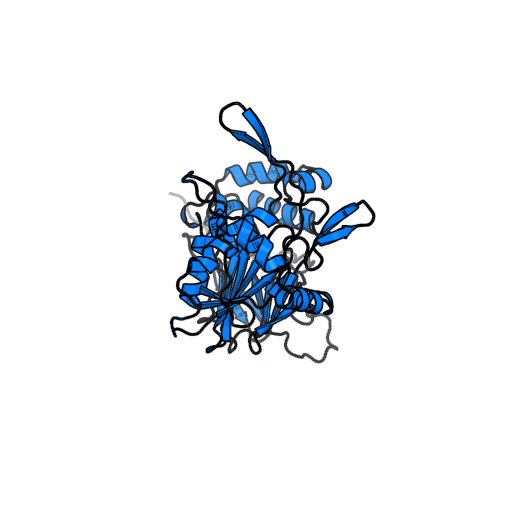.657 -25.902 -29.547 1.00 22.73 373 SER A N 1
ATOM 2879 C CA . SER A 1 373 ? 20.485 -26.701 -30.758 1.00 22.73 373 SER A CA 1
ATOM 2880 C C . SER A 1 373 ? 20.107 -25.765 -31.901 1.00 22.73 373 SER A C 1
ATOM 2882 O O . SER A 1 373 ? 19.061 -25.117 -31.905 1.00 22.73 373 SER A O 1
ATOM 2884 N N . THR A 1 374 ? 21.017 -25.686 -32.856 1.00 23.38 374 THR A N 1
ATOM 2885 C CA . THR A 1 374 ? 20.951 -24.936 -34.100 1.00 23.38 374 THR A CA 1
ATOM 2886 C C . THR A 1 374 ? 19.691 -25.281 -34.898 1.00 23.38 374 THR A C 1
ATOM 2888 O O . THR A 1 374 ? 19.546 -26.409 -35.359 1.00 23.38 374 THR A O 1
ATOM 2891 N N . GLN A 1 375 ? 18.831 -24.300 -35.173 1.00 21.59 375 GLN A N 1
ATOM 2892 C CA . GLN A 1 375 ? 17.956 -24.353 -36.344 1.00 21.59 375 GLN A CA 1
ATOM 2893 C C . GLN A 1 375 ? 18.053 -23.038 -37.111 1.00 21.59 375 GLN A C 1
ATOM 2895 O O . GLN A 1 375 ? 17.511 -22.002 -36.737 1.00 21.59 375 GLN A O 1
ATOM 2900 N N . ARG A 1 376 ? 18.834 -23.114 -38.192 1.00 20.56 376 ARG A N 1
ATOM 2901 C CA . ARG A 1 376 ? 18.910 -22.129 -39.265 1.00 20.56 376 ARG A CA 1
ATOM 2902 C C . ARG A 1 376 ? 17.536 -22.037 -39.929 1.00 20.56 376 ARG A C 1
ATOM 2904 O O . ARG A 1 376 ? 17.043 -23.055 -40.405 1.00 20.56 376 ARG A O 1
ATOM 2911 N N . PHE A 1 377 ? 16.993 -20.833 -40.063 1.00 21.44 377 PHE A N 1
ATOM 2912 C CA . PHE A 1 377 ? 16.077 -20.530 -41.158 1.00 21.44 377 PHE A CA 1
ATOM 2913 C C . PHE A 1 377 ? 16.740 -19.514 -42.079 1.00 21.44 377 PHE A C 1
ATOM 2915 O O . PHE A 1 377 ? 17.061 -18.394 -41.692 1.00 21.44 377 PHE A O 1
ATOM 2922 N N . ALA A 1 378 ? 17.013 -19.994 -43.289 1.00 20.41 378 ALA A N 1
ATOM 2923 C CA . ALA A 1 378 ? 17.463 -19.223 -44.426 1.00 20.41 378 ALA A CA 1
ATOM 2924 C C . ALA A 1 378 ? 16.318 -18.344 -44.935 1.00 20.41 378 ALA A C 1
ATOM 2926 O O . ALA A 1 378 ? 15.194 -18.825 -45.071 1.00 20.41 378 ALA A O 1
ATOM 2927 N N . ILE A 1 379 ? 16.619 -17.097 -45.293 1.00 22.14 379 ILE A N 1
ATOM 2928 C CA . ILE A 1 379 ? 15.819 -16.348 -46.260 1.00 22.14 379 ILE A CA 1
ATOM 2929 C C . ILE A 1 379 ? 16.779 -15.816 -47.321 1.00 22.14 379 ILE A C 1
ATOM 2931 O O . ILE A 1 379 ? 17.737 -15.103 -47.031 1.00 22.14 379 ILE A O 1
ATOM 2935 N N . SER A 1 380 ? 16.521 -16.278 -48.541 1.00 19.42 380 SER A N 1
ATOM 2936 C CA . SER A 1 380 ? 17.158 -15.909 -49.796 1.00 19.42 380 SER A CA 1
ATOM 2937 C C . SER A 1 380 ? 16.844 -14.462 -50.166 1.00 19.42 380 SER A C 1
ATOM 2939 O O . SER A 1 380 ? 15.699 -14.030 -50.078 1.00 19.42 380 SER A O 1
ATOM 2941 N N . THR A 1 381 ? 17.869 -13.781 -50.664 1.00 20.95 381 THR A N 1
ATOM 2942 C CA . THR A 1 381 ? 17.825 -12.651 -51.602 1.00 20.95 381 THR A CA 1
ATOM 2943 C C . THR A 1 381 ? 16.746 -12.789 -52.678 1.00 20.95 381 THR A C 1
ATOM 2945 O O . THR A 1 381 ? 16.673 -13.850 -53.306 1.00 20.95 381 THR A O 1
ATOM 2948 N N . VAL A 1 382 ? 16.000 -11.705 -52.928 1.00 28.00 382 VAL A N 1
ATOM 2949 C CA . VAL A 1 382 ? 16.137 -10.833 -54.118 1.00 28.00 382 VAL A CA 1
ATOM 2950 C C . VAL A 1 382 ? 15.952 -9.389 -53.669 1.00 28.00 382 VAL A C 1
ATOM 2952 O O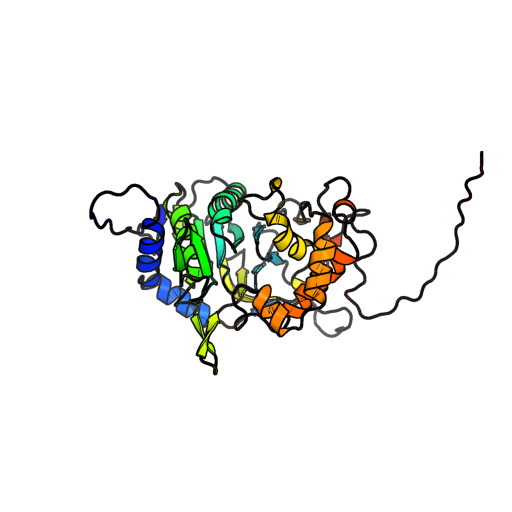 . VAL A 1 382 ? 15.015 -9.159 -52.874 1.00 28.00 382 VAL A O 1
#